Protein AF-A0A2A5VNU1-F1 (afdb_monomer)

Solvent-accessible surface area (backbone atoms only — not comparable to full-atom values): 39483 Å² total; per-residue (Å²): 99,74,55,106,79,48,66,32,49,59,59,79,80,67,36,81,83,72,37,90,60,93,59,91,74,67,83,80,64,84,80,43,60,88,53,20,52,57,60,66,63,43,42,36,95,78,44,40,56,36,53,51,57,42,79,43,46,55,92,64,20,86,48,75,53,92,88,54,87,71,85,64,59,66,45,83,85,59,12,63,58,73,49,52,37,43,28,101,81,68,38,58,37,39,21,60,37,76,50,35,64,86,66,28,82,48,52,70,63,79,51,83,62,58,71,40,82,84,46,12,55,69,63,44,58,37,36,52,88,72,75,28,57,35,37,36,63,42,78,52,40,34,50,44,102,84,71,46,76,43,20,83,36,48,73,58,82,69,99,62,58,76,41,83,87,53,13,60,58,68,38,54,34,36,52,90,79,72,37,56,36,43,29,42,30,90,43,39,51,96,64,24,80,38,63,67,54,69,96,84,64,86,55,66,60,62,71,41,82,87,47,13,60,56,71,40,55,34,34,57,87,82,69,44,63,40,44,21,58,39,81,50,41,47,92,68,26,80,34,55,74,62,79,54,82,61,56,70,41,85,86,49,12,64,54,71,40,51,37,33,52,91,79,72,38,60,33,43,21,55,44,82,46,36,58,88,75,30,79,36,56,79,59,81,50,96,57,63,72,39,83,88,56,14,69,68,71,38,60,38,34,56,88,79,73,43,65,39,51,24,75,80,80,45,37,50,97,73,35,78,34,78,74,38,68,75,89,56,64,56,66,99,42,38,30,20,52,86,83,60,35,48,90,49,66,78,85,44,44,60,74,64,31,78,38,96,64,39,72,37,69,76,56,27,62,77,42,27,96,81,43,46,64,68,62,50,101,40,32,44,41,63,32,64,43,48,80,62,63,57,81,42,34,46,76,59,25,82,32,66,69,43,55,84,91,43,41,85,64,42,52,94,44,36,37,34,66,61,60,48,53,87,40,65,65,84,42,36,2,43,82,38,60,89,74,33,63,9,71,42,81,65,43,68,43,65,66,54,45,59,76,52,47,87,50,56,64,59,56,92,32,27,46,34,66,34,65,42,54,88,56,72,75,82,46,35,50,73,65,35,74,46,87,66,48,63,89,90,61,62,56,54,99,82,44,95,90,43,34,46,31,24,44,79,76,38,49,91,42,55,60,84,40,35,57,68,62,42,70,34,91,75,36,66,53,79,60,77,52,34,88,68,67,104,48,10,32,24,29,64,64,52,31,39,75,78,58,38,67,64,35,45,48,64,76,40,45,67,56,53,56,53,48,56,58,50,50,59,56,48,61,69,58,66,75,77,68,87,77,89,81,86,80,91,82,86,90,85,85,85,86,88,80,91,87,89,86,89,84,92,87,79,89,86,82,87,85,84,83,88,78,86,59,64,46,75,42,72,92,76,55,65,79,88,44,50,79,46,73,46,102,85,71,45,50,29,40,42,25,78,87,78,51,35,29,38,57,43,99,80,58,24,33,37,60,50,133

Structure (mmCIF, N/CA/C/O backbone):
data_AF-A0A2A5VNU1-F1
#
_entry.id   AF-A0A2A5VNU1-F1
#
loop_
_atom_site.group_PDB
_atom_site.id
_atom_site.type_symbol
_atom_site.label_atom_id
_atom_site.label_alt_id
_atom_site.label_comp_id
_atom_site.label_asym_id
_atom_site.label_entity_id
_atom_site.label_seq_id
_atom_site.pdbx_PDB_ins_code
_atom_site.Cartn_x
_atom_site.Cartn_y
_atom_site.Cartn_z
_atom_site.occupancy
_atom_site.B_iso_or_equiv
_atom_site.auth_seq_id
_atom_site.auth_comp_id
_atom_site.auth_asym_id
_atom_site.auth_atom_id
_atom_site.pdbx_PDB_model_num
ATOM 1 N N . ILE A 1 1 ? -66.906 -21.115 109.075 1.00 48.62 1 ILE A N 1
ATOM 2 C CA . ILE A 1 1 ? -66.121 -22.165 109.794 1.00 48.62 1 ILE A CA 1
ATOM 3 C C . ILE A 1 1 ? -66.583 -23.602 109.448 1.00 48.62 1 ILE A C 1
ATOM 5 O O . ILE A 1 1 ? -66.934 -24.388 110.339 1.00 48.62 1 ILE A O 1
ATOM 9 N N . GLY A 1 2 ? -66.482 -23.998 108.174 1.00 54.84 2 GLY A N 1
ATOM 10 C CA . GLY A 1 2 ? -66.401 -25.415 107.782 1.00 54.84 2 GLY A CA 1
ATOM 11 C C . GLY A 1 2 ? -67.698 -26.233 107.622 1.00 54.84 2 GLY A C 1
ATOM 12 O O . GLY A 1 2 ? -67.714 -27.408 107.999 1.00 54.84 2 GLY A O 1
ATOM 13 N N . ASP A 1 3 ? -68.762 -25.676 107.038 1.00 51.88 3 ASP A N 1
ATOM 14 C CA . ASP A 1 3 ? -69.800 -26.454 106.325 1.00 51.88 3 ASP A CA 1
ATOM 15 C C . ASP A 1 3 ? -70.212 -25.701 105.042 1.00 51.88 3 ASP A C 1
ATOM 17 O O . ASP A 1 3 ? -70.005 -24.495 104.942 1.00 51.88 3 ASP A O 1
ATOM 21 N N . VAL A 1 4 ? -70.822 -26.387 104.068 1.00 55.78 4 VAL A N 1
ATOM 22 C CA . VAL A 1 4 ? -71.101 -25.902 102.690 1.00 55.78 4 VAL A CA 1
ATOM 23 C C . VAL A 1 4 ? -72.282 -24.905 102.628 1.00 55.78 4 VAL A C 1
ATOM 25 O O . VAL A 1 4 ? -73.127 -24.948 101.732 1.00 55.78 4 VAL A O 1
ATOM 28 N N . CYS A 1 5 ? -72.414 -24.083 103.669 1.00 63.12 5 CYS A N 1
ATOM 29 C CA . CYS A 1 5 ? -73.437 -23.066 103.920 1.00 63.12 5 CYS A CA 1
ATOM 30 C C . CYS A 1 5 ? -72.907 -21.911 104.806 1.00 63.12 5 CYS A C 1
ATOM 32 O O . CYS A 1 5 ? -73.720 -21.120 105.287 1.00 63.12 5 CYS A O 1
ATOM 34 N N . ASP A 1 6 ? -71.600 -21.839 105.083 1.00 66.38 6 ASP A N 1
ATOM 35 C CA . ASP A 1 6 ? -70.970 -20.557 105.408 1.00 66.38 6 ASP A CA 1
ATOM 36 C C . ASP A 1 6 ? -70.788 -19.756 104.104 1.00 66.38 6 ASP A C 1
ATOM 38 O O . ASP A 1 6 ? -70.525 -20.341 103.053 1.00 66.38 6 ASP A O 1
ATOM 42 N N . ASP A 1 7 ? -70.930 -18.432 104.186 1.00 69.88 7 ASP A N 1
ATOM 43 C CA . ASP A 1 7 ? -70.643 -17.507 103.076 1.00 69.88 7 ASP A CA 1
ATOM 44 C C . ASP A 1 7 ? -69.133 -17.138 103.011 1.00 69.88 7 ASP A C 1
ATOM 46 O O . ASP A 1 7 ? -68.731 -16.423 102.103 1.00 69.88 7 ASP A O 1
ATOM 50 N N . ASP A 1 8 ? -68.348 -17.624 103.986 1.00 69.12 8 ASP A N 1
ATOM 51 C CA . ASP A 1 8 ? -66.927 -17.372 104.321 1.00 69.12 8 ASP A CA 1
ATOM 52 C C . ASP A 1 8 ? -66.385 -18.710 104.903 1.00 69.12 8 ASP A C 1
ATOM 54 O O . ASP A 1 8 ? -66.810 -19.152 105.988 1.00 69.12 8 ASP A O 1
ATOM 58 N N . MET A 1 9 ? -65.642 -19.491 104.101 1.00 66.50 9 MET A N 1
ATOM 59 C CA . MET A 1 9 ? -65.494 -20.942 104.334 1.00 66.50 9 MET A CA 1
ATOM 60 C C . MET A 1 9 ? -64.373 -21.303 105.320 1.00 66.50 9 MET A C 1
ATOM 62 O O . MET A 1 9 ? -64.623 -22.045 106.290 1.00 66.50 9 MET A O 1
ATOM 66 N N . ASP A 1 10 ? -63.183 -20.767 105.069 1.00 63.09 10 ASP A N 1
ATOM 67 C CA . ASP A 1 10 ? -61.939 -20.824 105.853 1.00 63.09 10 ASP A CA 1
ATOM 68 C C . ASP A 1 10 ? -62.023 -19.979 107.143 1.00 63.09 10 ASP A C 1
ATOM 70 O O . ASP A 1 10 ? -61.763 -20.499 108.242 1.00 63.09 10 ASP A O 1
ATOM 74 N N . GLY A 1 11 ? -62.492 -18.733 107.058 1.00 67.50 11 GLY A N 1
ATOM 75 C CA . GLY A 1 11 ? -62.576 -17.782 108.167 1.00 67.50 11 GLY A CA 1
ATOM 76 C C . GLY A 1 11 ? -61.673 -16.553 108.037 1.00 67.50 11 GLY A C 1
ATOM 77 O O . GLY A 1 11 ? -61.316 -16.003 109.087 1.00 67.50 11 GLY A O 1
ATOM 78 N N . ASP A 1 12 ? -61.255 -16.170 106.828 1.00 63.88 12 ASP A N 1
ATOM 79 C CA . ASP A 1 12 ? -60.337 -15.053 106.556 1.00 63.88 12 ASP A CA 1
ATOM 80 C C . ASP A 1 12 ? -60.965 -13.663 106.859 1.00 63.88 12 ASP A C 1
ATOM 82 O O . ASP A 1 12 ? -60.337 -12.805 107.489 1.00 63.88 12 ASP A O 1
ATOM 86 N N . GLY A 1 13 ? -62.241 -13.468 106.493 1.00 70.31 13 GLY A N 1
ATOM 87 C CA . GLY A 1 13 ? -62.968 -12.196 106.565 1.00 70.31 13 GLY A CA 1
ATOM 88 C C . GLY A 1 13 ? -63.545 -11.657 105.243 1.00 70.31 13 GLY A C 1
ATOM 89 O O . GLY A 1 13 ? -64.247 -10.634 105.295 1.00 70.31 13 GLY A O 1
ATOM 90 N N . LYS A 1 14 ? -63.293 -12.307 104.103 1.00 70.00 14 LYS A N 1
ATOM 91 C CA . LYS A 1 14 ? -63.885 -12.039 102.784 1.00 70.00 14 LYS A CA 1
ATOM 92 C C . LYS A 1 14 ? -65.169 -12.877 102.617 1.00 70.00 14 LYS A C 1
ATOM 94 O O . LYS A 1 14 ? -65.959 -12.963 103.562 1.00 70.00 14 LYS A O 1
ATOM 99 N N . PHE A 1 15 ? -65.493 -13.344 101.413 1.00 67.69 15 PHE A N 1
ATOM 100 C CA . PHE A 1 15 ? -66.705 -14.113 101.107 1.00 67.69 15 PHE A CA 1
ATOM 101 C C . PHE A 1 15 ? -66.502 -14.873 99.792 1.00 67.69 15 PHE A C 1
ATOM 103 O O . PHE A 1 15 ? -66.255 -14.183 98.803 1.00 67.69 15 PHE A O 1
ATOM 110 N N . ASN A 1 16 ? -66.839 -16.178 99.762 1.00 65.38 16 ASN A N 1
ATOM 111 C CA . ASN A 1 16 ? -66.698 -17.214 98.698 1.00 65.38 16 ASN A CA 1
ATOM 112 C C . ASN A 1 16 ? -67.245 -16.891 97.268 1.00 65.38 16 ASN A C 1
ATOM 114 O O . ASN A 1 16 ? -67.664 -17.777 96.512 1.00 65.38 16 ASN A O 1
ATOM 118 N N . ASN A 1 17 ? -67.430 -15.619 96.935 1.00 63.69 17 ASN A N 1
ATOM 119 C CA . ASN A 1 17 ? -67.850 -15.048 95.662 1.00 63.69 17 ASN A CA 1
ATOM 120 C C . ASN A 1 17 ? -67.098 -13.730 95.344 1.00 63.69 17 ASN A C 1
ATOM 122 O O . ASN A 1 17 ? -67.596 -12.944 94.526 1.00 63.69 17 ASN A O 1
ATOM 126 N N . ILE A 1 18 ? -66.020 -13.423 96.071 1.00 61.28 18 ILE A N 1
ATOM 127 C CA . ILE A 1 18 ? -65.232 -12.182 96.009 1.00 61.28 18 ILE A CA 1
ATOM 128 C C . ILE A 1 18 ? -63.753 -12.552 95.910 1.00 61.28 18 ILE A C 1
ATOM 130 O O . ILE A 1 18 ? -63.123 -12.110 94.961 1.00 61.28 18 ILE A O 1
ATOM 134 N N . ASP A 1 19 ? -63.290 -13.386 96.840 1.00 59.25 19 ASP A N 1
ATOM 135 C CA . ASP A 1 19 ? -62.090 -14.226 96.736 1.00 59.25 19 ASP A CA 1
ATOM 136 C C . ASP A 1 19 ? -62.247 -15.327 95.661 1.00 59.25 19 ASP A C 1
ATOM 138 O O . ASP A 1 19 ? -63.367 -15.647 95.225 1.00 59.25 19 ASP A O 1
ATOM 142 N N . ASN A 1 20 ? -61.116 -15.894 95.220 1.00 60.31 20 ASN A N 1
ATOM 143 C CA . ASN A 1 20 ? -61.052 -16.900 94.147 1.00 60.31 20 ASN A CA 1
ATOM 144 C C . ASN A 1 20 ? -60.432 -18.260 94.568 1.00 60.31 20 ASN A C 1
ATOM 146 O O . ASN A 1 20 ? -60.506 -19.226 93.799 1.00 60.31 20 ASN A O 1
ATOM 150 N N . CYS A 1 21 ? -59.877 -18.387 95.782 1.00 67.56 21 CYS A N 1
ATOM 151 C CA . CYS A 1 21 ? -59.300 -19.631 96.316 1.00 67.56 21 CYS A CA 1
ATOM 152 C C . CYS A 1 21 ? -60.262 -20.426 97.237 1.00 67.56 21 CYS A C 1
ATOM 154 O O . CYS A 1 21 ? -60.951 -19.881 98.089 1.00 67.56 21 CYS A O 1
ATOM 156 N N . ASP A 1 22 ? -60.276 -21.762 97.106 1.00 61.97 22 ASP A N 1
ATOM 157 C CA . ASP A 1 22 ? -60.985 -22.716 97.996 1.00 61.97 22 ASP A CA 1
ATOM 158 C C . ASP A 1 22 ? -59.940 -23.398 98.935 1.00 61.97 22 ASP A C 1
ATOM 160 O O . ASP A 1 22 ? -59.652 -24.600 98.831 1.00 61.97 22 ASP A O 1
ATOM 164 N N . GLY A 1 23 ? -59.286 -22.603 99.793 1.00 59.22 23 GLY A N 1
ATOM 165 C CA . GLY A 1 23 ? -58.056 -22.954 100.532 1.00 59.22 23 GLY A CA 1
ATOM 166 C C . GLY A 1 23 ? -58.206 -23.786 101.834 1.00 59.22 23 GLY A C 1
ATOM 167 O O . GLY A 1 23 ? -59.290 -23.862 102.425 1.00 59.22 23 GLY A O 1
ATOM 168 N N . PRO A 1 24 ? -57.150 -24.501 102.298 1.00 57.75 24 PRO A N 1
ATOM 169 C CA . PRO A 1 24 ? -57.129 -25.193 103.597 1.00 57.75 24 PRO A CA 1
ATOM 170 C C . PRO A 1 24 ? -56.545 -24.421 104.806 1.00 57.75 24 PRO A C 1
ATOM 172 O O . PRO A 1 24 ? -56.708 -24.917 105.932 1.00 57.75 24 PRO A O 1
ATOM 175 N N . GLU A 1 25 ? -55.816 -23.318 104.626 1.00 67.62 25 GLU A N 1
ATOM 176 C CA . GLU A 1 25 ? -55.121 -22.585 105.695 1.00 67.62 25 GLU A CA 1
ATOM 177 C C . GLU A 1 25 ? -56.011 -21.511 106.338 1.00 67.62 25 GLU A C 1
ATOM 179 O O . GLU A 1 25 ? -56.912 -20.940 105.738 1.00 67.62 25 GLU A O 1
ATOM 184 N N . VAL A 1 26 ? -55.839 -21.304 107.649 1.00 68.44 26 VAL A N 1
ATOM 185 C CA . VAL A 1 26 ? -56.827 -20.577 108.466 1.00 68.44 26 VAL A CA 1
ATOM 186 C C . VAL A 1 26 ? -56.194 -19.871 109.666 1.00 68.44 26 VAL A C 1
ATOM 188 O O . VAL A 1 26 ? -55.378 -20.455 110.384 1.00 68.44 26 VAL A O 1
ATOM 191 N N . ASN A 1 27 ? -56.719 -18.695 110.033 1.00 70.62 27 ASN A N 1
ATOM 192 C CA . ASN A 1 27 ? -56.263 -17.837 111.151 1.00 70.62 27 ASN A CA 1
ATOM 193 C C . ASN A 1 27 ? -54.921 -17.106 110.902 1.00 70.62 27 ASN A C 1
ATOM 195 O O . ASN A 1 27 ? -54.092 -17.020 111.818 1.00 70.62 27 ASN A O 1
ATOM 199 N N . TRP A 1 28 ? -54.720 -16.576 109.697 1.00 76.56 28 TRP A N 1
ATOM 200 C CA . TRP A 1 28 ? -53.669 -15.604 109.372 1.00 76.56 28 TRP A CA 1
ATOM 201 C C . TRP A 1 28 ? -54.246 -14.157 109.371 1.00 76.56 28 TRP A C 1
ATOM 203 O O . TRP A 1 28 ? -55.255 -13.938 110.047 1.00 76.56 28 TRP A O 1
ATOM 213 N N . ASP A 1 29 ? -53.579 -13.151 108.786 1.00 78.69 29 ASP A N 1
ATOM 214 C CA . ASP A 1 29 ? -53.979 -11.722 108.857 1.00 78.69 29 ASP A CA 1
ATOM 215 C C . ASP A 1 29 ? -54.101 -11.082 107.456 1.00 78.69 29 ASP A C 1
ATOM 217 O O . ASP A 1 29 ? -53.112 -10.588 106.921 1.00 78.69 29 ASP A O 1
ATOM 221 N N . THR A 1 30 ? -55.327 -11.053 106.912 1.00 74.56 30 THR A N 1
ATOM 222 C CA . THR A 1 30 ? -55.754 -10.462 105.616 1.00 74.56 30 THR A CA 1
ATOM 223 C C . THR A 1 30 ? -55.685 -8.924 105.559 1.00 74.56 30 THR A C 1
ATOM 225 O O . THR A 1 30 ? -56.570 -8.228 105.049 1.00 74.56 30 THR A O 1
ATOM 228 N N . THR A 1 31 ? -54.684 -8.357 106.234 1.00 79.56 31 THR A N 1
ATOM 229 C CA . THR A 1 31 ? -54.330 -6.931 106.204 1.00 79.56 31 THR A CA 1
ATOM 230 C C . THR A 1 31 ? -52.815 -6.683 106.274 1.00 79.56 31 THR A C 1
ATOM 232 O O . THR A 1 31 ? -52.389 -5.524 106.345 1.00 79.56 31 THR A O 1
ATOM 235 N N . ASP A 1 32 ? -51.994 -7.740 106.281 1.00 81.94 32 ASP A N 1
ATOM 236 C CA . ASP A 1 32 ? -50.532 -7.665 106.233 1.00 81.94 32 ASP A CA 1
ATOM 237 C C . ASP A 1 32 ? -50.067 -7.971 104.803 1.00 81.94 32 ASP A C 1
ATOM 239 O O . ASP A 1 32 ? -49.910 -9.130 104.437 1.00 81.94 32 ASP A O 1
ATOM 243 N N . VAL A 1 33 ? -49.827 -6.908 104.023 1.00 80.06 33 VAL A N 1
ATOM 244 C CA . VAL A 1 33 ? -49.412 -6.897 102.597 1.00 80.06 33 VAL A CA 1
ATOM 245 C C . VAL A 1 33 ? -48.007 -7.472 102.328 1.00 80.06 33 VAL A C 1
ATOM 247 O O . VAL A 1 33 ? -47.243 -6.976 101.503 1.00 80.06 33 VAL A O 1
ATOM 250 N N . SER A 1 34 ? -47.620 -8.468 103.117 1.00 79.94 34 SER A N 1
ATOM 251 C CA . SER A 1 34 ? -46.442 -9.315 102.952 1.00 79.94 34 SER A CA 1
ATOM 252 C C . SER A 1 34 ? -46.768 -10.815 103.084 1.00 79.94 34 SER A C 1
ATOM 254 O O . SER A 1 34 ? -45.835 -11.612 103.231 1.00 79.94 34 SER A O 1
ATOM 256 N N . ILE A 1 35 ? -48.070 -11.153 103.108 1.00 83.88 35 ILE A N 1
ATOM 257 C CA . ILE A 1 35 ? -48.688 -12.496 103.083 1.00 83.88 35 ILE A CA 1
ATOM 258 C C . ILE A 1 35 ? -50.111 -12.494 102.438 1.00 83.88 35 ILE A C 1
ATOM 260 O O . ILE A 1 35 ? -50.868 -13.427 102.691 1.00 83.88 35 ILE A O 1
ATOM 264 N N . ASP A 1 36 ? -50.500 -11.404 101.768 1.00 83.19 36 ASP A N 1
ATOM 265 C CA . ASP A 1 36 ? -51.813 -11.118 101.126 1.00 83.19 36 ASP A CA 1
ATOM 266 C C . ASP A 1 36 ? -51.641 -9.771 100.420 1.00 83.19 36 ASP A C 1
ATOM 268 O O . ASP A 1 36 ? -51.931 -8.701 100.974 1.00 83.19 36 ASP A O 1
ATOM 272 N N . MET A 1 37 ? -50.932 -9.805 99.291 1.00 85.00 37 MET A N 1
ATOM 273 C CA . MET A 1 37 ? -50.274 -8.623 98.735 1.00 85.00 37 MET A CA 1
ATOM 274 C C . MET A 1 37 ? -51.218 -7.724 97.913 1.00 85.00 37 MET A C 1
ATOM 276 O O . MET A 1 37 ? -51.267 -6.513 98.188 1.00 85.00 37 MET A O 1
ATOM 280 N N . ASP A 1 38 ? -52.031 -8.268 97.005 1.00 83.38 38 ASP A N 1
ATOM 281 C CA . ASP A 1 38 ? -53.085 -7.504 96.308 1.00 83.38 38 ASP A CA 1
ATOM 282 C C . ASP A 1 38 ? -54.266 -7.120 97.246 1.00 83.38 38 ASP A C 1
ATOM 284 O O . ASP A 1 38 ? -54.853 -6.035 97.121 1.00 83.38 38 ASP A O 1
ATOM 288 N N . GLN A 1 39 ? -54.509 -7.947 98.274 1.00 84.25 39 GLN A N 1
ATOM 289 C CA . GLN A 1 39 ? -55.633 -7.954 99.226 1.00 84.25 39 GLN A CA 1
ATOM 290 C C . GLN A 1 39 ? -56.970 -8.556 98.717 1.00 84.25 39 GLN A C 1
ATOM 292 O O . GLN A 1 39 ? -58.040 -8.160 99.216 1.00 84.25 39 GLN A O 1
ATOM 297 N N . ASP A 1 40 ? -56.949 -9.542 97.815 1.00 81.25 40 ASP A N 1
ATOM 298 C CA . ASP A 1 40 ? -58.062 -10.413 97.386 1.00 81.25 40 ASP A CA 1
ATOM 299 C C . ASP A 1 40 ? -58.621 -11.219 98.567 1.00 81.25 40 ASP A C 1
ATOM 301 O O . ASP A 1 40 ? -59.832 -11.160 98.827 1.00 81.25 40 ASP A O 1
ATOM 305 N N . GLY A 1 41 ? -57.757 -11.801 99.413 1.00 79.38 41 GLY A N 1
ATOM 306 C CA . GLY A 1 41 ? -58.137 -12.718 100.498 1.00 79.38 41 GLY A CA 1
ATOM 307 C C . GLY A 1 41 ? -57.370 -14.038 100.552 1.00 79.38 41 GLY A C 1
ATOM 308 O O . GLY A 1 41 ? -57.460 -14.725 101.571 1.00 79.38 41 GLY A O 1
ATOM 309 N N . CYS A 1 42 ? -56.633 -14.388 99.504 1.00 82.38 42 CYS A N 1
ATOM 310 C CA . CYS A 1 42 ? -55.807 -15.584 99.431 1.00 82.38 42 CYS A CA 1
ATOM 311 C C . CYS A 1 42 ? -54.425 -15.393 100.093 1.00 82.38 42 CYS A C 1
ATOM 313 O O . CYS A 1 42 ? -53.937 -14.285 100.293 1.00 82.38 42 CYS A O 1
ATOM 315 N N . LEU A 1 43 ? -53.820 -16.500 100.541 1.00 84.56 43 LEU A N 1
ATOM 316 C CA . LEU A 1 43 ? -52.530 -16.500 101.240 1.00 84.56 43 LEU A CA 1
ATOM 317 C C . LEU A 1 43 ? -51.397 -16.751 100.243 1.00 84.56 43 LEU A C 1
ATOM 319 O O . LEU A 1 43 ? -51.162 -17.929 99.936 1.00 84.56 43 LEU A O 1
ATOM 323 N N . ASP A 1 44 ? -50.690 -15.681 99.846 1.00 85.81 44 ASP A N 1
ATOM 324 C CA . ASP A 1 44 ? -49.584 -15.637 98.866 1.00 85.81 44 ASP A CA 1
ATOM 325 C C . ASP A 1 44 ? -48.905 -17.021 98.687 1.00 85.81 44 ASP A C 1
ATOM 327 O O . ASP A 1 44 ? -49.162 -17.829 97.797 1.00 85.81 44 ASP A O 1
ATOM 331 N N . ALA A 1 45 ? -48.137 -17.414 99.709 1.00 82.25 45 ALA A N 1
ATOM 332 C CA . ALA A 1 45 ? -47.218 -18.548 99.689 1.00 82.25 45 ALA A CA 1
ATOM 333 C C . ALA A 1 45 ? -47.840 -19.964 99.586 1.00 82.25 45 ALA A C 1
ATOM 335 O O . ALA A 1 45 ? -47.090 -20.947 99.696 1.00 82.25 45 ALA A O 1
ATOM 336 N N . THR A 1 46 ? -49.167 -20.116 99.474 1.00 80.50 46 THR A N 1
ATOM 337 C CA . THR A 1 46 ? -49.841 -21.434 99.471 1.00 80.50 46 THR A CA 1
ATOM 338 C C . THR A 1 46 ? -51.206 -21.531 98.786 1.00 80.50 46 THR A C 1
ATOM 340 O O . THR A 1 46 ? -51.608 -22.662 98.485 1.00 80.50 46 THR A O 1
ATOM 343 N N . GLU A 1 47 ? -51.952 -20.436 98.652 1.00 80.25 47 GLU A N 1
ATOM 344 C CA . GLU A 1 47 ? -53.380 -20.465 98.286 1.00 80.25 47 GLU A CA 1
ATOM 345 C C . GLU A 1 47 ? -53.741 -19.503 97.160 1.00 80.25 47 GLU A C 1
ATOM 347 O O . GLU A 1 47 ? -54.693 -19.795 96.431 1.00 80.25 47 GLU A O 1
ATOM 352 N N . ASP A 1 48 ? -52.973 -18.424 97.015 1.00 83.69 48 ASP A N 1
ATOM 353 C CA . ASP A 1 48 ? -52.959 -17.623 95.800 1.00 83.69 48 ASP A CA 1
ATOM 354 C C . ASP A 1 48 ? -52.192 -18.334 94.667 1.00 83.69 48 ASP A C 1
ATOM 356 O O . ASP A 1 48 ? -51.599 -19.407 94.863 1.00 83.69 48 ASP A O 1
ATOM 360 N N . LEU A 1 49 ? -52.295 -17.759 93.472 1.00 86.44 49 LEU A N 1
ATOM 361 C CA . LEU A 1 49 ? -51.528 -18.072 92.269 1.00 86.44 49 LEU A CA 1
ATOM 362 C C . LEU A 1 49 ? -51.167 -16.804 91.460 1.00 86.44 49 LEU A C 1
ATOM 364 O O . LEU A 1 49 ? -50.617 -16.972 90.377 1.00 86.44 49 LEU A O 1
ATOM 368 N N . ASP A 1 50 ? -51.556 -15.605 91.912 1.00 87.12 50 ASP A N 1
ATOM 369 C CA . ASP A 1 50 ? -51.454 -14.286 91.253 1.00 87.12 50 ASP A CA 1
ATOM 370 C C . ASP A 1 50 ? -51.193 -13.245 92.371 1.00 87.12 50 ASP A C 1
ATOM 372 O O . ASP A 1 50 ? -52.031 -12.395 92.670 1.00 87.12 50 ASP A O 1
ATOM 376 N N . ASP A 1 51 ? -50.058 -13.404 93.075 1.00 87.38 51 ASP A N 1
ATOM 377 C CA . ASP A 1 51 ? -49.708 -12.798 94.382 1.00 87.38 51 ASP A CA 1
ATOM 378 C C . ASP A 1 51 ? -49.980 -11.270 94.480 1.00 87.38 51 ASP A C 1
ATOM 380 O O . ASP A 1 51 ? -50.190 -10.737 95.575 1.00 87.38 51 ASP A O 1
ATOM 384 N N . ASP A 1 52 ? -49.920 -10.524 93.368 1.00 86.38 52 ASP A N 1
ATOM 385 C CA . ASP A 1 52 ? -50.083 -9.060 93.332 1.00 86.38 52 ASP A CA 1
ATOM 386 C C . ASP A 1 52 ? -51.314 -8.540 92.545 1.00 86.38 52 ASP A C 1
ATOM 388 O O . ASP A 1 52 ? -51.615 -7.334 92.588 1.00 86.38 52 ASP A O 1
ATOM 392 N N . GLY A 1 53 ? -52.127 -9.464 92.010 1.00 87.00 53 GLY A N 1
ATOM 393 C CA . GLY A 1 53 ? -53.471 -9.224 91.468 1.00 87.00 53 GLY A CA 1
ATOM 394 C C . GLY A 1 53 ? -53.493 -8.577 90.082 1.00 87.00 53 GLY A C 1
ATOM 395 O O . GLY A 1 53 ? -54.472 -7.912 89.714 1.00 87.00 53 GLY A O 1
ATOM 396 N N . ASP A 1 54 ? -52.399 -8.732 89.348 1.00 87.19 54 ASP A N 1
ATOM 397 C CA . ASP A 1 54 ? -52.158 -8.235 88.002 1.00 87.19 54 ASP A CA 1
ATOM 398 C C . ASP A 1 54 ? -53.004 -8.982 86.944 1.00 87.19 54 ASP A C 1
ATOM 400 O O . ASP A 1 54 ? -53.621 -8.349 86.070 1.00 87.19 54 ASP A O 1
ATOM 404 N N . GLY A 1 55 ? -53.098 -10.312 87.063 1.00 87.75 55 GLY A N 1
ATOM 405 C CA . GLY A 1 55 ? -53.766 -11.195 86.106 1.00 87.75 55 GLY A CA 1
ATOM 406 C C . GLY A 1 55 ? -52.892 -12.288 85.472 1.00 87.75 55 GLY A C 1
ATOM 407 O O . GLY A 1 55 ? -53.439 -13.099 84.706 1.00 87.75 55 GLY A O 1
ATOM 408 N N . VAL A 1 56 ? -51.586 -12.336 85.753 1.00 89.25 56 VAL A N 1
ATOM 409 C CA . VAL A 1 56 ? -50.665 -13.417 85.354 1.00 89.25 56 VAL A CA 1
ATOM 410 C C . VAL A 1 56 ? -50.329 -14.329 86.547 1.00 89.25 56 VAL A C 1
ATOM 412 O O . VAL A 1 56 ? -50.157 -13.876 87.668 1.00 89.25 56 VAL A O 1
ATOM 415 N N . GLU A 1 57 ? -50.249 -15.652 86.326 1.00 90.69 57 GLU A N 1
ATOM 416 C CA . GLU A 1 57 ? -49.938 -16.592 87.421 1.00 90.69 57 GLU A CA 1
ATOM 417 C C . GLU A 1 57 ? -48.439 -16.544 87.820 1.00 90.69 57 GLU A C 1
ATOM 419 O O . GLU A 1 57 ? -47.597 -16.636 86.921 1.00 90.69 57 GLU A O 1
ATOM 424 N N . ASP A 1 58 ? -48.094 -16.578 89.125 1.00 86.69 58 ASP A N 1
ATOM 425 C CA . ASP A 1 58 ? -46.721 -16.467 89.711 1.00 86.69 58 ASP A CA 1
ATOM 426 C C . ASP A 1 58 ? -45.662 -17.396 89.088 1.00 86.69 58 ASP A C 1
ATOM 428 O O . ASP A 1 58 ? -44.450 -17.266 89.274 1.00 86.69 58 ASP A O 1
ATOM 432 N N . VAL A 1 59 ? -46.129 -18.473 88.459 1.00 86.19 59 VAL A N 1
ATOM 433 C CA . VAL A 1 59 ? -45.287 -19.486 87.815 1.00 86.19 59 VAL A CA 1
ATOM 434 C C . VAL A 1 59 ? -44.779 -19.046 86.441 1.00 86.19 59 VAL A C 1
ATOM 436 O O . VAL A 1 59 ? -43.943 -19.752 85.868 1.00 86.19 59 VAL A O 1
ATOM 439 N N . ASN A 1 60 ? -45.289 -17.920 85.937 1.00 87.88 60 ASN A N 1
ATOM 440 C CA . ASN A 1 60 ? -44.875 -17.241 84.716 1.00 87.88 60 ASN A CA 1
ATOM 441 C C . ASN A 1 60 ? -44.382 -15.808 85.011 1.00 87.88 60 ASN A C 1
ATOM 443 O O . ASN A 1 60 ? -43.434 -15.411 84.350 1.00 87.88 60 ASN A O 1
ATOM 447 N N . ASP A 1 61 ? -44.929 -15.116 86.025 1.00 88.81 61 ASP A N 1
ATOM 448 C CA . ASP A 1 61 ? -44.547 -13.739 86.404 1.00 88.81 61 ASP A CA 1
ATOM 449 C C . ASP A 1 61 ? -43.181 -13.630 87.140 1.00 88.81 61 ASP A C 1
ATOM 451 O O . ASP A 1 61 ? -43.029 -14.137 88.265 1.00 88.81 61 ASP A O 1
ATOM 455 N N . PRO A 1 62 ? -42.170 -12.946 86.558 1.00 88.12 62 PRO A N 1
ATOM 456 C CA . PRO A 1 62 ? -40.882 -12.683 87.198 1.00 88.12 62 PRO A CA 1
ATOM 457 C C . PRO A 1 62 ? -40.841 -11.392 88.043 1.00 88.12 62 PRO A C 1
ATOM 459 O O . PRO A 1 62 ? -39.865 -11.191 88.782 1.00 88.12 62 PRO A O 1
ATOM 462 N N . CYS A 1 63 ? -41.874 -10.550 87.971 1.00 88.31 63 CYS A N 1
ATOM 463 C CA . CYS A 1 63 ? -42.103 -9.345 88.768 1.00 88.31 63 CYS A CA 1
ATOM 464 C C . CYS A 1 63 ? -42.930 -9.590 90.053 1.00 88.31 63 CYS A C 1
ATOM 466 O O . CYS A 1 63 ? -43.191 -8.650 90.807 1.00 88.31 63 CYS A O 1
ATOM 468 N N . THR A 1 64 ? -43.229 -10.842 90.414 1.00 84.00 64 THR A N 1
ATOM 469 C CA . THR A 1 64 ? -43.859 -11.178 91.706 1.00 84.00 64 THR A CA 1
ATOM 470 C C . THR A 1 64 ? -43.089 -10.616 92.922 1.00 84.00 64 THR A C 1
ATOM 472 O O . THR A 1 64 ? -41.975 -11.041 93.265 1.00 84.00 64 THR A O 1
ATOM 475 N N . GLY A 1 65 ? -43.712 -9.703 93.685 1.00 80.38 65 GLY A N 1
ATOM 476 C CA . GLY A 1 65 ? -43.317 -9.425 95.075 1.00 80.38 65 GLY A CA 1
ATOM 477 C C . GLY A 1 65 ? -43.357 -7.970 95.557 1.00 80.38 65 GLY A C 1
ATOM 478 O O . GLY A 1 65 ? -43.266 -7.011 94.807 1.00 80.38 65 GLY A O 1
ATOM 479 N N . THR A 1 66 ? -43.335 -7.794 96.885 1.00 77.81 66 THR A N 1
ATOM 480 C CA . THR A 1 66 ? -43.412 -6.497 97.617 1.00 77.81 66 THR A CA 1
ATOM 481 C C . THR A 1 66 ? -42.333 -5.426 97.324 1.00 77.81 66 THR A C 1
ATOM 483 O O . THR A 1 66 ? -42.250 -4.421 98.041 1.00 77.81 66 THR A O 1
ATOM 486 N N . MET A 1 67 ? -41.461 -5.634 96.334 1.00 81.06 67 MET A N 1
ATOM 487 C CA . MET A 1 67 ? -40.532 -4.619 95.815 1.00 81.06 67 MET A CA 1
ATOM 488 C C . MET A 1 67 ? -40.931 -4.050 94.447 1.00 81.06 67 MET A C 1
ATOM 490 O O . MET A 1 67 ? -40.355 -3.029 94.070 1.00 81.06 67 MET A O 1
ATOM 494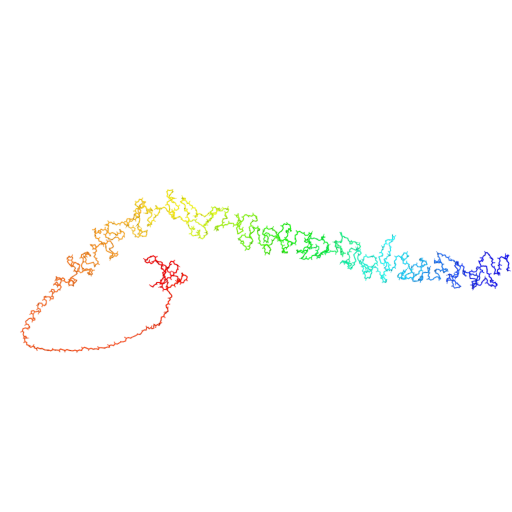 N N . TYR A 1 68 ? -41.891 -4.693 93.786 1.00 85.12 68 TYR A N 1
ATOM 495 C CA . TYR A 1 68 ? -42.457 -4.358 92.488 1.00 85.12 68 TYR A CA 1
ATOM 496 C C . TYR A 1 68 ? -43.769 -3.549 92.651 1.00 85.12 68 TYR A C 1
ATOM 498 O O . TYR A 1 68 ? -44.126 -3.116 93.762 1.00 85.12 68 TYR A O 1
ATOM 506 N N . LYS A 1 69 ? -44.458 -3.263 91.550 1.00 83.06 69 LYS A N 1
ATOM 507 C CA . LYS A 1 69 ? -45.511 -2.256 91.422 1.00 83.06 69 LYS A CA 1
ATOM 508 C C . LYS A 1 69 ? -46.884 -2.894 91.493 1.00 83.06 69 LYS A C 1
ATOM 510 O O . LYS A 1 69 ? -47.353 -3.503 90.557 1.00 83.06 69 LYS A O 1
ATOM 515 N N . GLN A 1 70 ? -47.598 -2.593 92.564 1.00 81.19 70 GLN A N 1
ATOM 516 C CA . GLN A 1 70 ? -48.942 -3.119 92.796 1.00 81.19 70 GLN A CA 1
ATOM 517 C C . GLN A 1 70 ? -50.035 -2.221 92.185 1.00 81.19 70 GLN A C 1
ATOM 519 O O . GLN A 1 70 ? -49.840 -1.019 91.964 1.00 81.19 70 GLN A O 1
ATOM 524 N N . GLN A 1 71 ? -51.254 -2.761 92.079 1.00 82.75 71 GLN A N 1
ATOM 525 C CA . GLN A 1 71 ? -52.499 -2.037 91.748 1.00 82.75 71 GLN A CA 1
ATOM 526 C C . GLN A 1 71 ? -52.657 -1.590 90.279 1.00 82.75 71 GLN A C 1
ATOM 528 O O . GLN A 1 71 ? -53.278 -0.550 90.008 1.00 82.75 71 GLN A O 1
ATOM 533 N N . TRP A 1 72 ? -52.124 -2.367 89.338 1.00 88.62 72 TRP A N 1
ATOM 534 C CA . TRP A 1 72 ? -52.367 -2.235 87.898 1.00 88.62 72 TRP A CA 1
ATOM 535 C C . TRP A 1 72 ? -53.020 -3.526 87.360 1.00 88.62 72 TRP A C 1
ATOM 537 O O . TRP A 1 72 ? -53.885 -4.053 88.056 1.00 88.62 72 TRP A O 1
ATOM 547 N N . SER A 1 73 ? -52.741 -3.924 86.115 1.00 88.25 73 SER A N 1
ATOM 548 C CA . SER A 1 73 ? -53.163 -5.203 85.519 1.00 88.25 73 SER A CA 1
ATOM 549 C C . SER A 1 73 ? -52.563 -5.388 84.120 1.00 88.25 73 SER A C 1
ATOM 551 O O . SER A 1 73 ? -52.659 -4.459 83.297 1.00 88.25 73 SER A O 1
ATOM 553 N N . SER A 1 74 ? -52.082 -6.588 83.828 1.00 90.69 74 SER A N 1
ATOM 554 C CA . SER A 1 74 ? -51.531 -7.050 82.557 1.00 90.69 74 SER A CA 1
ATOM 555 C C . SER A 1 74 ? -52.473 -6.736 81.393 1.00 90.69 74 SER A C 1
ATOM 557 O O . SER A 1 74 ? -53.695 -6.941 81.457 1.00 90.69 74 SER A O 1
ATOM 559 N N . ASN A 1 75 ? -51.928 -6.084 80.362 1.00 88.31 75 ASN A N 1
ATOM 560 C CA . ASN A 1 75 ? -52.555 -5.847 79.057 1.00 88.31 75 ASN A CA 1
ATOM 561 C C . ASN A 1 75 ? -51.607 -5.076 78.126 1.00 88.31 75 ASN A C 1
ATOM 563 O O . ASN A 1 75 ? -50.966 -4.124 78.572 1.00 88.31 75 ASN A O 1
ATOM 567 N N . SER A 1 76 ? -51.716 -5.379 76.821 1.00 87.69 76 SER A N 1
ATOM 568 C CA . SER A 1 76 ? -50.964 -4.875 75.644 1.00 87.69 76 SER A CA 1
ATOM 569 C C . SER A 1 76 ? -50.953 -3.342 75.412 1.00 87.69 76 SER A C 1
ATOM 571 O O . SER A 1 76 ? -51.314 -2.839 74.338 1.00 87.69 76 SER A O 1
ATOM 573 N N . ALA A 1 77 ? -50.644 -2.580 76.450 1.00 88.06 77 ALA A N 1
ATOM 574 C CA . ALA A 1 77 ? -50.553 -1.124 76.521 1.00 88.06 77 ALA A CA 1
ATOM 575 C C . ALA A 1 77 ? -49.688 -0.645 77.709 1.00 88.06 77 ALA A C 1
ATOM 577 O O . ALA A 1 77 ? -49.389 0.551 77.773 1.00 88.06 77 ALA A O 1
ATOM 578 N N . ASN A 1 78 ? -49.372 -1.536 78.657 1.00 90.25 78 ASN A N 1
ATOM 579 C CA . ASN A 1 78 ? -48.527 -1.303 79.835 1.00 90.25 78 ASN A CA 1
ATOM 580 C C . ASN A 1 78 ? -47.862 -2.607 80.363 1.00 90.25 78 ASN A C 1
ATOM 582 O O . ASN A 1 78 ? -47.503 -2.666 81.537 1.00 90.25 78 ASN A O 1
ATOM 586 N N . ASP A 1 79 ? -47.884 -3.635 79.523 1.00 91.38 79 ASP A N 1
ATOM 587 C CA . ASP A 1 79 ? -47.323 -4.988 79.613 1.00 91.38 79 ASP A CA 1
ATOM 588 C C . ASP A 1 79 ? -47.487 -5.513 78.171 1.00 91.38 79 ASP A C 1
ATOM 590 O O . ASP A 1 79 ? -48.621 -5.667 77.690 1.00 91.38 79 ASP A O 1
ATOM 594 N N . HIS A 1 80 ? -46.401 -5.567 77.401 1.00 90.81 80 HIS A N 1
ATOM 595 C CA . HIS A 1 80 ? -46.450 -5.820 75.955 1.00 90.81 80 HIS A CA 1
ATOM 596 C C . HIS A 1 80 ? -46.279 -7.302 75.609 1.00 90.81 80 HIS A C 1
ATOM 598 O O . HIS A 1 80 ? -47.089 -7.823 74.832 1.00 90.81 80 HIS A O 1
ATOM 604 N N . ASP A 1 81 ? -45.321 -7.997 76.224 1.00 88.94 81 ASP A N 1
ATOM 605 C CA . ASP A 1 81 ? -45.081 -9.422 75.982 1.00 88.94 81 ASP A CA 1
ATOM 606 C C . ASP A 1 81 ? -46.144 -10.351 76.626 1.00 88.94 81 ASP A C 1
ATOM 608 O O . ASP A 1 81 ? -46.481 -11.389 76.034 1.00 88.94 81 ASP A O 1
ATOM 612 N N . SER A 1 82 ? -46.762 -9.909 77.737 1.00 91.69 82 SER A N 1
ATOM 613 C CA . SER A 1 82 ? -47.700 -10.632 78.619 1.00 91.69 82 SER A CA 1
ATOM 614 C C . SER A 1 82 ? -47.092 -11.594 79.661 1.00 91.69 82 SER A C 1
ATOM 616 O O . SER A 1 82 ? -47.730 -12.613 79.963 1.00 91.69 82 SER A O 1
ATOM 618 N N . ASP A 1 83 ? -45.916 -11.296 80.232 1.00 89.88 83 ASP A N 1
ATOM 619 C CA . ASP A 1 83 ? -45.301 -12.057 81.337 1.00 89.88 83 ASP A CA 1
ATOM 620 C C . ASP A 1 83 ? -45.718 -11.622 82.753 1.00 89.88 83 ASP A C 1
ATOM 622 O O . ASP A 1 83 ? -45.667 -12.458 83.654 1.00 89.88 83 ASP A O 1
ATOM 626 N N . GLY A 1 84 ? -46.215 -10.393 82.942 1.00 89.62 84 GLY A N 1
ATOM 627 C CA . GLY A 1 84 ? -46.612 -9.851 84.253 1.00 89.62 84 GLY A CA 1
ATOM 628 C C . GLY A 1 84 ? -45.732 -8.710 84.780 1.00 89.62 84 GLY A C 1
ATOM 629 O O . GLY A 1 84 ? -46.094 -8.069 85.765 1.00 89.62 84 GLY A O 1
ATOM 630 N N . CYS A 1 85 ? -44.622 -8.372 84.124 1.00 91.00 85 CYS A N 1
ATOM 631 C CA . CYS A 1 85 ? -43.874 -7.153 84.414 1.00 91.00 85 CYS A CA 1
ATOM 632 C C . CYS A 1 85 ? -44.548 -5.895 83.826 1.00 91.00 85 CYS A C 1
ATOM 634 O O . CYS A 1 85 ? -45.126 -5.896 82.741 1.00 91.00 85 CYS A O 1
ATOM 636 N N . HIS A 1 86 ? -44.489 -4.766 84.551 1.00 90.25 86 HIS A N 1
ATOM 637 C CA . HIS A 1 86 ? -44.965 -3.485 84.013 1.00 90.25 86 HIS A CA 1
ATOM 638 C C . HIS A 1 86 ? -43.834 -2.751 83.298 1.00 90.25 86 HIS A C 1
ATOM 640 O O . HIS A 1 86 ? -43.183 -1.897 83.923 1.00 90.25 86 HIS A O 1
ATOM 646 N N . ASP A 1 87 ? -43.741 -2.966 81.987 1.00 90.62 87 ASP A N 1
ATOM 647 C CA . ASP A 1 87 ? -43.041 -2.162 80.978 1.00 90.62 87 ASP A CA 1
ATOM 648 C C . ASP A 1 87 ? -42.069 -1.078 81.566 1.00 90.62 87 ASP A C 1
ATOM 650 O O . ASP A 1 87 ? -41.082 -1.323 82.256 1.00 90.62 87 ASP A O 1
ATOM 654 N N . SER A 1 88 ? -42.478 0.199 81.463 1.00 88.19 88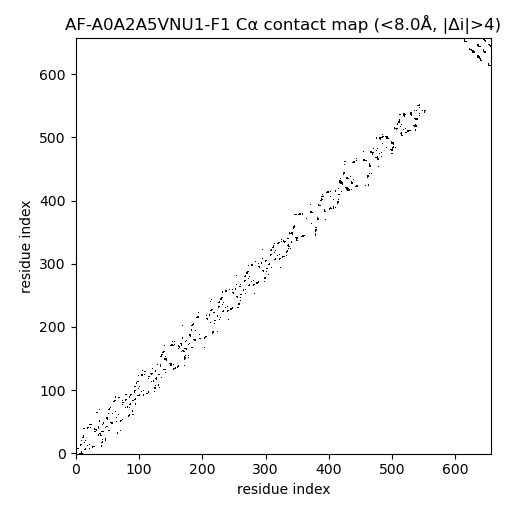 SER A N 1
ATOM 655 C CA . SER A 1 88 ? -41.697 1.420 81.672 1.00 88.19 88 SER A CA 1
ATOM 656 C C . SER A 1 88 ? -41.279 1.741 83.115 1.00 88.19 88 SER A C 1
ATOM 658 O O . SER A 1 88 ? -40.924 2.891 83.405 1.00 88.19 88 SER A O 1
ATOM 660 N N . GLU A 1 89 ? -41.467 0.828 84.062 1.00 87.25 89 GLU A N 1
ATOM 661 C CA . GLU A 1 89 ? -41.084 1.029 85.465 1.00 87.25 89 GLU A CA 1
ATOM 662 C C . GLU A 1 89 ? -40.286 -0.140 86.051 1.00 87.25 89 GLU A C 1
ATOM 664 O O . GLU A 1 89 ? -39.503 0.110 86.975 1.00 87.25 89 GLU A O 1
ATOM 669 N N . GLU A 1 90 ? -40.479 -1.367 85.556 1.00 89.25 90 GLU A N 1
ATOM 670 C CA . GLU A 1 90 ? -40.050 -2.592 86.249 1.00 89.25 90 GLU A CA 1
ATOM 671 C C . GLU A 1 90 ? -39.488 -3.669 85.330 1.00 89.25 90 GLU A C 1
ATOM 673 O O . GLU A 1 90 ? -38.541 -4.354 85.731 1.00 89.25 90 GLU A O 1
ATOM 678 N N . ASP A 1 91 ? -40.035 -3.761 84.122 1.00 90.38 91 ASP A N 1
ATOM 679 C CA . ASP A 1 91 ? -39.479 -4.561 83.045 1.00 90.38 91 ASP A CA 1
ATOM 680 C C . ASP A 1 91 ? -38.138 -3.961 82.575 1.00 90.38 91 ASP A C 1
ATOM 682 O O . ASP A 1 91 ? -37.968 -2.731 82.586 1.00 90.38 91 ASP A O 1
ATOM 686 N N . PRO A 1 92 ? -37.129 -4.786 82.256 1.00 90.44 92 PRO A N 1
ATOM 687 C CA . PRO A 1 92 ? -35.949 -4.351 81.525 1.00 90.44 92 PRO A CA 1
ATOM 688 C C . PRO A 1 92 ? -35.941 -4.777 80.042 1.00 90.44 92 PRO A C 1
ATOM 690 O O . PRO A 1 92 ? -34.934 -4.491 79.397 1.00 90.44 92 PRO A O 1
ATOM 693 N N . ASP A 1 93 ? -36.950 -5.506 79.562 1.00 91.75 93 ASP A N 1
ATOM 694 C CA . ASP A 1 93 ? -36.994 -6.261 78.297 1.00 91.75 93 ASP A CA 1
ATOM 695 C C . ASP A 1 93 ? -38.470 -6.304 77.812 1.00 91.75 93 ASP A C 1
ATOM 697 O O . ASP A 1 93 ? -39.098 -7.360 77.845 1.00 91.75 93 ASP A O 1
ATOM 701 N N . ASP A 1 94 ? -39.040 -5.138 77.430 1.00 91.81 94 ASP A N 1
ATOM 702 C CA . ASP A 1 94 ? -40.483 -4.895 77.135 1.00 91.81 94 ASP A CA 1
ATOM 703 C C . ASP A 1 94 ? -41.143 -5.958 76.189 1.00 91.81 94 ASP A C 1
ATOM 705 O O . ASP A 1 94 ? -42.378 -6.019 76.130 1.00 91.81 94 ASP A O 1
ATOM 709 N N . ASP A 1 95 ? -40.386 -6.773 75.424 1.00 91.12 95 ASP A N 1
ATOM 710 C CA . ASP A 1 95 ? -40.909 -7.864 74.567 1.00 91.12 95 ASP A CA 1
ATOM 711 C C . ASP A 1 95 ? -40.333 -9.295 74.769 1.00 91.12 95 ASP A C 1
ATOM 713 O O . ASP A 1 95 ? -40.849 -10.261 74.181 1.00 91.12 95 ASP A O 1
ATOM 717 N N . ASN A 1 96 ? -39.408 -9.470 75.724 1.00 91.31 96 ASN A N 1
ATOM 718 C CA . ASN A 1 96 ? -38.854 -10.754 76.192 1.00 91.31 96 ASN A CA 1
ATOM 719 C C . ASN A 1 96 ? -38.076 -11.551 75.116 1.00 91.31 96 ASN A C 1
ATOM 721 O O . ASN A 1 96 ? -38.104 -12.793 75.075 1.00 91.31 96 ASN A O 1
ATOM 725 N N . ASP A 1 97 ? -37.361 -10.851 74.235 1.00 91.31 97 ASP A N 1
ATOM 726 C CA . ASP A 1 97 ? -36.432 -11.447 73.269 1.00 91.31 97 ASP A CA 1
ATOM 727 C C . ASP A 1 97 ? -35.034 -11.717 73.882 1.00 91.31 97 ASP A C 1
ATOM 729 O O . ASP A 1 97 ? -34.328 -12.646 73.465 1.00 91.31 97 ASP A O 1
ATOM 733 N N . GLY A 1 98 ? -34.657 -10.990 74.938 1.00 90.19 98 GLY A N 1
ATOM 734 C CA . GLY A 1 98 ? -33.388 -11.142 75.648 1.00 90.19 98 GLY A CA 1
ATOM 735 C C . GLY A 1 98 ? -32.312 -10.090 75.349 1.00 90.19 98 GLY A C 1
ATOM 736 O O . GLY A 1 98 ? -31.204 -10.219 75.901 1.00 90.19 98 GLY A O 1
ATOM 737 N N . VAL A 1 99 ? -32.597 -9.071 74.532 1.00 92.94 99 VAL A N 1
ATOM 738 C CA . VAL A 1 99 ? -31.952 -7.747 74.615 1.00 92.94 99 VAL A CA 1
ATOM 739 C C . VAL A 1 99 ? -32.593 -6.970 75.787 1.00 92.94 99 VAL A C 1
ATOM 741 O O . VAL A 1 99 ? -33.461 -7.477 76.486 1.00 92.94 99 VAL A O 1
ATOM 744 N N . TYR A 1 100 ? -32.088 -5.788 76.138 1.00 92.31 100 TYR A N 1
ATOM 745 C CA . TYR A 1 100 ? -32.698 -4.946 77.174 1.00 92.31 100 TYR A CA 1
ATOM 746 C C . TYR A 1 100 ? -33.037 -3.572 76.597 1.00 92.31 100 TYR A C 1
ATOM 748 O O . TYR A 1 100 ? -32.195 -3.020 75.893 1.00 92.31 100 TYR A O 1
ATOM 756 N N . ASP A 1 101 ? -34.123 -2.957 77.084 1.00 91.19 101 ASP A N 1
ATOM 757 C CA . ASP A 1 101 ? -34.677 -1.592 76.879 1.00 91.19 101 ASP A CA 1
ATOM 758 C C . ASP A 1 101 ? -33.695 -0.398 76.723 1.00 91.19 101 ASP A C 1
ATOM 760 O O . ASP A 1 101 ? -34.081 0.755 76.504 1.00 91.19 101 ASP A O 1
ATOM 764 N N . VAL A 1 102 ? -32.413 -0.615 77.005 1.00 91.06 102 VAL A N 1
ATOM 765 C CA . VAL A 1 102 ? -31.337 0.384 77.039 1.00 91.06 102 VAL A CA 1
ATOM 766 C C . VAL A 1 102 ? -30.290 0.202 75.942 1.00 91.06 102 VAL A C 1
ATOM 768 O O . VAL A 1 102 ? -29.505 1.128 75.725 1.00 91.06 102 VAL A O 1
ATOM 771 N N . ASP A 1 103 ? -30.274 -0.977 75.325 1.00 92.12 103 ASP A N 1
ATOM 772 C CA . ASP A 1 103 ? -29.402 -1.421 74.239 1.00 92.12 103 ASP A CA 1
ATOM 773 C C . ASP A 1 103 ? -30.257 -2.037 73.087 1.00 92.12 103 ASP A C 1
ATOM 775 O O . ASP A 1 103 ? -29.696 -2.714 72.237 1.00 92.12 103 ASP A O 1
ATOM 779 N N . ASP A 1 104 ? -31.583 -1.802 73.092 1.00 91.94 104 ASP A N 1
ATOM 780 C CA . ASP A 1 104 ? -32.609 -2.232 72.119 1.00 91.94 104 ASP A CA 1
ATOM 781 C C . ASP A 1 104 ? -33.274 -0.990 71.479 1.00 91.94 104 ASP A C 1
ATOM 783 O O . ASP A 1 104 ? -33.705 -0.086 72.210 1.00 91.94 104 ASP A O 1
ATOM 787 N N . ASP A 1 105 ? -33.341 -0.917 70.143 1.00 92.75 105 ASP A N 1
ATOM 788 C CA . ASP A 1 105 ? -33.959 0.199 69.397 1.00 92.75 105 ASP A CA 1
ATOM 789 C C . ASP A 1 105 ? -35.412 -0.102 68.929 1.00 92.75 105 ASP A C 1
ATOM 791 O O . ASP A 1 105 ? -36.163 0.836 68.613 1.00 92.75 105 ASP A O 1
ATOM 795 N N . CYS A 1 106 ? -35.866 -1.363 68.986 1.00 91.69 106 CYS A N 1
ATOM 796 C CA . CYS A 1 106 ? -37.233 -1.796 68.667 1.00 91.69 106 CYS A CA 1
ATOM 797 C C . CYS A 1 106 ? -38.205 -1.707 69.862 1.00 91.69 106 CYS A C 1
ATOM 799 O O . CYS A 1 106 ? -39.333 -1.220 69.684 1.00 91.69 106 CYS A O 1
ATOM 801 N N . LEU A 1 107 ? -37.781 -2.096 71.073 1.00 91.00 107 LEU A N 1
ATOM 802 C CA . LEU A 1 107 ? -38.469 -2.020 72.383 1.00 91.00 107 LEU A CA 1
ATOM 803 C C . LEU A 1 107 ? -39.789 -2.788 72.529 1.00 91.00 107 LEU A C 1
ATOM 805 O O . LEU A 1 107 ? -40.066 -3.378 73.560 1.00 91.00 107 LEU A O 1
ATOM 809 N N . ARG A 1 108 ? -40.692 -2.697 71.554 1.00 88.81 108 ARG A N 1
ATOM 810 C CA . ARG A 1 108 ? -42.050 -3.266 71.590 1.00 88.81 108 ARG A CA 1
ATOM 811 C C . ARG A 1 108 ? -42.356 -3.933 70.264 1.00 88.81 108 ARG A C 1
ATOM 813 O O . ARG A 1 108 ? -43.367 -3.623 69.616 1.00 88.81 108 ARG A O 1
ATOM 820 N N . GLY A 1 109 ? -41.440 -4.795 69.859 1.00 88.62 109 GLY A N 1
ATOM 821 C CA . GLY A 1 109 ? -41.488 -5.546 68.626 1.00 88.62 109 GLY A CA 1
ATOM 822 C C . GLY A 1 109 ? -42.347 -6.806 68.736 1.00 88.62 109 GLY A C 1
ATOM 823 O O . GLY A 1 109 ? -43.429 -6.828 69.345 1.00 88.62 109 GLY A O 1
ATOM 824 N N . TRP A 1 110 ? -41.908 -7.869 68.074 1.00 91.62 110 TRP A N 1
ATOM 825 C CA . TRP A 1 110 ? -42.591 -9.146 67.941 1.00 91.62 110 TRP A CA 1
ATOM 826 C C . TRP A 1 110 ? -42.183 -10.113 69.053 1.00 91.62 110 TRP A C 1
ATOM 828 O O . TRP A 1 110 ? -41.526 -11.106 68.766 1.00 91.62 110 TRP A O 1
ATOM 838 N N . HIS A 1 111 ? -42.681 -9.937 70.275 1.00 87.06 111 HIS A N 1
ATOM 839 C CA . HIS A 1 111 ? -42.494 -10.904 71.371 1.00 87.06 111 HIS A CA 1
ATOM 840 C C . HIS A 1 111 ? -42.604 -12.404 70.971 1.00 87.06 111 HIS A C 1
ATOM 842 O O . HIS A 1 111 ? -43.394 -12.785 70.097 1.00 87.06 111 HIS A O 1
ATOM 848 N N . ASN A 1 112 ? -41.912 -13.290 71.710 1.00 83.19 112 ASN A N 1
ATOM 849 C CA . ASN A 1 112 ? -41.774 -14.758 71.501 1.00 83.19 112 ASN A CA 1
ATOM 850 C C . ASN A 1 112 ? -40.720 -15.232 70.459 1.00 83.19 112 ASN A C 1
ATOM 852 O O . ASN A 1 112 ? -40.931 -16.240 69.765 1.00 83.19 112 ASN A O 1
ATOM 856 N N . TRP A 1 113 ? -39.550 -14.596 70.402 1.00 91.44 113 TRP A N 1
ATOM 857 C CA . TRP A 1 113 ? -38.350 -15.116 69.720 1.00 91.44 113 TRP A CA 1
ATOM 858 C C . TRP A 1 113 ? -37.140 -15.099 70.672 1.00 91.44 113 TRP A C 1
ATOM 860 O O . TRP A 1 113 ? -37.320 -15.425 71.845 1.00 91.44 113 TRP A O 1
ATOM 870 N N . THR A 1 114 ? -35.911 -14.899 70.179 1.00 91.62 114 THR A N 1
ATOM 871 C CA . THR A 1 114 ? -34.712 -14.694 71.015 1.00 91.62 114 THR A CA 1
ATOM 872 C C . THR A 1 114 ? -33.568 -14.083 70.196 1.00 91.62 114 THR A C 1
ATOM 874 O O . THR A 1 114 ? -33.168 -14.725 69.217 1.00 91.62 114 THR A O 1
ATOM 877 N N . ALA A 1 115 ? -32.988 -12.967 70.647 1.00 93.06 115 ALA A N 1
ATOM 878 C CA . ALA A 1 115 ? -31.779 -12.337 70.103 1.00 93.06 115 ALA A CA 1
ATOM 879 C C . ALA A 1 115 ? -30.659 -13.338 69.766 1.00 93.06 115 ALA A C 1
ATOM 881 O O . ALA A 1 115 ? -30.265 -14.184 70.589 1.00 93.06 115 ALA A O 1
ATOM 882 N N . SER A 1 116 ? -30.125 -13.257 68.546 1.00 91.69 116 SER A N 1
ATOM 883 C CA . SER A 1 116 ? -28.966 -14.020 68.080 1.00 91.69 116 SER A CA 1
ATOM 884 C C . SER A 1 116 ? -28.546 -13.584 66.678 1.00 91.69 116 SER A C 1
ATOM 886 O O . SER A 1 116 ? -29.418 -13.400 65.841 1.00 91.69 116 SER A O 1
ATOM 888 N N . SER A 1 117 ? -27.237 -13.641 66.381 1.00 90.62 117 SER A N 1
ATOM 889 C CA . SER A 1 117 ? -26.604 -13.379 65.066 1.00 90.62 117 SER A CA 1
ATOM 890 C C . SER A 1 117 ? -27.006 -14.370 63.942 1.00 90.62 117 SER A C 1
ATOM 892 O O . SER A 1 117 ? -26.178 -15.138 63.430 1.00 90.62 117 SER A O 1
ATOM 894 N N . SER A 1 118 ? -28.309 -14.466 63.692 1.00 90.69 118 SER A N 1
ATOM 895 C CA . SER A 1 118 ? -29.048 -15.285 62.714 1.00 90.69 118 SER A CA 1
ATOM 896 C C . SER A 1 118 ? -30.582 -15.078 62.781 1.00 90.69 118 SER A C 1
ATOM 898 O O . SER A 1 118 ? -31.323 -15.864 62.176 1.00 90.69 118 SER A O 1
ATOM 900 N N . THR A 1 119 ? -31.038 -14.141 63.619 1.00 92.38 119 THR A N 1
ATOM 901 C CA . THR A 1 119 ? -32.424 -13.686 63.841 1.00 92.38 119 THR A CA 1
ATOM 902 C C . THR A 1 119 ? -32.486 -12.202 64.258 1.00 92.38 119 THR A C 1
ATOM 904 O O . THR A 1 119 ? -33.558 -11.744 64.635 1.00 92.38 119 THR A O 1
ATOM 907 N N . ASP A 1 120 ? -31.322 -11.559 64.300 1.00 93.88 120 ASP A N 1
ATOM 908 C CA . ASP A 1 120 ? -30.913 -10.309 64.958 1.00 93.88 120 ASP A CA 1
ATOM 909 C C . ASP A 1 120 ? -29.409 -10.182 64.628 1.00 93.88 120 ASP A C 1
ATOM 911 O O . ASP A 1 120 ? -28.533 -10.702 65.332 1.00 93.88 120 ASP A O 1
ATOM 915 N N . HIS A 1 121 ? -29.105 -9.737 63.407 1.00 93.38 121 HIS A N 1
ATOM 916 C CA . HIS A 1 121 ? -27.763 -9.866 62.825 1.00 93.38 121 HIS A CA 1
ATOM 917 C C . HIS A 1 121 ? -26.774 -8.815 63.351 1.00 93.38 121 HIS A C 1
ATOM 919 O O . HIS A 1 121 ? -25.660 -9.197 63.737 1.00 93.38 121 HIS A O 1
ATOM 925 N N . ASP A 1 122 ? -27.179 -7.548 63.454 1.00 92.25 122 ASP A N 1
ATOM 926 C CA . ASP A 1 122 ? -26.343 -6.446 63.959 1.00 92.25 122 ASP A CA 1
ATOM 927 C C . ASP A 1 122 ? -26.245 -6.384 65.504 1.00 92.25 122 ASP A C 1
ATOM 929 O O . ASP A 1 122 ? -25.218 -5.952 66.045 1.00 92.25 122 ASP A O 1
ATOM 933 N N . SER A 1 123 ? -27.241 -6.952 66.201 1.00 93.31 123 SER A N 1
ATOM 934 C CA . SER A 1 123 ? -27.460 -6.920 67.657 1.00 93.31 123 SER A CA 1
ATOM 935 C C . SER A 1 123 ? -28.121 -5.649 68.238 1.00 93.31 123 SER A C 1
ATOM 937 O O . SER A 1 123 ? -27.745 -5.263 69.353 1.00 93.31 123 SER A O 1
ATOM 939 N N . ASP A 1 124 ? -29.078 -5.018 67.540 1.00 91.75 124 ASP A N 1
ATOM 940 C CA . ASP A 1 124 ? -29.891 -3.887 68.043 1.00 91.75 124 ASP A CA 1
ATOM 941 C C . ASP A 1 124 ? -31.261 -4.246 68.663 1.00 91.75 124 ASP A C 1
ATOM 943 O O . ASP A 1 124 ? -31.938 -3.352 69.171 1.00 91.75 124 ASP A O 1
ATOM 947 N N . GLY A 1 125 ? -31.663 -5.524 68.672 1.00 91.88 125 GLY A N 1
ATOM 948 C CA . GLY A 1 125 ? -32.942 -5.977 69.246 1.00 91.88 125 GLY A CA 1
ATOM 949 C C . GLY A 1 125 ? -34.146 -5.921 68.299 1.00 91.88 125 GLY A C 1
ATOM 950 O O . GLY A 1 125 ? -35.198 -6.484 68.613 1.00 91.88 125 GLY A O 1
ATOM 951 N N . CYS A 1 126 ? -34.016 -5.337 67.108 1.00 93.44 126 CYS A N 1
ATOM 952 C CA . CYS A 1 126 ? -34.950 -5.586 66.022 1.00 93.44 126 CYS A CA 1
ATOM 953 C C . CYS A 1 126 ? -34.712 -6.979 65.405 1.00 93.44 126 CYS A C 1
ATOM 955 O O . CYS A 1 126 ? -33.627 -7.557 65.440 1.00 93.44 126 CYS A O 1
ATOM 957 N N . LYS A 1 127 ? -35.778 -7.582 64.864 1.00 93.75 127 LYS A N 1
ATOM 958 C CA . LYS A 1 127 ? -35.733 -8.970 64.383 1.00 93.75 127 LYS A CA 1
ATOM 959 C C . LYS A 1 127 ? -35.594 -9.051 62.861 1.00 93.75 127 LYS A C 1
ATOM 961 O O . LYS A 1 127 ? -36.556 -8.684 62.175 1.00 93.75 127 LYS A O 1
ATOM 966 N N . ASP A 1 128 ? -34.561 -9.743 62.370 1.00 93.31 128 ASP A N 1
ATOM 967 C CA . ASP A 1 128 ? -34.277 -10.013 60.943 1.00 93.31 128 ASP A CA 1
ATOM 968 C C . ASP A 1 128 ? -35.535 -10.236 60.071 1.00 93.31 128 ASP A C 1
ATOM 970 O O . ASP A 1 128 ? -36.415 -11.069 60.376 1.00 93.31 128 ASP A O 1
ATOM 974 N N . GLY A 1 129 ? -35.599 -9.570 58.922 1.00 85.31 129 GLY A N 1
ATOM 975 C CA . GLY A 1 129 ? -36.549 -9.842 57.852 1.00 85.31 129 GLY A CA 1
ATOM 976 C C . GLY A 1 129 ? -37.969 -9.347 58.130 1.00 85.31 129 GLY A C 1
ATOM 977 O O . GLY A 1 129 ? -38.940 -10.105 57.955 1.00 85.31 129 GLY A O 1
ATOM 978 N N . GLY A 1 130 ? -38.104 -8.082 58.537 1.00 85.88 130 GLY A N 1
ATOM 979 C CA . GLY A 1 130 ? -39.361 -7.327 58.460 1.00 85.88 130 GLY A CA 1
ATOM 980 C C . GLY A 1 130 ? -40.040 -6.978 59.785 1.00 85.88 130 GLY A C 1
ATOM 981 O O . GLY A 1 130 ? -41.237 -6.671 59.774 1.00 85.88 130 GLY A O 1
ATOM 982 N N . GLU A 1 131 ? -39.326 -7.083 60.905 1.00 91.81 131 GLU A N 1
ATOM 983 C CA . GLU A 1 131 ? -39.554 -6.176 62.041 1.00 91.81 131 GLU A CA 1
ATOM 984 C C . GLU A 1 131 ? -38.585 -5.012 61.927 1.00 91.81 131 GLU A C 1
ATOM 986 O O . GLU A 1 131 ? -39.020 -3.865 61.839 1.00 91.81 131 GLU A O 1
ATOM 991 N N . ASP A 1 132 ? -37.305 -5.367 61.852 1.00 93.19 132 ASP A N 1
ATOM 992 C CA . ASP A 1 132 ? -36.296 -4.514 61.267 1.00 93.19 132 ASP A CA 1
ATOM 993 C C . ASP A 1 132 ? -36.641 -4.199 59.796 1.00 93.19 132 ASP A C 1
ATOM 995 O O . ASP A 1 132 ? -37.295 -4.996 59.104 1.00 93.19 132 ASP A O 1
ATOM 999 N N . ASP A 1 133 ? -36.224 -3.014 59.357 1.00 92.31 133 ASP A N 1
ATOM 1000 C CA . ASP A 1 133 ? -36.249 -2.531 57.976 1.00 92.31 133 ASP A CA 1
ATOM 1001 C C . ASP A 1 133 ? -34.798 -2.345 57.428 1.00 92.31 133 ASP A C 1
ATOM 1003 O O . ASP A 1 133 ? -34.675 -1.965 56.266 1.00 92.31 133 ASP A O 1
ATOM 1007 N N . ASP A 1 134 ? -33.730 -2.578 58.215 1.00 94.00 134 ASP A N 1
ATOM 1008 C CA . ASP A 1 134 ? -32.295 -2.272 57.964 1.00 94.00 134 ASP A CA 1
ATOM 1009 C C . ASP A 1 134 ? -31.391 -3.355 58.643 1.00 94.00 134 ASP A C 1
ATOM 1011 O O . ASP A 1 134 ? -30.536 -3.023 59.455 1.00 94.00 134 ASP A O 1
ATOM 1015 N N . ASP A 1 135 ? -31.623 -4.651 58.336 1.00 94.19 135 ASP A N 1
ATOM 1016 C CA . ASP A 1 135 ? -31.126 -5.880 59.030 1.00 94.19 135 ASP A CA 1
ATOM 1017 C C . ASP A 1 135 ? -29.595 -5.946 59.377 1.00 94.19 135 ASP A C 1
ATOM 1019 O O . ASP A 1 135 ? -29.180 -6.842 60.125 1.00 94.19 135 ASP A O 1
ATOM 1023 N N . ASP A 1 136 ? -28.727 -5.055 58.865 1.00 93.62 136 ASP A N 1
ATOM 1024 C CA . ASP A 1 136 ? -27.306 -4.935 59.266 1.00 93.62 136 ASP A CA 1
ATOM 1025 C C . ASP A 1 136 ? -26.818 -3.518 59.678 1.00 93.62 136 ASP A C 1
ATOM 1027 O O . ASP A 1 136 ? -25.666 -3.348 60.108 1.00 93.62 136 ASP A O 1
ATOM 1031 N N . ASN A 1 137 ? -27.725 -2.533 59.666 1.00 93.69 137 ASN A N 1
ATOM 1032 C CA . ASN A 1 137 ? -27.551 -1.142 60.101 1.00 93.69 137 ASN A CA 1
ATOM 1033 C C . ASN A 1 137 ? -26.492 -0.316 59.326 1.00 93.69 137 ASN A C 1
ATOM 1035 O O . ASN A 1 137 ? -25.965 0.682 59.846 1.00 93.69 137 ASN A O 1
ATOM 1039 N N . ASP A 1 138 ? -26.180 -0.678 58.076 1.00 94.38 138 ASP A N 1
ATOM 1040 C CA . ASP A 1 138 ? -25.389 0.166 57.167 1.00 94.38 138 ASP A CA 1
ATOM 1041 C C . ASP A 1 138 ? -26.133 1.465 56.756 1.00 94.38 138 ASP A C 1
ATOM 1043 O O . ASP A 1 138 ? -25.496 2.504 56.520 1.00 94.38 138 ASP A O 1
ATOM 1047 N N . GLY A 1 139 ? -27.473 1.459 56.754 1.00 93.38 139 GLY A N 1
ATOM 1048 C CA . GLY A 1 139 ? -28.323 2.596 56.392 1.00 93.38 139 GLY A CA 1
ATOM 1049 C C . GLY A 1 139 ? -29.004 2.514 55.017 1.00 93.38 139 GLY A C 1
ATOM 1050 O O . GLY A 1 139 ? -29.664 3.490 54.615 1.00 93.38 139 GLY A O 1
ATOM 1051 N N . VAL A 1 140 ? -28.859 1.400 54.295 1.00 94.94 140 VAL A N 1
ATOM 1052 C CA . VAL A 1 140 ? -29.678 0.991 53.150 1.00 94.94 140 VAL A CA 1
ATOM 1053 C C . VAL A 1 140 ? -30.760 0.031 53.647 1.00 94.94 140 VAL A C 1
ATOM 1055 O O . VAL A 1 140 ? -30.509 -1.112 53.995 1.00 94.94 140 VAL A O 1
ATOM 1058 N N . LEU A 1 141 ? -32.016 0.488 53.640 1.00 95.00 141 LEU A N 1
ATOM 1059 C CA . LEU A 1 141 ? -33.141 -0.349 54.075 1.00 95.00 141 LEU A CA 1
ATOM 1060 C C . LEU A 1 141 ? -33.255 -1.633 53.230 1.00 95.00 141 LEU A C 1
ATOM 1062 O O . LEU A 1 141 ? -33.270 -1.538 52.003 1.00 95.00 141 LEU A O 1
ATOM 1066 N N . ASP A 1 142 ? -33.526 -2.780 53.862 1.00 93.81 142 ASP A N 1
ATOM 1067 C CA . ASP A 1 142 ? -33.787 -4.098 53.248 1.00 93.81 142 ASP A CA 1
ATOM 1068 C C . ASP A 1 142 ? -34.754 -3.982 52.048 1.00 93.81 142 ASP A C 1
ATOM 1070 O O . ASP A 1 142 ? -34.581 -4.610 50.989 1.00 93.81 142 ASP A O 1
ATOM 1074 N N . ARG A 1 143 ? -35.826 -3.176 52.198 1.00 93.62 143 ARG A N 1
ATOM 1075 C CA . ARG A 1 143 ? -36.937 -3.095 51.227 1.00 93.62 143 ARG A CA 1
ATOM 1076 C C . ARG A 1 143 ? -37.563 -1.724 51.038 1.00 93.62 143 ARG A C 1
ATOM 1078 O O . ARG A 1 143 ? -37.757 -0.930 51.954 1.00 93.62 143 ARG A O 1
ATOM 1085 N N . ASP A 1 144 ? -38.054 -1.506 49.818 1.00 91.56 144 ASP A N 1
ATOM 1086 C CA . ASP A 1 144 ? -38.943 -0.386 49.516 1.00 91.56 144 ASP A CA 1
ATOM 1087 C C . ASP A 1 144 ? -40.367 -0.613 50.071 1.00 91.56 144 ASP A C 1
ATOM 1089 O O . ASP A 1 144 ? -40.823 -1.734 50.314 1.00 91.56 144 ASP A O 1
ATOM 1093 N N . ALA A 1 145 ? -41.148 0.466 50.189 1.00 90.19 145 ALA A N 1
ATOM 1094 C CA . ALA A 1 145 ? -42.531 0.427 50.685 1.00 90.19 145 ALA A CA 1
ATOM 1095 C C . ALA A 1 145 ? -43.538 -0.334 49.777 1.00 90.19 145 ALA A C 1
ATOM 1097 O O . ALA A 1 145 ? -44.753 -0.307 50.023 1.00 90.19 145 ALA A O 1
ATOM 1098 N N . MET A 1 146 ? -43.066 -0.982 48.709 1.00 90.88 146 MET A N 1
ATOM 1099 C CA . MET A 1 146 ? -43.805 -1.873 47.818 1.00 90.88 146 MET A CA 1
ATOM 1100 C C . MET A 1 146 ? -43.297 -3.330 47.890 1.00 90.88 146 MET A C 1
ATOM 1102 O O . MET A 1 146 ? -43.935 -4.204 47.291 1.00 90.88 146 MET A O 1
ATOM 1106 N N . GLY A 1 147 ? -42.231 -3.606 48.651 1.00 86.44 147 GLY A N 1
ATOM 1107 C CA . GLY A 1 147 ? -41.587 -4.912 48.801 1.00 86.44 147 GLY A CA 1
ATOM 1108 C C . GLY A 1 147 ? -40.562 -5.241 47.711 1.00 86.44 147 GLY A C 1
ATOM 1109 O O . GLY A 1 147 ? -40.251 -6.419 47.519 1.00 86.44 147 GLY A O 1
ATOM 1110 N N . GLY A 1 148 ? -40.089 -4.241 46.962 1.00 89.81 148 GLY A N 1
ATOM 1111 C CA . GLY A 1 148 ? -38.858 -4.354 46.181 1.00 89.81 148 GLY A CA 1
ATOM 1112 C C . GLY A 1 148 ? -37.654 -4.489 47.110 1.00 89.81 148 GLY A C 1
ATOM 1113 O O . GLY A 1 148 ? -37.699 -4.004 48.236 1.00 89.81 148 GLY A O 1
ATOM 1114 N N . ILE A 1 149 ? -36.618 -5.179 46.640 1.00 90.44 149 ILE A N 1
ATOM 1115 C CA . ILE A 1 149 ? -35.304 -5.202 47.290 1.00 90.44 149 ILE A CA 1
ATOM 1116 C C . ILE A 1 149 ? -34.688 -3.803 47.130 1.00 90.44 149 ILE A C 1
ATOM 1118 O O . ILE A 1 149 ? -34.913 -3.169 46.092 1.00 90.44 149 ILE A O 1
ATOM 1122 N N . LEU A 1 150 ? -34.009 -3.321 48.167 1.00 92.81 150 LEU A N 1
ATOM 1123 C CA . LEU A 1 150 ? -33.201 -2.101 48.134 1.00 92.81 150 LEU A CA 1
ATOM 1124 C C . LEU A 1 150 ? -31.769 -2.402 48.577 1.00 92.81 150 LEU A C 1
ATOM 1126 O O . LEU A 1 150 ? -30.868 -1.941 47.894 1.00 92.81 150 LEU A O 1
ATOM 1130 N N . ASP A 1 151 ? -31.606 -3.224 49.617 1.00 94.19 151 ASP A N 1
ATOM 1131 C CA . ASP A 1 151 ? -30.337 -3.873 49.948 1.00 94.19 151 ASP A CA 1
ATOM 1132 C C . ASP A 1 151 ? -30.248 -5.294 49.340 1.00 94.19 151 ASP A C 1
ATOM 1134 O O . ASP A 1 151 ? -31.145 -6.124 49.546 1.00 94.19 151 ASP A O 1
ATOM 1138 N N . SER A 1 152 ? -29.189 -5.591 48.583 1.00 93.56 152 SER A N 1
ATOM 1139 C CA . SER A 1 152 ? -28.862 -6.924 48.046 1.00 93.56 152 SER A CA 1
ATOM 1140 C C . SER A 1 152 ? -28.136 -7.833 49.046 1.00 93.56 152 SER A C 1
ATOM 1142 O O . SER A 1 152 ? -28.224 -9.066 48.927 1.00 93.56 152 SER A O 1
ATOM 1144 N N . CYS A 1 153 ? -27.486 -7.250 50.053 1.00 93.94 153 CYS A N 1
ATOM 1145 C CA . CYS A 1 153 ? -26.737 -7.897 51.119 1.00 93.94 153 CYS A CA 1
ATOM 1146 C C . CYS A 1 153 ? -27.342 -7.790 52.555 1.00 93.94 153 CYS A C 1
ATOM 1148 O O . CYS A 1 153 ? -26.531 -7.789 53.475 1.00 93.94 153 CYS A O 1
ATOM 1150 N N . PRO A 1 154 ? -28.678 -7.912 52.811 1.00 93.50 154 PRO A N 1
ATOM 1151 C CA . PRO A 1 154 ? -29.365 -7.673 54.109 1.00 93.50 154 PRO A CA 1
ATOM 1152 C C . PRO A 1 154 ? -28.741 -8.146 55.423 1.00 93.50 154 PRO A C 1
ATOM 1154 O O . PRO A 1 154 ? -29.164 -7.727 56.485 1.00 93.50 154 PRO A O 1
ATOM 1157 N N . THR A 1 155 ? -27.802 -9.084 55.400 1.00 93.31 155 THR A N 1
ATOM 1158 C CA . THR A 1 155 ? -27.075 -9.520 56.595 1.00 93.31 155 THR A CA 1
ATOM 1159 C C . THR A 1 155 ? -25.573 -9.545 56.278 1.00 93.31 155 THR A C 1
ATOM 1161 O O . THR A 1 155 ? -24.979 -10.633 56.204 1.00 93.31 155 THR A O 1
ATOM 1164 N N . GLY A 1 156 ? -24.987 -8.376 55.997 1.00 92.44 156 GLY A N 1
ATOM 1165 C CA . GLY A 1 156 ? -23.633 -8.186 55.463 1.00 92.44 156 GLY A CA 1
ATOM 1166 C C . GLY A 1 156 ? -22.525 -8.016 56.516 1.00 92.44 156 GLY A C 1
ATOM 1167 O O . GLY A 1 156 ? -22.633 -8.503 57.652 1.00 92.44 156 GLY A O 1
ATOM 1168 N N . ASP A 1 157 ? -21.405 -7.374 56.149 1.00 94.69 157 ASP A N 1
ATOM 1169 C CA . ASP A 1 157 ? -20.390 -6.893 57.097 1.00 94.69 157 ASP A CA 1
ATOM 1170 C C . ASP A 1 157 ? -20.997 -5.825 58.025 1.00 94.69 157 ASP A C 1
ATOM 1172 O O . ASP A 1 157 ? -21.620 -4.873 57.587 1.00 94.69 157 ASP A O 1
ATOM 1176 N N . LEU A 1 158 ? -20.691 -5.891 59.321 1.00 93.38 158 LEU A N 1
ATOM 1177 C CA . LEU A 1 158 ? -21.059 -4.849 60.292 1.00 93.38 158 LEU A CA 1
ATOM 1178 C C . LEU A 1 158 ? -19.955 -3.769 60.430 1.00 93.38 158 LEU A C 1
ATOM 1180 O O . LEU A 1 158 ? -18.847 -3.915 59.907 1.00 93.38 158 LEU A O 1
ATOM 1184 N N . ASP A 1 159 ? -20.208 -2.717 61.225 1.00 91.62 159 ASP A N 1
ATOM 1185 C CA . ASP A 1 159 ? -19.272 -1.605 61.536 1.00 91.62 159 ASP A CA 1
ATOM 1186 C C . ASP A 1 159 ? -18.961 -0.637 60.343 1.00 91.62 159 ASP A C 1
ATOM 1188 O O . ASP A 1 159 ? -17.938 0.068 60.364 1.00 91.62 159 ASP A O 1
ATOM 1192 N N . TRP A 1 160 ? -19.827 -0.533 59.320 1.00 94.94 160 TRP A N 1
ATOM 1193 C CA . TRP A 1 160 ? -19.705 0.428 58.196 1.00 94.94 160 TRP A CA 1
ATOM 1194 C C . TRP A 1 160 ? -21.003 1.232 57.935 1.00 94.94 160 TRP A C 1
ATOM 1196 O O . TRP A 1 160 ? -21.832 1.316 58.831 1.00 94.94 160 TRP A O 1
ATOM 1206 N N . ILE A 1 161 ? -21.064 1.961 56.808 1.00 94.75 161 ILE A N 1
ATOM 1207 C CA . ILE A 1 161 ? -22.194 2.771 56.293 1.00 94.75 161 ILE A CA 1
ATOM 1208 C C . ILE A 1 161 ? -21.973 2.948 54.780 1.00 94.75 161 ILE A C 1
ATOM 1210 O O . ILE A 1 161 ? -20.873 3.395 54.417 1.00 94.75 161 ILE A O 1
ATOM 1214 N N . SER A 1 162 ? -22.992 2.729 53.949 1.00 95.25 162 SER A N 1
ATOM 1215 C CA . SER A 1 162 ? -23.009 3.013 52.508 1.00 95.25 162 SER A CA 1
ATOM 1216 C C . SER A 1 162 ? -22.656 4.472 52.193 1.00 95.25 162 SER A C 1
ATOM 1218 O O . SER A 1 162 ? -23.292 5.447 52.625 1.00 95.25 162 SER A O 1
ATOM 1220 N N . ASP A 1 163 ? -21.600 4.645 51.400 1.00 92.62 163 ASP A N 1
ATOM 1221 C CA . ASP A 1 163 ? -21.384 5.816 50.565 1.00 92.62 163 ASP A CA 1
ATOM 1222 C C . ASP A 1 163 ? -20.679 5.427 49.260 1.00 92.62 163 ASP A C 1
ATOM 1224 O O . ASP A 1 163 ? -19.954 4.442 49.220 1.00 92.62 163 ASP A O 1
ATOM 1228 N N . ALA A 1 164 ? -20.820 6.265 48.222 1.00 89.31 164 ALA A N 1
ATOM 1229 C CA . ALA A 1 164 ? -20.250 6.098 46.871 1.00 89.31 164 ALA A CA 1
ATOM 1230 C C . ALA A 1 164 ? -18.695 6.111 46.782 1.00 89.31 164 ALA A C 1
ATOM 1232 O O . ALA A 1 164 ? -18.103 6.676 45.851 1.00 89.31 164 ALA A O 1
ATOM 1233 N N . SER A 1 165 ? -18.021 5.568 47.794 1.00 90.00 165 SER A N 1
ATOM 1234 C CA . SER A 1 165 ? -16.621 5.163 47.853 1.00 90.00 165 SER A CA 1
ATOM 1235 C C . SER A 1 165 ? -16.372 3.887 48.693 1.00 90.00 165 SER A C 1
ATOM 1237 O O . SER A 1 165 ? -15.208 3.633 49.036 1.00 90.00 165 SER A O 1
ATOM 1239 N N . ASN A 1 166 ? -17.425 3.137 49.056 1.00 92.94 166 ASN A N 1
ATOM 1240 C CA . ASN A 1 166 ? -17.374 1.833 49.741 1.00 92.94 166 ASN A CA 1
ATOM 1241 C C . ASN A 1 166 ? -18.560 0.874 49.446 1.00 92.94 166 ASN A C 1
ATOM 1243 O O . ASN A 1 166 ? -18.412 -0.314 49.744 1.00 92.94 166 ASN A O 1
ATOM 1247 N N . ASP A 1 167 ? -19.669 1.424 48.942 1.00 94.19 167 ASP A N 1
ATOM 1248 C CA . ASP A 1 167 ? -20.786 0.829 48.196 1.00 94.19 167 ASP A CA 1
ATOM 1249 C C . ASP A 1 167 ? -20.921 1.730 46.961 1.00 94.19 167 ASP A C 1
ATOM 1251 O O . ASP A 1 167 ? -21.166 2.943 47.077 1.00 94.19 167 ASP A O 1
ATOM 1255 N N . ARG A 1 168 ? -20.607 1.199 45.782 1.00 92.00 168 ARG A N 1
ATOM 1256 C CA . ARG A 1 168 ? -20.443 2.011 44.579 1.00 92.00 168 ARG A CA 1
ATOM 1257 C C . ARG A 1 168 ? -21.740 2.173 43.787 1.00 92.00 168 ARG A C 1
ATOM 1259 O O . ARG A 1 168 ? -22.003 3.305 43.351 1.00 92.00 168 ARG A O 1
ATOM 1266 N N . ASP A 1 169 ? -22.513 1.118 43.569 1.00 92.31 169 ASP A N 1
ATOM 1267 C CA . ASP A 1 169 ? -23.752 1.176 42.787 1.00 92.31 169 ASP A CA 1
ATOM 1268 C C . ASP A 1 169 ? -24.926 1.780 43.596 1.00 92.31 169 ASP A C 1
ATOM 1270 O O . ASP A 1 169 ? -25.720 2.562 43.046 1.00 92.31 169 ASP A O 1
ATOM 1274 N N . GLY A 1 170 ? -24.934 1.565 44.916 1.00 92.81 170 GLY A N 1
ATOM 1275 C CA . GLY A 1 170 ? -25.936 2.014 45.876 1.00 92.81 170 GLY A CA 1
ATOM 1276 C C . GLY A 1 170 ? -26.902 0.927 46.367 1.00 92.81 170 GLY A C 1
ATOM 1277 O O . GLY A 1 170 ? -28.001 1.307 46.794 1.00 92.81 170 GLY A O 1
ATOM 1278 N N . ASP A 1 171 ? -26.561 -0.362 46.254 1.00 93.31 171 ASP A N 1
ATOM 1279 C CA . ASP A 1 171 ? -27.412 -1.509 46.604 1.00 93.31 171 ASP A CA 1
ATOM 1280 C C . ASP A 1 171 ? -27.149 -2.151 47.976 1.00 93.31 171 ASP A C 1
ATOM 1282 O O . ASP A 1 171 ? -27.735 -3.190 48.263 1.00 93.31 171 ASP A O 1
ATOM 1286 N N . GLY A 1 172 ? -26.325 -1.544 48.836 1.00 94.00 172 GLY A N 1
ATOM 1287 C CA . GLY A 1 172 ? -26.062 -2.036 50.198 1.00 94.00 172 GLY A CA 1
ATOM 1288 C C . GLY A 1 172 ? -25.048 -3.184 50.284 1.00 94.00 172 GLY A C 1
ATOM 1289 O O . GLY A 1 172 ? -24.485 -3.425 51.353 1.00 94.00 172 GLY A O 1
ATOM 1290 N N . CYS A 1 173 ? -24.688 -3.837 49.174 1.00 94.88 173 CYS A N 1
ATOM 1291 C CA . CYS A 1 173 ? -23.492 -4.670 49.156 1.00 94.88 173 CYS A CA 1
ATOM 1292 C C . CYS A 1 173 ? -22.210 -3.819 49.239 1.00 94.88 173 CYS A C 1
ATOM 1294 O O . CYS A 1 173 ? -22.131 -2.662 48.831 1.00 94.88 173 CYS A O 1
ATOM 1296 N N . ARG A 1 174 ? -21.167 -4.407 49.831 1.00 95.31 174 ARG A N 1
ATOM 1297 C CA . ARG A 1 174 ? -19.931 -3.700 50.177 1.00 95.31 174 ARG A CA 1
ATOM 1298 C C . ARG A 1 174 ? -18.783 -4.078 49.237 1.00 95.31 174 ARG A C 1
ATOM 1300 O O . ARG A 1 174 ? -18.242 -5.185 49.398 1.00 95.31 174 ARG A O 1
ATOM 1307 N N . ASP A 1 175 ? -18.334 -3.135 48.386 1.00 94.06 175 ASP A N 1
ATOM 1308 C CA . ASP A 1 175 ? -17.328 -3.304 47.300 1.00 94.06 175 ASP A CA 1
ATOM 1309 C C . ASP A 1 175 ? -16.202 -4.298 47.681 1.00 94.06 175 ASP A C 1
ATOM 1311 O O . ASP A 1 175 ? -15.741 -5.186 46.969 1.00 94.06 175 ASP A O 1
ATOM 1315 N N . ALA A 1 176 ? -15.652 -4.092 48.881 1.00 92.69 176 ALA A N 1
ATOM 1316 C CA . ALA A 1 176 ? -14.362 -4.646 49.261 1.00 92.69 176 ALA A CA 1
ATOM 1317 C C . ALA A 1 176 ? -14.421 -6.060 49.870 1.00 92.69 176 ALA A C 1
ATOM 1319 O O . ALA A 1 176 ? -13.356 -6.578 50.248 1.00 92.69 176 ALA A O 1
ATOM 1320 N N . THR A 1 177 ? -15.609 -6.645 50.066 1.00 93.81 177 THR A N 1
ATOM 1321 C CA . THR A 1 177 ? -15.783 -7.849 50.908 1.00 93.81 177 THR A CA 1
ATOM 1322 C C . THR A 1 177 ? -16.884 -8.819 50.505 1.00 93.81 177 THR A C 1
ATOM 1324 O O . THR A 1 177 ? -16.653 -10.024 50.665 1.00 93.81 177 THR A O 1
ATOM 1327 N N . GLU A 1 178 ? -18.037 -8.343 50.042 1.00 93.81 178 GLU A N 1
ATOM 1328 C CA . GLU A 1 178 ? -19.211 -9.199 49.798 1.00 93.81 178 GLU A CA 1
ATOM 1329 C C . GLU A 1 178 ? -20.014 -8.866 48.550 1.00 93.81 178 GLU A C 1
ATOM 1331 O O . GLU A 1 178 ? -20.675 -9.771 48.034 1.00 93.81 178 GLU A O 1
ATOM 1336 N N . ASP A 1 179 ? -19.867 -7.648 48.028 1.00 94.00 179 ASP A N 1
ATOM 1337 C CA . ASP A 1 179 ? -20.195 -7.384 46.637 1.00 94.00 179 ASP A CA 1
ATOM 1338 C C . ASP A 1 179 ? -19.289 -8.204 45.690 1.00 94.00 179 ASP A C 1
ATOM 1340 O O . ASP A 1 179 ? -18.292 -8.834 46.081 1.00 94.00 179 ASP A O 1
ATOM 1344 N N . ASN A 1 180 ? -19.721 -8.266 44.439 1.00 93.69 180 ASN A N 1
ATOM 1345 C CA . ASN A 1 180 ? -19.094 -8.928 43.314 1.00 93.69 180 ASN A CA 1
ATOM 1346 C C . ASN A 1 180 ? -19.504 -8.311 41.957 1.00 93.69 180 ASN A C 1
ATOM 1348 O O . ASN A 1 180 ? -19.215 -8.953 40.951 1.00 93.69 180 ASN A O 1
ATOM 1352 N N . ASP A 1 181 ? -20.230 -7.185 41.934 1.00 94.06 181 ASP A N 1
ATOM 1353 C CA . ASP A 1 181 ? -20.804 -6.483 40.767 1.00 94.06 181 ASP A CA 1
ATOM 1354 C C . ASP A 1 181 ? -20.805 -4.961 41.091 1.00 94.06 181 ASP A C 1
ATOM 1356 O O . ASP A 1 181 ? -21.858 -4.331 41.118 1.00 94.06 181 ASP A O 1
ATOM 1360 N N . ASP A 1 182 ? -19.625 -4.387 41.407 1.00 93.56 182 ASP A N 1
ATOM 1361 C CA . ASP A 1 182 ? -19.442 -3.066 42.067 1.00 93.56 182 ASP A CA 1
ATOM 1362 C C . ASP A 1 182 ? -20.189 -1.880 41.381 1.00 93.56 182 ASP A C 1
ATOM 1364 O O . ASP A 1 182 ? -20.348 -0.818 41.988 1.00 93.56 182 ASP A O 1
ATOM 1368 N N . ASP A 1 183 ? -20.594 -1.956 40.103 1.00 92.25 183 ASP A N 1
ATOM 1369 C CA . ASP A 1 183 ? -21.465 -0.948 39.467 1.00 92.25 183 ASP A CA 1
ATOM 1370 C C . ASP A 1 183 ? -22.807 -1.444 38.878 1.00 92.25 183 ASP A C 1
ATOM 1372 O O . ASP A 1 183 ? -23.548 -0.662 38.253 1.00 92.25 183 ASP A O 1
ATOM 1376 N N . GLY A 1 184 ? -23.207 -2.668 39.225 1.00 92.31 184 GLY A N 1
ATOM 1377 C CA . GLY A 1 184 ? -24.580 -3.169 39.140 1.00 92.31 184 GLY A CA 1
ATOM 1378 C C . GLY A 1 184 ? -25.093 -3.341 37.712 1.00 92.31 184 GLY A C 1
ATOM 1379 O O . GLY A 1 184 ? -26.182 -2.855 37.382 1.00 92.31 184 GLY A O 1
ATOM 1380 N N . ASP A 1 185 ? -24.308 -3.966 36.835 1.00 92.44 185 ASP A N 1
ATOM 1381 C CA . ASP A 1 185 ? -24.627 -4.127 35.407 1.00 92.44 185 ASP A CA 1
ATOM 1382 C C . ASP A 1 185 ? -25.053 -5.561 35.003 1.00 92.44 185 ASP A C 1
ATOM 1384 O O . ASP A 1 185 ? -25.549 -5.764 33.890 1.00 92.44 185 ASP A O 1
ATOM 1388 N N . GLU A 1 186 ? -24.989 -6.517 35.939 1.00 91.50 186 GLU A N 1
ATOM 1389 C CA . GLU A 1 186 ? -25.141 -7.976 35.780 1.00 91.50 186 GLU A CA 1
ATOM 1390 C C . GLU A 1 186 ? -23.844 -8.748 35.390 1.00 91.50 186 GLU A C 1
ATOM 1392 O O . GLU A 1 186 ? -23.910 -9.978 35.218 1.00 91.50 186 GLU A O 1
ATOM 1397 N N . VAL A 1 187 ? -22.668 -8.099 35.307 1.00 94.56 187 VAL A N 1
ATOM 1398 C CA . VAL A 1 187 ? -21.337 -8.712 35.085 1.00 94.56 187 VAL A CA 1
ATOM 1399 C C . VAL A 1 187 ? -20.432 -8.568 36.315 1.00 94.56 187 VAL A C 1
ATOM 1401 O O . VAL A 1 187 ? -20.071 -7.488 36.753 1.00 94.56 187 VAL A O 1
ATOM 1404 N N . ALA A 1 188 ? -19.975 -9.700 36.856 1.00 94.81 188 ALA A N 1
ATOM 1405 C CA . ALA A 1 188 ? -19.181 -9.694 38.085 1.00 94.81 188 ALA A CA 1
ATOM 1406 C C . ALA A 1 188 ? -17.718 -9.218 37.899 1.00 94.81 188 ALA A C 1
ATOM 1408 O O . ALA A 1 188 ? -17.056 -9.681 36.967 1.00 94.81 188 ALA A O 1
ATOM 1409 N N . ASP A 1 189 ? -17.136 -8.461 38.846 1.00 93.00 189 ASP A N 1
ATOM 1410 C CA . ASP A 1 189 ? -15.811 -7.780 38.724 1.00 93.00 189 ASP A CA 1
ATOM 1411 C C . ASP A 1 189 ? -14.621 -8.696 38.398 1.00 93.00 189 ASP A C 1
ATOM 1413 O O . ASP A 1 189 ? -13.557 -8.261 37.956 1.00 93.00 189 ASP A O 1
ATOM 1417 N N . ASN A 1 190 ? -14.734 -10.002 38.664 1.00 94.00 190 ASN A N 1
ATOM 1418 C CA . ASN A 1 190 ? -13.687 -10.955 38.277 1.00 94.00 190 ASN A CA 1
ATOM 1419 C C . ASN A 1 190 ? -13.664 -11.248 36.764 1.00 94.00 190 ASN A C 1
ATOM 1421 O O . ASN A 1 190 ? -12.861 -12.076 36.312 1.00 94.00 190 ASN A O 1
ATOM 1425 N N . ASN A 1 191 ? -14.650 -10.722 36.053 1.00 94.25 191 ASN A N 1
ATOM 1426 C CA . ASN A 1 191 ? -15.095 -11.074 34.718 1.00 94.25 191 ASN A CA 1
ATOM 1427 C C . ASN A 1 191 ? -15.390 -9.822 33.879 1.00 94.25 191 ASN A C 1
ATOM 1429 O O . ASN A 1 191 ? -15.329 -9.942 32.660 1.00 94.25 191 ASN A O 1
ATOM 1433 N N . ASP A 1 192 ? -15.663 -8.699 34.545 1.00 94.12 192 ASP A N 1
ATOM 1434 C CA . ASP A 1 192 ? -15.755 -7.352 33.995 1.00 94.12 192 ASP A CA 1
ATOM 1435 C C . ASP A 1 192 ? -14.357 -6.708 33.793 1.00 94.12 192 ASP A C 1
ATOM 1437 O O . ASP A 1 192 ? -13.441 -6.906 34.605 1.00 94.12 192 ASP A O 1
ATOM 1441 N N . ASN A 1 193 ? -14.170 -5.956 32.705 1.00 92.69 193 ASN A N 1
ATOM 1442 C CA . ASN A 1 193 ? -12.971 -5.157 32.417 1.00 92.69 193 ASN A CA 1
ATOM 1443 C C . ASN A 1 193 ? -13.083 -3.676 32.855 1.00 92.69 193 ASN A C 1
ATOM 1445 O O . ASN A 1 193 ? -12.052 -2.996 32.980 1.00 92.69 193 ASN A O 1
ATOM 1449 N N . CYS A 1 194 ? -14.298 -3.188 33.108 1.00 91.50 194 CYS A N 1
ATOM 1450 C CA . CYS A 1 194 ? -14.662 -1.807 33.403 1.00 91.50 194 CYS A CA 1
ATOM 1451 C C . CYS A 1 194 ? -14.929 -1.512 34.896 1.00 91.50 194 CYS A C 1
ATOM 1453 O O . CYS A 1 194 ? -14.551 -0.419 35.350 1.00 91.50 194 CYS A O 1
ATOM 1455 N N . SER A 1 195 ? -15.485 -2.450 35.675 1.00 91.19 195 SER A N 1
ATOM 1456 C CA . SER A 1 195 ? -15.739 -2.301 37.122 1.00 91.19 195 SER A CA 1
ATOM 1457 C C . SER A 1 195 ? -14.495 -1.850 37.916 1.00 91.19 195 SER A C 1
ATOM 1459 O O . SER A 1 195 ? -13.349 -2.231 37.626 1.00 91.19 195 SER A O 1
ATOM 1461 N N . PRO A 1 196 ? -14.660 -0.991 38.941 1.00 86.12 196 PRO A N 1
ATOM 1462 C CA . PRO A 1 196 ? -15.886 -0.291 39.328 1.00 86.12 196 PRO A CA 1
ATOM 1463 C C . PRO A 1 196 ? -15.998 1.075 38.635 1.00 86.12 196 PRO A C 1
ATOM 1465 O O . PRO A 1 196 ? -16.533 2.015 39.209 1.00 86.12 196 PRO A O 1
ATOM 1468 N N . GLY A 1 197 ? -15.328 1.304 37.501 1.00 85.81 197 GLY A N 1
ATOM 1469 C CA . GLY A 1 197 ? -15.398 2.537 36.713 1.00 85.81 197 GLY A CA 1
ATOM 1470 C C . GLY A 1 197 ? -14.877 3.858 37.342 1.00 85.81 197 GLY A C 1
ATOM 1471 O O . GLY A 1 197 ? -14.963 4.124 38.548 1.00 85.81 197 GLY A O 1
ATOM 1472 N N . PRO A 1 198 ? -14.367 4.807 36.537 1.00 87.88 198 PRO A N 1
ATOM 1473 C CA . PRO A 1 198 ? -14.217 6.208 36.931 1.00 87.88 198 PRO A CA 1
ATOM 1474 C C . PRO A 1 198 ? -15.513 6.872 37.444 1.00 87.88 198 PRO A C 1
ATOM 1476 O O . PRO A 1 198 ? -16.547 6.868 36.783 1.00 87.88 198 PRO A O 1
ATOM 1479 N N . LEU A 1 199 ? -15.428 7.573 38.585 1.00 82.19 199 LEU A N 1
ATOM 1480 C CA . LEU A 1 199 ? -16.548 8.329 39.175 1.00 82.19 199 LEU A CA 1
ATOM 1481 C C . LEU A 1 199 ? -17.250 9.261 38.166 1.00 82.19 199 LEU A C 1
ATOM 1483 O O . LEU A 1 199 ? -16.715 10.316 37.801 1.00 82.19 199 LEU A O 1
ATOM 1487 N N . GLY A 1 200 ? -18.489 8.917 37.812 1.00 79.69 200 GLY A N 1
ATOM 1488 C CA . GLY A 1 200 ? -19.332 9.659 36.871 1.00 79.69 200 GLY A CA 1
ATOM 1489 C C . GLY A 1 200 ? -19.756 8.874 35.627 1.00 79.69 200 GLY A C 1
ATOM 1490 O O . GLY A 1 200 ? -20.511 9.433 34.832 1.00 79.69 200 GLY A O 1
ATOM 1491 N N . TRP A 1 201 ? -19.292 7.630 35.486 1.00 88.19 201 TRP A N 1
ATOM 1492 C CA . TRP A 1 201 ? -19.909 6.581 34.667 1.00 88.19 201 TRP A CA 1
ATOM 1493 C C . TRP A 1 201 ? -21.342 6.254 35.126 1.00 88.19 201 TRP A C 1
ATOM 1495 O O . TRP A 1 201 ? -21.780 6.701 36.195 1.00 88.19 201 TRP A O 1
ATOM 1505 N N . GLN A 1 202 ? -22.104 5.566 34.277 1.00 88.69 202 GLN A N 1
ATOM 1506 C CA . GLN A 1 202 ? -23.507 5.231 34.517 1.00 88.69 202 GLN A CA 1
ATOM 1507 C C . GLN A 1 202 ? -23.617 3.796 35.031 1.00 88.69 202 GLN A C 1
ATOM 1509 O O . GLN A 1 202 ? -23.507 2.857 34.260 1.00 88.69 202 GLN A O 1
ATOM 1514 N N . LEU A 1 203 ? -23.912 3.676 36.319 1.00 91.31 203 LEU A N 1
ATOM 1515 C CA . LEU A 1 203 ? -24.125 2.422 37.049 1.00 91.31 203 LEU A CA 1
ATOM 1516 C C . LEU A 1 203 ? -25.569 1.920 36.825 1.00 91.31 203 LEU A C 1
ATOM 1518 O O . LEU A 1 203 ? -26.390 2.672 36.276 1.00 91.31 203 LEU A O 1
ATOM 1522 N N . ASN A 1 204 ? -25.915 0.720 37.305 1.00 89.62 204 ASN A N 1
ATOM 1523 C CA . ASN A 1 204 ? -27.296 0.196 37.289 1.00 89.62 204 ASN A CA 1
ATOM 1524 C C . ASN A 1 204 ? -27.892 0.100 35.864 1.00 89.62 204 ASN A C 1
ATOM 1526 O O . ASN A 1 204 ? -29.011 0.568 35.593 1.00 89.62 204 ASN A O 1
ATOM 1530 N N . TRP A 1 205 ? -27.125 -0.448 34.918 1.00 92.62 205 TRP A N 1
ATOM 1531 C CA . TRP A 1 205 ? -27.606 -0.742 33.563 1.00 92.62 205 TRP A CA 1
ATOM 1532 C C . TRP A 1 205 ? -27.828 -2.251 33.385 1.00 92.62 205 TRP A C 1
ATOM 1534 O O . TRP A 1 205 ? -28.410 -2.855 34.278 1.00 92.62 205 TRP A O 1
ATOM 1544 N N . GLN A 1 206 ? -27.558 -2.817 32.208 1.00 92.62 206 GLN A N 1
ATOM 1545 C CA . GLN A 1 206 ? -27.717 -4.251 31.934 1.00 92.62 206 GLN A CA 1
ATOM 1546 C C . GLN A 1 206 ? -26.776 -4.647 30.788 1.00 92.62 206 GLN A C 1
ATOM 1548 O O . GLN A 1 206 ? -27.014 -4.211 29.650 1.00 92.62 206 GLN A O 1
ATOM 1553 N N . SER A 1 207 ? -25.794 -5.510 31.049 1.00 94.12 207 SER A N 1
ATOM 1554 C CA . SER A 1 207 ? -25.023 -6.189 30.005 1.00 94.12 207 SER A CA 1
ATOM 1555 C C . SER A 1 207 ? -25.955 -7.034 29.129 1.00 94.12 207 SER A C 1
ATOM 1557 O O . SER A 1 207 ? -26.568 -8.026 29.544 1.00 94.12 207 SER A O 1
ATOM 1559 N N . VAL A 1 208 ? -26.129 -6.596 27.880 1.00 93.69 208 VAL A N 1
ATOM 1560 C CA . VAL A 1 208 ? -26.861 -7.305 26.822 1.00 93.69 208 VAL A CA 1
ATOM 1561 C C . VAL A 1 208 ? -26.317 -6.878 25.450 1.00 93.69 208 VAL A C 1
ATOM 1563 O O . VAL A 1 208 ? -26.038 -5.687 25.321 1.00 93.69 208 VAL A O 1
ATOM 1566 N N . PRO A 1 209 ? -26.332 -7.754 24.405 1.00 93.25 209 PRO A N 1
ATOM 1567 C CA . PRO A 1 209 ? -25.859 -7.514 23.013 1.00 93.25 209 PRO A CA 1
ATOM 1568 C C . PRO A 1 209 ? -26.520 -6.382 22.189 1.00 93.25 209 PRO A C 1
ATOM 1570 O O . PRO A 1 209 ? -26.903 -6.556 21.027 1.00 93.25 209 PRO A O 1
ATOM 1573 N N . SER A 1 210 ? -26.748 -5.233 22.810 1.00 92.06 210 SER A N 1
ATOM 1574 C CA . SER A 1 210 ? -27.224 -3.964 22.256 1.00 92.06 210 SER A CA 1
ATOM 1575 C C . SER A 1 210 ? -26.793 -2.745 23.098 1.00 92.06 210 SER A C 1
ATOM 1577 O O . SER A 1 210 ? -27.332 -1.656 22.877 1.00 92.06 210 SER A O 1
ATOM 1579 N N . THR A 1 211 ? -25.928 -2.968 24.090 1.00 93.50 211 THR A N 1
ATOM 1580 C CA . THR A 1 211 ? -25.354 -1.998 25.042 1.00 93.50 211 THR A CA 1
ATOM 1581 C C . THR A 1 211 ? -23.983 -2.444 25.554 1.00 93.50 211 THR A C 1
ATOM 1583 O O . THR A 1 211 ? -23.200 -1.572 25.901 1.00 93.50 211 THR A O 1
ATOM 1586 N N . ASP A 1 212 ? -23.745 -3.755 25.600 1.00 95.12 212 ASP A N 1
ATOM 1587 C CA . ASP A 1 212 ? -22.454 -4.444 25.733 1.00 95.12 212 ASP A CA 1
ATOM 1588 C C . ASP A 1 212 ? -22.492 -5.566 24.680 1.00 95.12 212 ASP A C 1
ATOM 1590 O O . ASP A 1 212 ? -23.427 -6.379 24.691 1.00 95.12 212 ASP A O 1
ATOM 1594 N N . LEU A 1 213 ? -21.600 -5.551 23.689 1.00 94.88 213 LEU A N 1
ATOM 1595 C CA . LEU A 1 213 ? -21.656 -6.470 22.547 1.00 94.88 213 LEU A CA 1
ATOM 1596 C C . LEU A 1 213 ? -20.838 -7.753 22.753 1.00 94.88 213 LEU A C 1
ATOM 1598 O O . LEU A 1 213 ? -21.369 -8.827 22.431 1.00 94.88 213 LEU A O 1
ATOM 1602 N N . ASP A 1 214 ? -19.622 -7.685 23.294 1.00 94.06 214 ASP A N 1
ATOM 1603 C CA . ASP A 1 214 ? -18.778 -8.867 23.522 1.00 94.06 214 ASP A CA 1
ATOM 1604 C C . ASP A 1 214 ? -19.154 -9.654 24.799 1.00 94.06 214 ASP A C 1
ATOM 1606 O O . ASP A 1 214 ? -19.141 -10.897 24.784 1.00 94.06 214 ASP A O 1
ATOM 1610 N N . GLY A 1 215 ? -19.636 -8.960 25.834 1.00 94.25 215 GLY A N 1
ATOM 1611 C CA . GLY A 1 215 ? -20.026 -9.486 27.139 1.00 94.25 215 GLY A CA 1
ATOM 1612 C C . GLY A 1 215 ? -19.008 -9.259 28.266 1.00 94.25 215 GLY A C 1
ATOM 1613 O O . GLY A 1 215 ? -18.976 -10.096 29.179 1.00 94.25 215 GLY A O 1
ATOM 1614 N N . ASP A 1 216 ? -18.158 -8.227 28.193 1.00 93.50 216 ASP A N 1
ATOM 1615 C CA . ASP A 1 216 ? -17.099 -7.928 29.168 1.00 93.50 216 ASP A CA 1
ATOM 1616 C C . ASP A 1 216 ? -17.435 -6.887 30.250 1.00 93.50 216 ASP A C 1
ATOM 1618 O O . ASP A 1 216 ? -16.545 -6.579 31.039 1.00 93.50 216 ASP A O 1
ATOM 1622 N N . GLY 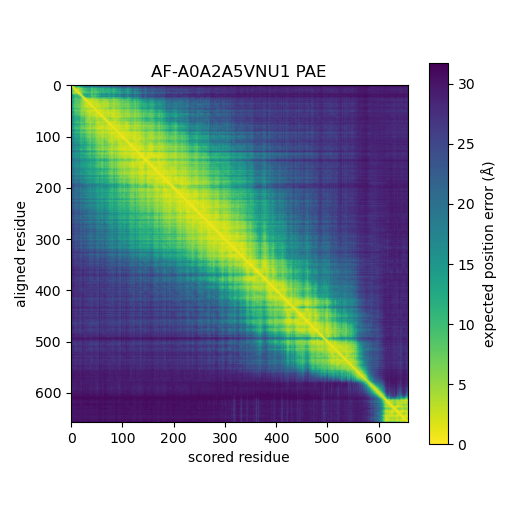A 1 217 ? -18.668 -6.368 30.318 1.00 93.31 217 GLY A N 1
ATOM 1623 C CA . GLY A 1 217 ? -19.086 -5.372 31.321 1.00 93.31 217 GLY A CA 1
ATOM 1624 C C . GLY A 1 217 ? -18.708 -3.916 31.001 1.00 93.31 217 GLY A C 1
ATOM 1625 O O . GLY A 1 217 ? -19.140 -2.993 31.695 1.00 93.31 217 GLY A O 1
ATOM 1626 N N . CYS A 1 218 ? -17.986 -3.646 29.912 1.00 93.88 218 CYS A N 1
ATOM 1627 C CA . CYS A 1 218 ? -17.872 -2.298 29.370 1.00 93.88 218 CYS A CA 1
ATOM 1628 C C . CYS A 1 218 ? -19.108 -1.928 28.527 1.00 93.88 218 CYS A C 1
ATOM 1630 O O . CYS A 1 218 ? -19.682 -2.737 27.798 1.00 93.88 218 CYS A O 1
ATOM 1632 N N . ARG A 1 219 ? -19.560 -0.665 28.620 1.00 93.75 219 ARG A N 1
ATOM 1633 C CA . ARG A 1 219 ? -20.684 -0.172 27.803 1.00 93.75 219 ARG A CA 1
ATOM 1634 C C . ARG A 1 219 ? -20.202 0.490 26.516 1.00 93.75 219 ARG A C 1
ATOM 1636 O O . ARG A 1 219 ? -19.608 1.575 26.585 1.00 93.75 219 ARG A O 1
ATOM 1643 N N . ASP A 1 220 ? -20.674 -0.039 25.382 1.00 94.56 220 ASP A N 1
ATOM 1644 C CA . ASP A 1 220 ? -20.434 0.409 23.993 1.00 94.56 220 ASP A CA 1
ATOM 1645 C C . ASP A 1 220 ? -20.402 1.946 23.772 1.00 94.56 220 ASP A C 1
ATOM 1647 O O . ASP A 1 220 ? -19.876 2.500 22.810 1.00 94.56 220 ASP A O 1
ATOM 1651 N N . LEU A 1 221 ? -21.189 2.678 24.566 1.00 91.69 221 LEU A N 1
ATOM 1652 C CA . LEU A 1 221 ? -21.597 4.043 24.239 1.00 91.69 221 LEU A CA 1
ATOM 1653 C C . LEU A 1 221 ? -20.600 5.110 24.712 1.00 91.69 221 LEU A C 1
ATOM 1655 O O . LEU A 1 221 ? -20.560 6.202 24.126 1.00 91.69 221 LEU A O 1
ATOM 1659 N N . ASP A 1 222 ? -19.906 4.851 25.821 1.00 89.56 222 ASP A N 1
ATOM 1660 C CA . ASP A 1 222 ? -19.095 5.845 26.533 1.00 89.56 222 ASP A CA 1
ATOM 1661 C C . ASP A 1 222 ? -18.154 5.293 27.627 1.00 89.56 222 ASP A C 1
ATOM 1663 O O . ASP A 1 222 ? -17.540 6.096 28.344 1.00 89.56 222 ASP A O 1
ATOM 1667 N N . GLU A 1 223 ? -18.039 3.969 27.769 1.00 92.12 223 GLU A N 1
ATOM 1668 C CA . GLU A 1 223 ? -17.231 3.311 28.813 1.00 92.12 223 GLU A CA 1
ATOM 1669 C C . GLU A 1 223 ? -16.221 2.320 28.204 1.00 92.12 223 GLU A C 1
ATOM 1671 O O . GLU A 1 223 ? -15.091 2.262 28.690 1.00 92.12 223 GLU A O 1
ATOM 1676 N N . ASP A 1 224 ? -16.583 1.686 27.083 1.00 93.44 224 ASP A N 1
ATOM 1677 C CA . ASP A 1 224 ? -15.694 0.926 26.194 1.00 93.44 224 ASP A CA 1
ATOM 1678 C C . ASP A 1 224 ? -14.917 1.810 25.172 1.00 93.44 224 ASP A C 1
ATOM 1680 O O . ASP A 1 224 ? -15.273 2.968 24.924 1.00 93.44 224 ASP A O 1
ATOM 1684 N N . ASP A 1 225 ? -13.850 1.250 24.590 1.00 94.12 225 ASP A N 1
ATOM 1685 C CA . ASP A 1 225 ? -13.053 1.727 23.442 1.00 94.12 225 ASP A CA 1
ATOM 1686 C C . ASP A 1 225 ? -12.800 0.571 22.399 1.00 94.12 225 ASP A C 1
ATOM 1688 O O . ASP A 1 225 ? -12.022 0.788 21.465 1.00 94.12 225 ASP A O 1
ATOM 1692 N N . ASP A 1 226 ? -13.384 -0.637 22.554 1.00 95.56 226 ASP A N 1
ATOM 1693 C CA . ASP A 1 226 ? -13.095 -1.917 21.839 1.00 95.56 226 ASP A CA 1
ATOM 1694 C C . ASP A 1 226 ? -14.392 -2.782 21.672 1.00 95.56 226 ASP A C 1
ATOM 1696 O O . ASP A 1 226 ? -14.433 -3.929 22.113 1.00 95.56 226 ASP A O 1
ATOM 1700 N N . ASP A 1 227 ? -15.459 -2.226 21.055 1.00 95.50 227 ASP A N 1
ATOM 1701 C CA . ASP A 1 227 ? -16.891 -2.662 21.112 1.00 95.50 227 ASP A CA 1
ATOM 1702 C C . ASP A 1 227 ? -17.194 -4.175 20.912 1.00 95.50 227 ASP A C 1
ATOM 1704 O O . ASP A 1 227 ? -18.311 -4.610 21.210 1.00 95.50 227 ASP A O 1
ATOM 1708 N N . ASP A 1 228 ? -16.299 -4.977 20.316 1.00 95.00 228 ASP A N 1
ATOM 1709 C CA . ASP A 1 228 ? -16.514 -6.417 20.074 1.00 95.00 228 ASP A CA 1
ATOM 1710 C C . ASP A 1 228 ? -15.422 -7.376 20.613 1.00 95.00 228 ASP A C 1
ATOM 1712 O O . ASP A 1 228 ? -15.564 -8.609 20.510 1.00 95.00 228 ASP A O 1
ATOM 1716 N N . GLY A 1 229 ? -14.416 -6.825 21.305 1.00 94.25 229 GLY A N 1
ATOM 1717 C CA . GLY A 1 229 ? -13.424 -7.560 22.096 1.00 94.25 229 GLY A CA 1
ATOM 1718 C C . GLY A 1 229 ? -12.291 -8.219 21.297 1.00 94.25 229 GLY A C 1
ATOM 1719 O O . GLY A 1 229 ? -11.605 -9.113 21.811 1.00 94.25 229 GLY A O 1
ATOM 1720 N N . ASP A 1 230 ? -12.092 -7.821 20.041 1.00 95.25 230 ASP A N 1
ATOM 1721 C CA . ASP A 1 230 ? -11.063 -8.345 19.137 1.00 95.25 230 ASP A CA 1
ATOM 1722 C C . ASP A 1 230 ? -9.627 -7.850 19.462 1.00 95.25 230 ASP A C 1
ATOM 1724 O O . ASP A 1 230 ? -8.645 -8.525 19.119 1.00 95.25 230 ASP A O 1
ATOM 1728 N N . THR A 1 231 ? -9.493 -6.754 20.223 1.00 93.81 231 THR A N 1
ATOM 1729 C CA . THR A 1 231 ? -8.259 -6.030 20.606 1.00 93.81 231 THR A CA 1
ATOM 1730 C C . THR A 1 231 ? -7.764 -4.909 19.673 1.00 93.81 231 THR A C 1
ATOM 1732 O O . THR A 1 231 ? -6.715 -4.306 19.963 1.00 93.81 231 THR A O 1
ATOM 1735 N N . ILE A 1 232 ? -8.499 -4.571 18.609 1.00 95.81 232 ILE A N 1
ATOM 1736 C CA . ILE A 1 232 ? -8.322 -3.365 17.786 1.00 95.81 232 ILE A CA 1
ATOM 1737 C C . ILE A 1 232 ? -9.335 -2.289 18.230 1.00 95.81 232 ILE A C 1
ATOM 1739 O O . ILE A 1 232 ? -10.528 -2.418 18.000 1.00 95.81 232 ILE A O 1
ATOM 1743 N N . PRO A 1 233 ? -8.896 -1.163 18.830 1.00 96.00 233 PRO A N 1
ATOM 1744 C CA . PRO A 1 233 ? -9.838 -0.171 19.350 1.00 96.00 233 PRO A CA 1
ATOM 1745 C C . PRO A 1 233 ? -10.641 0.552 18.258 1.00 96.00 233 PRO A C 1
ATOM 1747 O O . PRO A 1 233 ? -10.039 1.059 17.304 1.00 96.00 233 PRO A O 1
ATOM 1750 N N . ASP A 1 234 ? -11.934 0.780 18.516 1.00 95.38 234 ASP A N 1
ATOM 1751 C CA . ASP A 1 234 ? -12.994 1.486 17.753 1.00 95.38 234 ASP A CA 1
ATOM 1752 C C . ASP A 1 234 ? -12.541 2.603 16.793 1.00 95.38 234 ASP A C 1
ATOM 1754 O O . ASP A 1 234 ? -13.095 2.875 15.727 1.00 95.38 234 ASP A O 1
ATOM 1758 N N . SER A 1 235 ? -11.535 3.354 17.238 1.00 95.00 235 SER A N 1
ATOM 1759 C CA . SER A 1 235 ? -10.984 4.525 16.555 1.00 95.00 235 SER A CA 1
ATOM 1760 C C . SER A 1 235 ? -9.999 4.213 15.420 1.00 95.00 235 SER A C 1
ATOM 1762 O O . SER A 1 235 ? -9.598 5.140 14.704 1.00 95.00 235 SER A O 1
ATOM 1764 N N . SER A 1 236 ? -9.580 2.953 15.309 1.00 95.12 236 SER A N 1
ATOM 1765 C CA . SER A 1 236 ? -8.650 2.406 14.311 1.00 95.12 236 SER A CA 1
ATOM 1766 C C . SER A 1 236 ? -9.233 1.212 13.550 1.00 95.12 236 SER A C 1
ATOM 1768 O O . SER A 1 236 ? -8.664 0.863 12.524 1.00 95.12 236 SER A O 1
ATOM 1770 N N . ASP A 1 237 ? -10.342 0.657 14.037 1.00 95.75 237 ASP A N 1
ATOM 1771 C CA . ASP A 1 237 ? -11.065 -0.486 13.484 1.00 95.75 237 ASP A CA 1
ATOM 1772 C C . ASP A 1 237 ? -12.000 -0.084 12.311 1.00 95.75 237 ASP A C 1
ATOM 1774 O O . ASP A 1 237 ? -12.609 1.000 12.320 1.00 95.75 237 ASP A O 1
ATOM 1778 N N . ALA A 1 238 ? -12.120 -0.932 11.286 1.00 94.56 238 ALA A N 1
ATOM 1779 C CA . ALA A 1 238 ? -13.068 -0.796 10.174 1.00 94.56 238 ALA A CA 1
ATOM 1780 C C . ALA A 1 238 ? -14.378 -1.593 10.353 1.00 94.56 238 ALA A C 1
ATOM 1782 O O . ALA A 1 238 ? -15.423 -1.193 9.812 1.00 94.56 238 ALA A O 1
ATOM 1783 N N . CYS A 1 239 ? -14.343 -2.651 11.162 1.00 94.81 239 CYS A N 1
ATOM 1784 C CA . CYS A 1 239 ? -15.434 -3.527 11.568 1.00 94.81 239 CYS A CA 1
ATOM 1785 C C . CYS A 1 239 ? -15.852 -3.412 13.064 1.00 94.81 239 CYS A C 1
ATOM 1787 O O . CYS A 1 239 ? -16.334 -4.418 13.578 1.00 94.81 239 CYS A O 1
ATOM 1789 N N . PRO A 1 240 ? -15.882 -2.228 13.735 1.00 94.69 240 PRO A N 1
ATOM 1790 C CA . PRO A 1 240 ? -15.996 -2.079 15.205 1.00 94.69 240 PRO A CA 1
ATOM 1791 C C . PRO A 1 240 ? -17.315 -2.493 15.860 1.00 94.69 240 PRO A C 1
ATOM 1793 O O . PRO A 1 240 ? -17.636 -2.020 16.933 1.00 94.69 240 PRO A O 1
ATOM 1796 N N . ARG A 1 241 ? -18.150 -3.302 15.200 1.00 93.50 241 ARG A N 1
ATOM 1797 C CA . ARG A 1 241 ? -19.332 -3.984 15.753 1.00 93.50 241 ARG A CA 1
ATOM 1798 C C . ARG A 1 241 ? -19.568 -5.307 15.012 1.00 93.50 241 ARG A C 1
ATOM 1800 O O . ARG A 1 241 ? -20.688 -5.554 14.536 1.00 93.50 241 ARG A O 1
ATOM 1807 N N . GLY A 1 242 ? -18.506 -6.076 14.814 1.00 92.88 242 GLY A N 1
ATOM 1808 C CA . GLY A 1 242 ? -18.453 -7.314 14.050 1.00 92.88 242 GLY A CA 1
ATOM 1809 C C . GLY A 1 242 ? -18.745 -8.551 14.900 1.00 92.88 242 GLY A C 1
ATOM 1810 O O . GLY A 1 242 ? -19.745 -8.632 15.630 1.00 92.88 242 GLY A O 1
ATOM 1811 N N . MET A 1 243 ? -17.919 -9.577 14.720 1.00 93.50 243 MET A N 1
ATOM 1812 C CA . MET A 1 243 ? -18.041 -10.871 15.370 1.00 93.50 243 MET A CA 1
ATOM 1813 C C . MET A 1 243 ? -17.282 -10.900 16.690 1.00 93.50 243 MET A C 1
ATOM 1815 O O . MET A 1 243 ? -16.068 -10.847 16.701 1.00 93.50 243 MET A O 1
ATOM 1819 N N . THR A 1 244 ? -17.963 -11.174 17.797 1.00 94.12 244 THR A N 1
ATOM 1820 C CA . THR A 1 244 ? -17.301 -11.228 19.108 1.00 94.12 244 THR A CA 1
ATOM 1821 C C . THR A 1 244 ? -16.585 -12.558 19.381 1.00 94.12 244 THR A C 1
ATOM 1823 O O . THR A 1 244 ? -16.968 -13.629 18.883 1.00 94.12 244 THR A O 1
ATOM 1826 N N . GLY A 1 245 ? -15.559 -12.525 20.239 1.00 90.81 245 GLY A N 1
ATOM 1827 C CA . GLY A 1 245 ? -14.938 -13.727 20.820 1.00 90.81 245 GLY A CA 1
ATOM 1828 C C . GLY A 1 245 ? -13.876 -14.434 19.960 1.00 90.81 245 GLY A C 1
ATOM 1829 O O . GLY A 1 245 ? -13.664 -15.648 20.105 1.00 90.81 245 GLY A O 1
ATOM 1830 N N . TRP A 1 246 ? -13.208 -13.691 19.081 1.00 94.69 246 TRP A N 1
ATOM 1831 C CA . TRP A 1 246 ? -11.914 -14.030 18.471 1.00 94.69 246 TRP A CA 1
ATOM 1832 C C . TRP A 1 246 ? -10.864 -13.011 18.964 1.00 94.69 246 TRP A C 1
ATOM 1834 O O . TRP A 1 246 ? -11.024 -12.523 20.075 1.00 94.69 246 TRP A O 1
ATOM 1844 N N . ILE A 1 247 ? -9.767 -12.799 18.231 1.00 94.25 247 ILE A N 1
ATOM 1845 C CA . ILE A 1 247 ? -8.830 -11.673 18.402 1.00 94.25 247 ILE A CA 1
ATOM 1846 C C . ILE A 1 247 ? -8.146 -11.397 17.059 1.00 94.25 247 ILE A C 1
ATOM 1848 O O . ILE A 1 247 ? -7.833 -12.367 16.352 1.00 94.25 247 ILE A O 1
ATOM 1852 N N . SER A 1 248 ? -7.810 -10.140 16.776 1.00 95.19 248 SER A N 1
ATOM 1853 C CA . SER A 1 248 ? -6.880 -9.777 15.707 1.00 95.19 248 SER A CA 1
ATOM 1854 C C . SER A 1 248 ? -5.517 -10.439 15.945 1.00 95.19 248 SER A C 1
ATOM 1856 O O . SER A 1 248 ? -4.811 -10.221 16.940 1.00 95.19 248 SER A O 1
ATOM 1858 N N . ASP A 1 249 ? -5.142 -11.318 15.018 1.00 93.25 249 ASP A N 1
ATOM 1859 C CA . ASP A 1 249 ? -3.778 -11.792 14.814 1.00 93.25 249 ASP A CA 1
ATOM 1860 C C . ASP A 1 249 ? -3.610 -12.156 13.334 1.00 93.25 249 ASP A C 1
ATOM 1862 O O . ASP A 1 249 ? -4.591 -12.528 12.692 1.00 93.25 249 ASP A O 1
ATOM 1866 N N . ALA A 1 250 ? -2.375 -12.070 12.815 1.00 90.44 250 ALA A N 1
ATOM 1867 C CA . ALA A 1 250 ? -1.989 -12.231 11.399 1.00 90.44 250 ALA A CA 1
ATOM 1868 C C . ALA A 1 250 ? -2.178 -13.657 10.806 1.00 90.44 250 ALA A C 1
ATOM 1870 O O . ALA A 1 250 ? -1.306 -14.190 10.105 1.00 90.44 250 ALA A O 1
ATOM 1871 N N . ILE A 1 251 ? -3.274 -14.317 11.184 1.00 90.25 251 ILE A N 1
ATOM 1872 C CA . ILE A 1 251 ? -3.835 -15.596 10.728 1.00 90.25 251 ILE A CA 1
ATOM 1873 C C . ILE A 1 251 ? -5.396 -15.532 10.691 1.00 90.25 251 ILE A C 1
ATOM 1875 O O . ILE A 1 251 ? -6.024 -16.517 10.288 1.00 90.25 251 ILE A O 1
ATOM 1879 N N . SER A 1 252 ? -6.021 -14.443 11.162 1.00 93.31 252 SER A N 1
ATOM 1880 C CA . SER A 1 252 ? -7.481 -14.213 11.151 1.00 93.31 252 SER A CA 1
ATOM 1881 C C . SER A 1 252 ? -7.938 -12.756 10.960 1.00 93.31 252 SER A C 1
ATOM 1883 O O . SER A 1 252 ? -9.145 -12.554 10.819 1.00 93.31 252 SER A O 1
ATOM 1885 N N . ASP A 1 253 ? -6.996 -11.816 11.030 1.00 95.06 253 ASP A N 1
ATOM 1886 C CA . ASP A 1 253 ? -7.025 -10.434 10.530 1.00 95.06 253 ASP A CA 1
ATOM 1887 C C . ASP A 1 253 ? -5.633 -10.231 9.901 1.00 95.06 253 ASP A C 1
ATOM 1889 O O . ASP A 1 253 ? -4.620 -10.372 10.605 1.00 95.06 253 ASP A O 1
ATOM 1893 N N . MET A 1 254 ? -5.544 -10.060 8.579 1.00 92.56 254 MET A N 1
ATOM 1894 C CA . MET A 1 254 ? -4.258 -10.049 7.871 1.00 92.56 254 MET A CA 1
ATOM 1895 C C . MET A 1 254 ? -3.636 -8.652 7.718 1.00 92.56 254 MET A C 1
ATOM 1897 O O . MET A 1 254 ? -2.413 -8.545 7.898 1.00 92.56 254 MET A O 1
ATOM 1901 N N . ASP A 1 255 ? -4.414 -7.605 7.434 1.00 93.12 255 ASP A N 1
ATOM 1902 C CA . ASP A 1 255 ? -3.903 -6.231 7.309 1.00 93.12 255 ASP A CA 1
ATOM 1903 C C . ASP A 1 255 ? -3.740 -5.516 8.672 1.00 93.12 255 ASP A C 1
ATOM 1905 O O . ASP A 1 255 ? -2.773 -4.761 8.861 1.00 93.12 255 ASP A O 1
ATOM 1909 N N . GLY A 1 256 ? -4.572 -5.863 9.659 1.00 94.12 256 GLY A N 1
ATOM 1910 C CA . GLY A 1 256 ? -4.593 -5.309 11.009 1.00 94.12 256 GLY A CA 1
ATOM 1911 C C . GLY A 1 256 ? -5.694 -4.273 11.276 1.00 94.12 256 GLY A C 1
ATOM 1912 O O . GLY A 1 256 ? -5.501 -3.468 12.199 1.00 94.12 256 GLY A O 1
ATOM 1913 N N . ASP A 1 257 ? -6.767 -4.216 10.477 1.00 93.88 257 ASP A N 1
ATOM 1914 C CA . ASP A 1 257 ? -7.856 -3.232 10.601 1.00 93.88 257 ASP A CA 1
ATOM 1915 C C . ASP A 1 257 ? -9.057 -3.651 11.468 1.00 93.88 257 ASP A C 1
ATOM 1917 O O . ASP A 1 257 ? -9.968 -2.841 11.629 1.00 93.88 257 ASP A O 1
ATOM 1921 N N . GLY A 1 258 ? -9.046 -4.844 12.074 1.00 94.44 258 GLY A N 1
ATOM 1922 C CA . GLY A 1 258 ? -10.135 -5.348 12.930 1.00 94.44 258 GLY A CA 1
ATOM 1923 C C . GLY A 1 258 ? -11.269 -6.054 12.173 1.00 94.44 258 GLY A C 1
ATOM 1924 O O . GLY A 1 258 ? -12.093 -6.743 12.781 1.00 94.44 258 GLY A O 1
ATOM 1925 N N . CYS A 1 259 ? -11.307 -5.987 10.839 1.00 95.31 259 CYS A N 1
ATOM 1926 C CA . CYS A 1 259 ? -12.127 -6.903 10.054 1.00 95.31 259 CYS A CA 1
ATOM 1927 C C . CYS A 1 259 ? -11.549 -8.333 10.055 1.00 95.31 259 CYS A C 1
ATOM 1929 O O . CYS A 1 259 ? -10.381 -8.591 10.335 1.00 95.31 259 CYS A O 1
ATOM 1931 N N . ARG A 1 260 ? -12.426 -9.312 9.796 1.00 95.44 260 ARG A N 1
ATOM 1932 C CA . ARG A 1 260 ? -12.142 -10.739 10.000 1.00 95.44 260 ARG A CA 1
ATOM 1933 C C . ARG A 1 260 ? -12.179 -11.523 8.689 1.00 95.44 260 ARG A C 1
ATOM 1935 O O . ARG A 1 260 ? -13.289 -11.802 8.208 1.00 95.44 260 ARG A O 1
ATOM 1942 N N . ASP A 1 261 ? -11.013 -11.977 8.200 1.00 94.75 261 ASP A N 1
ATOM 1943 C CA . ASP A 1 261 ? -10.796 -12.563 6.853 1.00 94.75 261 ASP A CA 1
ATOM 1944 C C . ASP A 1 261 ? -11.952 -13.486 6.401 1.00 94.75 261 ASP A C 1
ATOM 1946 O O . ASP A 1 261 ? -12.496 -13.447 5.300 1.00 94.75 261 ASP A O 1
ATOM 1950 N N . MET A 1 262 ? -12.339 -14.422 7.279 1.00 92.25 262 MET A N 1
ATOM 1951 C CA . MET A 1 262 ? -13.092 -15.599 6.841 1.00 92.25 262 MET A CA 1
ATOM 1952 C C . MET A 1 262 ? -14.614 -15.421 6.727 1.00 92.25 262 MET A C 1
ATOM 1954 O O . MET A 1 262 ? -15.272 -16.363 6.257 1.00 92.25 262 MET A O 1
ATOM 1958 N N . ASP A 1 263 ? -15.188 -14.300 7.179 1.00 91.62 263 ASP A N 1
ATOM 1959 C CA . ASP A 1 263 ? -16.623 -14.016 7.007 1.00 91.62 263 ASP A CA 1
ATOM 1960 C C . ASP A 1 263 ? -17.109 -12.558 7.147 1.00 91.62 263 ASP A C 1
ATOM 1962 O O . ASP A 1 263 ? -18.288 -12.334 6.835 1.00 91.62 263 ASP A O 1
ATOM 1966 N N . GLU A 1 264 ? -16.280 -11.586 7.548 1.00 93.62 264 GLU A N 1
ATOM 1967 C CA . GLU A 1 264 ? -16.722 -10.182 7.695 1.00 93.62 264 GLU A CA 1
ATOM 1968 C C . GLU A 1 264 ? -15.893 -9.170 6.896 1.00 93.62 264 GLU A C 1
ATOM 1970 O O . GLU A 1 264 ? -16.477 -8.202 6.400 1.00 93.62 264 GLU A O 1
ATOM 1975 N N . ASP A 1 265 ? -14.608 -9.451 6.670 1.00 94.56 265 ASP A N 1
ATOM 1976 C CA . ASP A 1 265 ? -13.797 -8.749 5.674 1.00 94.56 265 ASP A CA 1
ATOM 1977 C C . ASP A 1 265 ? -14.178 -9.138 4.222 1.00 94.56 265 ASP A C 1
ATOM 1979 O O . ASP A 1 265 ? -14.917 -10.102 3.974 1.00 94.56 265 ASP A O 1
ATOM 1983 N N . THR A 1 266 ? -13.724 -8.327 3.263 1.00 94.44 266 THR A N 1
ATOM 1984 C CA . THR A 1 266 ? -13.780 -8.523 1.808 1.00 94.44 266 THR A CA 1
ATOM 1985 C C . THR A 1 266 ? -12.602 -7.854 1.062 1.00 94.44 266 THR A C 1
ATOM 1987 O O . THR A 1 266 ? -12.767 -7.539 -0.120 1.00 94.44 266 THR A O 1
ATOM 1990 N N . ASP A 1 267 ? -11.503 -7.522 1.751 1.00 95.12 267 ASP A N 1
ATOM 1991 C CA . ASP A 1 267 ? -10.307 -6.807 1.258 1.00 95.12 267 ASP A CA 1
ATOM 1992 C C . ASP A 1 267 ? -9.083 -7.279 2.101 1.00 95.12 267 ASP A C 1
ATOM 1994 O O . ASP A 1 267 ? -8.335 -6.451 2.605 1.00 95.12 267 ASP A O 1
ATOM 1998 N N . ASP A 1 268 ? -8.933 -8.609 2.292 1.00 94.62 268 ASP A N 1
ATOM 1999 C CA . ASP A 1 268 ? -8.075 -9.332 3.281 1.00 94.62 268 ASP A CA 1
ATOM 2000 C C . ASP A 1 268 ? -6.673 -8.720 3.591 1.00 94.62 268 ASP A C 1
ATOM 2002 O O . ASP A 1 268 ? -6.130 -8.964 4.668 1.00 94.62 268 ASP A O 1
ATOM 2006 N N . ASP A 1 269 ? -6.021 -7.993 2.670 1.00 94.00 269 ASP A N 1
ATOM 2007 C CA . ASP A 1 269 ? -4.690 -7.383 2.870 1.00 94.00 269 ASP A CA 1
ATOM 2008 C C . ASP A 1 269 ? -4.630 -5.837 2.785 1.00 94.00 269 ASP A C 1
ATOM 2010 O O . ASP A 1 269 ? -3.547 -5.243 2.903 1.00 94.00 269 ASP A O 1
ATOM 2014 N N . GLY A 1 270 ? -5.788 -5.180 2.671 1.00 94.12 270 GLY A N 1
ATOM 2015 C CA . GLY A 1 270 ? -5.959 -3.727 2.772 1.00 94.12 270 GLY A CA 1
ATOM 2016 C C . GLY A 1 270 ? -5.519 -2.921 1.541 1.00 94.12 270 GLY A C 1
ATOM 2017 O O . GLY A 1 270 ? -5.458 -1.685 1.597 1.00 94.12 270 GLY A O 1
ATOM 2018 N N . ASP A 1 271 ? -5.203 -3.585 0.425 1.00 94.44 271 ASP A N 1
ATOM 2019 C CA . ASP A 1 271 ? -4.805 -2.966 -0.845 1.00 94.44 271 ASP A CA 1
ATOM 2020 C C . ASP A 1 271 ? -5.876 -2.008 -1.428 1.00 94.44 271 ASP A C 1
ATOM 2022 O O . ASP A 1 271 ? -5.553 -0.960 -2.018 1.00 94.44 271 ASP A O 1
ATOM 2026 N N . GLY A 1 272 ? -7.158 -2.335 -1.235 1.00 93.00 272 GLY A N 1
ATOM 2027 C CA . GLY A 1 272 ? -8.311 -1.654 -1.822 1.00 93.00 272 GLY A CA 1
ATOM 2028 C C . GLY A 1 272 ? -8.956 -2.389 -3.005 1.00 93.00 272 GLY A C 1
ATOM 2029 O O . GLY A 1 272 ? -9.788 -1.785 -3.709 1.00 93.00 272 GLY A O 1
ATOM 2030 N N . PHE A 1 273 ? -8.578 -3.646 -3.244 1.00 94.19 273 PHE A N 1
ATOM 2031 C CA . PHE A 1 273 ? -9.239 -4.587 -4.144 1.00 94.19 273 PHE A CA 1
ATOM 2032 C C . PHE A 1 273 ? -9.885 -5.719 -3.342 1.00 94.19 273 PHE A C 1
ATOM 2034 O O . PHE A 1 273 ? -9.341 -6.223 -2.373 1.00 94.19 273 PHE A O 1
ATOM 2041 N N . GLN A 1 274 ? -11.074 -6.148 -3.772 1.00 94.94 274 GLN A N 1
ATOM 2042 C CA . GLN A 1 274 ? -11.791 -7.205 -3.059 1.00 94.94 274 GLN A CA 1
ATOM 2043 C C . GLN A 1 274 ? -11.315 -8.588 -3.502 1.00 94.94 274 GLN A C 1
ATOM 2045 O O . GLN A 1 274 ? -11.226 -8.818 -4.709 1.00 94.94 274 GLN A O 1
ATOM 2050 N N . ASP A 1 275 ? -11.205 -9.555 -2.584 1.00 94.31 275 ASP A N 1
ATOM 2051 C CA . ASP A 1 275 ? -10.742 -10.946 -2.809 1.00 94.31 275 ASP A CA 1
ATOM 2052 C C . ASP A 1 275 ? -11.514 -11.758 -3.882 1.00 94.31 275 ASP A C 1
ATOM 2054 O O . ASP A 1 275 ? -11.154 -12.881 -4.254 1.00 94.31 275 ASP A O 1
ATOM 2058 N N . VAL A 1 276 ? -12.597 -11.190 -4.420 1.00 94.62 276 VAL A N 1
ATOM 2059 C CA . VAL A 1 276 ? -13.405 -11.723 -5.529 1.00 94.62 276 VAL A CA 1
ATOM 2060 C C . VAL A 1 276 ? -13.041 -11.181 -6.917 1.00 94.62 276 VAL A C 1
ATOM 2062 O O . VAL A 1 276 ? -13.410 -11.817 -7.910 1.00 94.62 276 VAL A O 1
ATOM 2065 N N . ASP A 1 277 ? -12.387 -10.021 -6.978 1.00 94.44 277 ASP A N 1
ATOM 2066 C CA . ASP A 1 277 ? -11.914 -9.326 -8.184 1.00 94.44 277 ASP A CA 1
ATOM 2067 C C . ASP A 1 277 ? -10.365 -9.168 -8.190 1.00 94.44 277 ASP A C 1
ATOM 2069 O O . ASP A 1 277 ? -9.830 -8.666 -9.177 1.00 94.44 277 ASP A O 1
ATOM 2073 N N . ASP A 1 278 ? -9.676 -9.641 -7.142 1.00 95.25 278 ASP A N 1
ATOM 2074 C CA . ASP A 1 278 ? -8.217 -9.645 -6.930 1.00 95.25 278 ASP A CA 1
ATOM 2075 C C . ASP A 1 278 ? -7.547 -11.008 -7.264 1.00 95.25 278 ASP A C 1
ATOM 2077 O O . ASP A 1 278 ? -8.152 -12.081 -7.115 1.00 95.25 278 ASP A O 1
ATOM 2081 N N . ASN A 1 279 ? -6.297 -10.975 -7.738 1.00 94.38 279 ASN A N 1
ATOM 2082 C CA . ASN A 1 279 ? -5.443 -12.132 -8.040 1.00 94.38 279 ASN A CA 1
ATOM 2083 C C . ASN A 1 279 ? -4.437 -12.497 -6.921 1.00 94.38 279 ASN A C 1
ATOM 2085 O O . ASN A 1 279 ? -4.023 -13.666 -6.856 1.00 94.38 279 ASN A O 1
ATOM 2089 N N . CYS A 1 280 ? -4.102 -11.567 -6.021 1.00 94.38 280 CYS A N 1
ATOM 2090 C CA . CYS A 1 280 ? -3.218 -11.736 -4.867 1.00 94.38 280 CYS A CA 1
ATOM 2091 C C . CYS A 1 280 ? -3.858 -11.635 -3.444 1.00 94.38 280 CYS A C 1
ATOM 2093 O O . CYS A 1 280 ? -3.093 -11.285 -2.551 1.00 94.38 280 CYS A O 1
ATOM 2095 N N . PRO A 1 281 ? -5.104 -12.094 -3.133 1.00 94.12 281 PRO A N 1
ATOM 2096 C CA . PRO A 1 281 ? -5.862 -11.753 -1.897 1.00 94.12 281 PRO A CA 1
ATOM 2097 C C . PRO A 1 281 ? -5.293 -11.972 -0.491 1.00 94.12 281 PRO A C 1
ATOM 2099 O O . PRO A 1 281 ? -6.047 -11.894 0.464 1.00 94.12 281 PRO A O 1
ATOM 2102 N N . ASN A 1 282 ? -4.046 -12.391 -0.319 1.00 92.31 282 ASN A N 1
ATOM 2103 C CA . ASN A 1 282 ? -3.382 -12.657 0.960 1.00 92.31 282 ASN A CA 1
ATOM 2104 C C . ASN A 1 282 ? -1.894 -12.216 0.805 1.00 92.31 282 ASN A C 1
ATOM 2106 O O . ASN A 1 282 ? -0.978 -13.039 0.969 1.00 92.31 282 ASN A O 1
ATOM 2110 N N . GLY A 1 283 ? -1.659 -10.985 0.334 1.00 91.88 283 GLY A N 1
ATOM 2111 C CA . GLY A 1 283 ? -0.388 -10.459 -0.186 1.00 91.88 283 GLY A CA 1
ATOM 2112 C C . GLY A 1 283 ? 0.523 -9.739 0.825 1.00 91.88 283 GLY A C 1
ATOM 2113 O O . GLY A 1 283 ? 0.603 -10.088 2.008 1.00 91.88 283 GLY A O 1
ATOM 2114 N N . GLU A 1 284 ? 1.308 -8.766 0.350 1.00 92.88 284 GLU A N 1
ATOM 2115 C CA . GLU A 1 284 ? 1.973 -7.750 1.176 1.00 92.88 284 GLU A CA 1
ATOM 2116 C C . GLU A 1 284 ? 0.927 -6.725 1.643 1.00 92.88 284 GLU A C 1
ATOM 2118 O O . GLU A 1 284 ? 0.164 -6.219 0.838 1.00 92.88 284 GLU A O 1
ATOM 2123 N N . THR A 1 285 ? 0.907 -6.382 2.931 1.00 92.75 285 THR A N 1
ATOM 2124 C CA . THR A 1 285 ? 0.014 -5.352 3.498 1.00 92.75 285 THR A CA 1
ATOM 2125 C C . THR A 1 285 ? 0.731 -3.987 3.560 1.00 92.75 285 THR A C 1
ATOM 2127 O O . THR A 1 285 ? 1.855 -3.841 3.066 1.00 92.75 285 THR A O 1
ATOM 2130 N N . ASP A 1 286 ? 0.141 -2.955 4.184 1.00 89.69 286 ASP A N 1
ATOM 2131 C CA . ASP A 1 286 ? 0.799 -1.642 4.416 1.00 89.69 286 ASP A CA 1
ATOM 2132 C C . ASP A 1 286 ? 1.050 -0.832 3.097 1.00 89.69 286 ASP A C 1
ATOM 2134 O O . ASP A 1 286 ? 1.897 0.075 3.042 1.00 89.69 286 ASP A O 1
ATOM 2138 N N . TRP A 1 287 ? 0.311 -1.135 2.012 1.00 93.69 287 TRP A N 1
ATOM 2139 C CA . TRP A 1 287 ? 0.303 -0.422 0.713 1.00 93.69 287 TRP A CA 1
ATOM 2140 C C . TRP A 1 287 ? -1.132 -0.203 0.176 1.00 93.69 287 TRP A C 1
ATOM 2142 O O . TRP A 1 287 ? -2.075 -0.341 0.936 1.00 93.69 287 TRP A O 1
ATOM 2152 N N . VAL A 1 288 ? -1.278 0.261 -1.077 1.00 93.69 288 VAL A N 1
ATOM 2153 C CA . VAL A 1 288 ? -2.557 0.346 -1.824 1.00 93.69 288 VAL A CA 1
ATOM 2154 C C . VAL A 1 288 ? -2.310 0.332 -3.343 1.00 93.69 288 VAL A C 1
ATOM 2156 O O . VAL A 1 288 ? -1.342 0.954 -3.817 1.00 93.69 288 VAL A O 1
ATOM 2159 N N . SER A 1 289 ? -3.219 -0.261 -4.117 1.00 94.31 289 SER A N 1
ATOM 2160 C CA . SER A 1 289 ? -3.163 -0.319 -5.580 1.00 94.31 289 SER A CA 1
ATOM 2161 C C . SER A 1 289 ? -3.255 1.071 -6.211 1.00 94.31 289 SER A C 1
ATOM 2163 O O . SER A 1 289 ? -4.218 1.840 -6.060 1.00 94.31 289 SER A O 1
ATOM 2165 N N . THR A 1 290 ? -2.242 1.412 -7.010 1.00 93.81 290 THR A N 1
ATOM 2166 C CA . THR A 1 290 ? -2.285 2.574 -7.899 1.00 93.81 290 THR A CA 1
ATOM 2167 C C . THR A 1 290 ? -1.564 2.262 -9.204 1.00 93.81 290 THR A C 1
ATOM 2169 O O . THR A 1 290 ? -0.644 1.458 -9.225 1.00 93.81 290 THR A O 1
ATOM 2172 N N . SER A 1 291 ? -1.904 2.992 -10.272 1.00 91.00 291 SER A N 1
ATOM 2173 C CA . SER A 1 291 ? -1.376 2.869 -11.650 1.00 91.00 291 SER A CA 1
ATOM 2174 C C . SER A 1 291 ? 0.113 3.236 -11.817 1.00 91.00 291 SER A C 1
ATOM 2176 O O . SER A 1 291 ? 0.560 3.647 -12.890 1.00 91.00 291 SER A O 1
ATOM 2178 N N . GLU A 1 292 ? 0.857 3.167 -10.723 1.00 91.31 292 GLU A N 1
ATOM 2179 C CA . GLU A 1 292 ? 2.259 3.505 -10.557 1.00 91.31 292 GLU A CA 1
ATOM 2180 C C . GLU A 1 292 ? 3.008 2.462 -9.681 1.00 91.31 292 GLU A C 1
ATOM 2182 O O . GLU A 1 292 ? 4.182 2.690 -9.368 1.00 91.31 292 GLU A O 1
ATOM 2187 N N . ASN A 1 293 ? 2.328 1.380 -9.262 1.00 93.88 293 ASN A N 1
ATOM 2188 C CA . ASN A 1 293 ? 2.826 0.268 -8.424 1.00 93.88 293 ASN A CA 1
ATOM 2189 C C . ASN A 1 293 ? 1.971 -1.029 -8.462 1.00 93.88 293 ASN A C 1
ATOM 2191 O O . ASN A 1 293 ? 2.320 -1.988 -7.773 1.00 93.88 293 ASN A O 1
ATOM 2195 N N . ASP A 1 294 ? 0.838 -0.978 -9.161 1.00 95.06 294 ASP A N 1
ATOM 2196 C CA . ASP A 1 294 ? 0.017 -2.062 -9.704 1.00 95.06 294 ASP A CA 1
ATOM 2197 C C . ASP A 1 294 ? -0.401 -1.540 -11.099 1.00 95.06 294 ASP A C 1
ATOM 2199 O O . ASP A 1 294 ? -1.181 -0.575 -11.221 1.00 95.06 294 ASP A O 1
ATOM 2203 N N . TRP A 1 295 ? 0.254 -2.027 -12.156 1.00 93.38 295 TRP A N 1
ATOM 2204 C CA . TRP A 1 295 ? 0.102 -1.469 -13.506 1.00 93.38 295 TRP A CA 1
ATOM 2205 C C . TRP A 1 295 ? -1.227 -1.855 -14.167 1.00 93.38 295 TRP A C 1
ATOM 2207 O O . TRP A 1 295 ? -1.884 -0.986 -14.766 1.00 93.38 295 TRP A O 1
ATOM 2217 N N . ASP A 1 296 ? -1.630 -3.120 -14.065 1.00 92.88 296 ASP A N 1
ATOM 2218 C CA . ASP A 1 296 ? -2.791 -3.653 -14.780 1.00 92.88 296 ASP A CA 1
ATOM 2219 C C . ASP A 1 296 ? -4.111 -3.555 -13.996 1.00 92.88 296 ASP A C 1
ATOM 2221 O O . ASP A 1 296 ? -5.165 -3.318 -14.609 1.00 92.88 296 ASP A O 1
ATOM 2225 N N . ARG A 1 297 ? -4.016 -3.483 -12.662 1.00 93.31 297 ARG A N 1
ATOM 2226 C CA . ARG A 1 297 ? -5.095 -3.276 -11.691 1.00 93.31 297 ARG A CA 1
ATOM 2227 C C . ARG A 1 297 ? -5.850 -4.544 -11.338 1.00 93.31 297 ARG A C 1
ATOM 2229 O O . ARG A 1 297 ? -7.068 -4.604 -11.550 1.00 93.31 297 ARG A O 1
ATOM 2236 N N . ASP A 1 298 ? -5.122 -5.498 -10.767 1.00 93.06 298 ASP A N 1
ATOM 2237 C CA . ASP A 1 298 ? -5.642 -6.774 -10.275 1.00 93.06 298 ASP A CA 1
ATOM 2238 C C . ASP A 1 298 ? -5.345 -7.090 -8.799 1.00 93.06 298 ASP A C 1
ATOM 2240 O O . ASP A 1 298 ? -5.698 -8.188 -8.380 1.00 93.06 298 ASP A O 1
ATOM 2244 N N . GLY A 1 299 ? -4.749 -6.160 -8.040 1.00 94.19 299 GLY A N 1
ATOM 2245 C CA . GLY A 1 299 ? -4.400 -6.326 -6.619 1.00 94.19 299 GLY A CA 1
ATOM 2246 C C . GLY A 1 299 ? -3.033 -6.982 -6.364 1.00 94.19 299 GLY A C 1
ATOM 2247 O O . GLY A 1 299 ? -2.496 -6.890 -5.261 1.00 94.19 299 GLY A O 1
ATOM 2248 N N . CYS A 1 300 ? -2.381 -7.558 -7.379 1.00 95.19 300 CYS A N 1
ATOM 2249 C CA . CYS A 1 300 ? -0.979 -7.946 -7.273 1.00 95.19 300 CYS A CA 1
ATOM 2250 C C . CYS A 1 300 ? -0.047 -6.724 -7.368 1.00 95.19 300 CYS A C 1
ATOM 2252 O O . CYS A 1 300 ? -0.332 -5.703 -7.995 1.00 95.19 300 CYS A O 1
ATOM 2254 N N . ARG A 1 301 ? 1.115 -6.822 -6.713 1.00 95.62 301 ARG A N 1
ATOM 2255 C CA . ARG A 1 301 ? 2.073 -5.718 -6.599 1.00 95.62 301 ARG A CA 1
ATOM 2256 C C . ARG A 1 301 ? 3.311 -5.945 -7.460 1.00 95.62 301 ARG A C 1
ATOM 2258 O O . ARG A 1 301 ? 4.142 -6.790 -7.093 1.00 95.62 301 ARG A O 1
ATOM 2265 N N . ASP A 1 302 ? 3.499 -5.096 -8.485 1.00 94.81 302 ASP A N 1
ATOM 2266 C CA . ASP A 1 302 ? 4.612 -5.116 -9.469 1.00 94.81 302 ASP A CA 1
ATOM 2267 C C . ASP A 1 302 ? 5.980 -5.466 -8.827 1.00 94.81 302 ASP A C 1
ATOM 2269 O O . ASP A 1 302 ? 6.868 -6.124 -9.365 1.00 94.81 302 ASP A O 1
ATOM 2273 N N . ALA A 1 303 ? 6.224 -4.908 -7.637 1.00 93.00 303 ALA A N 1
ATOM 2274 C CA . ALA A 1 303 ? 7.548 -4.868 -7.031 1.00 93.00 303 ALA A CA 1
ATOM 2275 C C . ALA A 1 303 ? 7.922 -6.113 -6.204 1.00 93.00 303 ALA A C 1
ATOM 2277 O O . ALA A 1 303 ? 9.090 -6.213 -5.790 1.00 93.00 303 ALA A O 1
ATOM 2278 N N . THR A 1 304 ? 6.967 -6.994 -5.880 1.00 93.19 304 THR A N 1
ATOM 2279 C CA . THR A 1 304 ? 7.121 -7.979 -4.787 1.00 93.19 304 THR A CA 1
ATOM 2280 C C . THR A 1 304 ? 6.439 -9.327 -4.967 1.00 93.19 304 THR A C 1
ATOM 2282 O O . THR A 1 304 ? 7.032 -10.318 -4.520 1.00 93.19 304 THR A O 1
ATOM 2285 N N . GLU A 1 305 ? 5.248 -9.386 -5.560 1.00 93.50 305 GLU A N 1
ATOM 2286 C CA . GLU A 1 305 ? 4.452 -10.624 -5.632 1.00 93.50 305 GLU A CA 1
ATOM 2287 C C . GLU A 1 305 ? 3.777 -10.909 -6.966 1.00 93.50 305 GLU A C 1
ATOM 2289 O O . GLU A 1 305 ? 3.443 -12.074 -7.199 1.00 93.50 305 GLU A O 1
ATOM 2294 N N . ASP A 1 306 ? 3.670 -9.918 -7.850 1.00 94.69 306 ASP A N 1
ATOM 2295 C CA . ASP A 1 306 ? 3.452 -10.213 -9.261 1.00 94.69 306 ASP A CA 1
ATOM 2296 C C . ASP A 1 306 ? 4.711 -10.865 -9.892 1.00 94.69 306 ASP A C 1
ATOM 2298 O O . ASP A 1 306 ? 5.836 -10.763 -9.386 1.00 94.69 306 ASP A O 1
ATOM 2302 N N . ASP A 1 307 ? 4.484 -11.602 -10.974 1.00 94.25 307 ASP A N 1
ATOM 2303 C CA . ASP A 1 307 ? 5.449 -12.275 -11.852 1.00 94.25 307 ASP A CA 1
ATOM 2304 C C . ASP A 1 307 ? 5.108 -11.966 -13.351 1.00 94.25 307 ASP A C 1
ATOM 2306 O O . ASP A 1 307 ? 5.755 -12.553 -14.226 1.00 94.25 307 ASP A O 1
ATOM 2310 N N . ASP A 1 308 ? 4.064 -11.160 -13.657 1.00 94.56 308 ASP A N 1
ATOM 2311 C CA . ASP A 1 308 ? 3.474 -10.892 -14.993 1.00 94.56 308 ASP A CA 1
ATOM 2312 C C . ASP A 1 308 ? 2.847 -9.463 -15.121 1.00 94.56 308 ASP A C 1
ATOM 2314 O O . ASP A 1 308 ? 1.760 -9.372 -15.688 1.00 94.56 308 ASP A O 1
ATOM 2318 N N . ASP A 1 309 ? 3.534 -8.392 -14.651 1.00 94.69 309 ASP A N 1
ATOM 2319 C CA . ASP A 1 309 ? 3.149 -6.943 -14.469 1.00 94.69 309 ASP A CA 1
ATOM 2320 C C . ASP A 1 309 ? 1.998 -6.317 -15.328 1.00 94.69 309 ASP A C 1
ATOM 2322 O O . ASP A 1 309 ? 1.467 -5.257 -14.987 1.00 94.69 309 ASP A O 1
ATOM 2326 N N . ASP A 1 310 ? 1.674 -6.848 -16.512 1.00 93.94 310 ASP A N 1
ATOM 2327 C CA . ASP A 1 310 ? 0.668 -6.313 -17.448 1.00 93.94 310 ASP A CA 1
ATOM 2328 C C . ASP A 1 310 ? -0.400 -7.316 -17.948 1.00 93.94 310 ASP A C 1
ATOM 2330 O O . ASP A 1 310 ? -1.206 -6.992 -18.839 1.00 93.94 310 ASP A O 1
ATOM 2334 N N . GLN A 1 311 ? -0.412 -8.525 -17.374 1.00 93.69 311 GLN A N 1
ATOM 2335 C CA . GLN A 1 311 ? -1.256 -9.675 -17.721 1.00 93.69 311 GLN A CA 1
ATOM 2336 C C . GLN A 1 311 ? -1.261 -10.064 -19.212 1.00 93.69 311 GLN A C 1
ATOM 2338 O O . GLN A 1 311 ? -2.195 -10.727 -19.695 1.00 93.69 311 GLN A O 1
ATOM 2343 N N . ASP A 1 312 ? -0.217 -9.724 -19.980 1.00 93.12 312 ASP A N 1
ATOM 2344 C CA . ASP A 1 312 ? -0.111 -10.154 -21.377 1.00 93.12 312 ASP A CA 1
ATOM 2345 C C . ASP A 1 312 ? 0.242 -11.649 -21.556 1.00 93.12 312 ASP A C 1
ATOM 2347 O O . ASP A 1 312 ? 0.036 -12.225 -22.636 1.00 93.12 312 ASP A O 1
ATOM 2351 N N . THR A 1 313 ? 0.609 -12.324 -20.456 1.00 91.69 313 THR A N 1
ATOM 2352 C CA . THR A 1 313 ? 1.047 -13.726 -20.312 1.00 91.69 313 THR A CA 1
ATOM 2353 C C . THR A 1 313 ? 2.528 -14.010 -20.603 1.00 91.69 313 THR A C 1
ATOM 2355 O O . THR A 1 313 ? 2.917 -15.186 -20.735 1.00 91.69 313 THR A O 1
ATOM 2358 N N . VAL A 1 314 ? 3.367 -12.974 -20.691 1.00 95.12 314 VAL A N 1
ATOM 2359 C CA . VAL A 1 314 ? 4.830 -13.064 -20.798 1.00 95.12 314 VAL A CA 1
ATOM 2360 C C . VAL A 1 314 ? 5.510 -12.471 -19.560 1.00 95.12 314 VAL A C 1
ATOM 2362 O O . VAL A 1 314 ? 6.041 -11.374 -19.618 1.00 95.12 314 VAL A O 1
ATOM 2365 N N . LEU A 1 315 ? 5.609 -13.287 -18.502 1.00 95.56 315 LEU A N 1
ATOM 2366 C CA . LEU A 1 315 ? 6.331 -12.994 -17.251 1.00 95.56 315 LEU A CA 1
ATOM 2367 C C . LEU A 1 315 ? 7.529 -12.042 -17.436 1.00 95.56 315 LEU A C 1
ATOM 2369 O O . LEU A 1 315 ? 8.467 -12.388 -18.171 1.00 95.56 315 LEU A O 1
ATOM 2373 N N . ASP A 1 316 ? 7.569 -10.915 -16.725 1.00 94.75 316 ASP A N 1
ATOM 2374 C CA . ASP A 1 316 ? 8.520 -9.798 -16.915 1.00 94.75 316 ASP A CA 1
ATOM 2375 C C . ASP A 1 316 ? 10.004 -10.223 -16.863 1.00 94.75 316 ASP A C 1
ATOM 2377 O O . ASP A 1 316 ? 10.864 -9.679 -17.566 1.00 94.75 316 ASP A O 1
ATOM 2381 N N . SER A 1 317 ? 10.320 -11.305 -16.144 1.00 95.00 317 SER A N 1
ATOM 2382 C CA . SER A 1 317 ? 11.632 -11.974 -16.169 1.00 95.00 317 SER A CA 1
ATOM 2383 C C . SER A 1 317 ? 12.119 -12.439 -17.563 1.00 95.00 317 SER A C 1
ATOM 2385 O O . SER A 1 317 ? 13.309 -12.749 -17.739 1.00 95.00 317 SER A O 1
ATOM 2387 N N . ALA A 1 318 ? 11.217 -12.523 -18.544 1.00 95.56 318 ALA A N 1
ATOM 2388 C CA . ALA A 1 318 ? 11.447 -12.903 -19.935 1.00 95.56 318 ALA A CA 1
ATOM 2389 C C . ALA A 1 318 ? 11.030 -11.820 -20.949 1.00 95.56 318 ALA A C 1
ATOM 2391 O O . ALA A 1 318 ? 11.342 -11.974 -22.137 1.00 95.56 318 ALA A O 1
ATOM 2392 N N . ASP A 1 319 ? 10.361 -10.763 -20.494 1.00 95.88 319 ASP A N 1
ATOM 2393 C CA . ASP A 1 319 ? 9.716 -9.777 -21.348 1.00 95.88 319 ASP A CA 1
ATOM 2394 C C . ASP A 1 319 ? 10.649 -8.656 -21.856 1.00 95.88 319 ASP A C 1
ATOM 2396 O O . ASP A 1 319 ? 11.802 -8.505 -21.430 1.00 95.88 319 ASP A O 1
ATOM 2400 N N . GLN A 1 320 ? 10.174 -7.890 -22.841 1.00 93.81 320 GLN A N 1
ATOM 2401 C CA . GLN A 1 320 ? 10.844 -6.726 -23.425 1.00 93.81 320 GLN A CA 1
ATOM 2402 C C . GLN A 1 320 ? 9.993 -5.443 -23.404 1.00 93.81 320 GLN A C 1
ATOM 2404 O O . GLN A 1 320 ? 10.517 -4.376 -23.739 1.00 93.81 320 GLN A O 1
ATOM 2409 N N . CYS A 1 321 ? 8.730 -5.528 -22.997 1.00 93.12 321 CYS A N 1
ATOM 2410 C CA . CYS A 1 321 ? 7.701 -4.506 -23.104 1.00 93.12 321 CYS A CA 1
ATOM 2411 C C . CYS A 1 321 ? 6.741 -4.438 -21.877 1.00 93.12 321 CYS A C 1
ATOM 2413 O O . CYS A 1 321 ? 5.563 -4.194 -22.119 1.00 93.12 321 CYS A O 1
ATOM 2415 N N . PRO A 1 322 ? 7.210 -4.507 -20.604 1.00 92.25 322 PRO A N 1
ATOM 2416 C CA . PRO A 1 322 ? 6.438 -4.969 -19.422 1.00 92.25 322 PRO A CA 1
ATOM 2417 C C . PRO A 1 322 ? 5.474 -3.917 -18.845 1.00 92.25 322 PRO A C 1
ATOM 2419 O O . PRO A 1 322 ? 5.519 -3.563 -17.676 1.00 92.25 322 PRO A O 1
ATOM 2422 N N . ASN A 1 323 ? 4.739 -3.260 -19.728 1.00 92.19 323 ASN A N 1
ATOM 2423 C CA . ASN A 1 323 ? 3.826 -2.135 -19.550 1.00 92.19 323 ASN A CA 1
ATOM 2424 C C . ASN A 1 323 ? 2.846 -2.173 -20.762 1.00 92.19 323 ASN A C 1
ATOM 2426 O O . ASN A 1 323 ? 2.496 -1.142 -21.352 1.00 92.19 323 ASN A O 1
ATOM 2430 N N . THR A 1 324 ? 2.482 -3.376 -21.220 1.00 94.25 324 THR A N 1
ATOM 2431 C CA . THR A 1 324 ? 1.584 -3.633 -22.352 1.00 94.25 324 THR A CA 1
ATOM 2432 C C . THR A 1 324 ? 0.160 -3.175 -22.021 1.00 94.25 324 THR A C 1
ATOM 2434 O O . THR A 1 324 ? -0.294 -3.269 -20.878 1.00 94.25 324 THR A O 1
ATOM 2437 N N . PRO A 1 325 ? -0.596 -2.615 -22.986 1.00 92.44 325 PRO A N 1
ATOM 2438 C CA . PRO A 1 325 ? -2.000 -2.301 -22.757 1.00 92.44 325 PRO A CA 1
ATOM 2439 C C . PRO A 1 325 ? -2.850 -3.573 -22.644 1.00 92.44 325 PRO A C 1
ATOM 2441 O O . PRO A 1 325 ? -3.062 -4.274 -23.635 1.00 92.44 325 PRO A O 1
ATOM 2444 N N . LEU A 1 326 ? -3.398 -3.809 -21.449 1.00 90.44 326 LEU A N 1
ATOM 2445 C CA . LEU A 1 326 ? -4.313 -4.907 -21.115 1.00 90.44 326 LEU A CA 1
ATOM 2446 C C . LEU A 1 326 ? -5.234 -5.356 -22.264 1.00 90.44 326 LEU A C 1
ATOM 2448 O O . LEU A 1 326 ? -6.110 -4.616 -22.735 1.00 90.44 326 LEU A O 1
ATOM 2452 N N . GLY A 1 327 ? -5.085 -6.620 -22.663 1.00 86.62 327 GLY A N 1
ATOM 2453 C CA . GLY A 1 327 ? -5.917 -7.266 -23.680 1.00 86.62 327 GLY A CA 1
ATOM 2454 C C . GLY A 1 327 ? -5.591 -6.899 -25.134 1.00 86.62 327 GLY A C 1
ATOM 2455 O O . GLY A 1 327 ? -6.432 -7.126 -26.014 1.00 86.62 327 GLY A O 1
ATOM 2456 N N . GLU A 1 328 ? -4.412 -6.336 -25.405 1.00 91.88 328 GLU A N 1
ATOM 2457 C CA . GLU A 1 328 ? -3.852 -6.209 -26.754 1.00 91.88 328 GLU A CA 1
ATOM 2458 C C . GLU A 1 328 ? -3.393 -7.578 -27.322 1.00 91.88 328 GLU A C 1
ATOM 2460 O O . GLU A 1 328 ? -3.135 -8.527 -26.586 1.00 91.88 328 GLU A O 1
ATOM 2465 N N . ASP A 1 329 ? -3.333 -7.722 -28.654 1.00 91.06 329 ASP A N 1
ATOM 2466 C CA . ASP A 1 329 ? -2.736 -8.907 -29.293 1.00 91.06 329 ASP A CA 1
ATOM 2467 C C . ASP A 1 329 ? -1.197 -8.749 -29.294 1.00 91.06 329 ASP A C 1
ATOM 2469 O O . ASP A 1 329 ? -0.670 -7.868 -29.980 1.00 91.06 329 ASP A O 1
ATOM 2473 N N . ILE A 1 330 ? -0.485 -9.607 -28.560 1.00 93.50 330 ILE A N 1
ATOM 2474 C CA . ILE A 1 330 ? 0.981 -9.567 -28.390 1.00 93.50 330 ILE A CA 1
ATOM 2475 C C . ILE A 1 330 ? 1.762 -10.486 -29.347 1.00 93.50 330 ILE A C 1
ATOM 2477 O O . ILE A 1 330 ? 1.179 -11.296 -30.079 1.00 93.50 330 ILE A O 1
ATOM 2481 N N . ASP A 1 331 ? 3.099 -10.383 -29.339 1.00 90.69 331 ASP A N 1
ATOM 2482 C CA . ASP A 1 331 ? 4.001 -11.329 -30.014 1.00 90.69 331 ASP A CA 1
ATOM 2483 C C . ASP A 1 331 ? 4.566 -12.419 -29.058 1.00 90.69 331 ASP A C 1
ATOM 2485 O O . ASP A 1 331 ? 3.834 -12.957 -28.234 1.00 90.69 331 ASP A O 1
ATOM 2489 N N . VAL A 1 332 ? 5.820 -12.865 -29.215 1.00 91.44 332 VAL A N 1
ATOM 2490 C CA . VAL A 1 332 ? 6.499 -13.804 -28.301 1.00 91.44 332 VAL A CA 1
ATOM 2491 C C . VAL A 1 332 ? 7.445 -13.103 -27.313 1.00 91.44 332 VAL A C 1
ATOM 2493 O O . VAL A 1 332 ? 8.296 -13.771 -26.720 1.00 91.44 332 VAL A O 1
ATOM 2496 N N . THR A 1 333 ? 7.342 -11.775 -27.197 1.00 92.44 333 THR A N 1
ATOM 2497 C CA . THR A 1 333 ? 8.195 -10.886 -26.392 1.00 92.44 333 THR A CA 1
ATOM 2498 C C . THR A 1 333 ? 7.395 -9.761 -25.715 1.00 92.44 333 THR A C 1
ATOM 2500 O O . THR A 1 333 ? 7.910 -8.650 -25.607 1.00 92.44 333 THR A O 1
ATOM 2503 N N . GLY A 1 334 ? 6.131 -10.053 -25.372 1.00 93.12 334 GLY A N 1
ATOM 2504 C CA . GLY A 1 334 ? 5.128 -9.172 -24.746 1.00 93.12 334 GLY A CA 1
ATOM 2505 C C . GLY A 1 334 ? 4.632 -8.018 -25.619 1.00 93.12 334 GLY A C 1
ATOM 2506 O O . GLY A 1 334 ? 3.442 -7.791 -25.772 1.00 93.12 334 GLY A O 1
ATOM 2507 N N . CYS A 1 335 ? 5.527 -7.349 -26.343 1.00 93.38 335 CYS A N 1
ATOM 2508 C CA . CYS A 1 335 ? 5.230 -6.143 -27.115 1.00 93.38 335 CYS A CA 1
ATOM 2509 C C . CYS A 1 335 ? 3.923 -6.216 -27.938 1.00 93.38 335 CYS A C 1
ATOM 2511 O O . CYS A 1 335 ? 3.818 -6.963 -28.918 1.00 93.38 335 CYS A O 1
ATOM 2513 N N . GLY A 1 336 ? 2.945 -5.380 -27.583 1.00 93.62 336 GLY A N 1
ATOM 2514 C CA . GLY A 1 336 ? 1.645 -5.258 -28.234 1.00 93.62 336 GLY A CA 1
ATOM 2515 C C . GLY A 1 336 ? 1.708 -4.778 -29.689 1.00 93.62 336 GLY A C 1
ATOM 2516 O O . GLY A 1 336 ? 2.445 -3.849 -30.052 1.00 93.62 336 GLY A O 1
ATOM 2517 N N . TRP A 1 337 ? 0.905 -5.418 -30.546 1.00 87.50 337 TRP A N 1
ATOM 2518 C CA . TRP A 1 337 ? 0.863 -5.203 -32.000 1.00 87.50 337 TRP A CA 1
ATOM 2519 C C . TRP A 1 337 ? 0.456 -3.780 -32.431 1.00 87.50 337 TRP A C 1
ATOM 2521 O O . TRP A 1 337 ? 0.821 -3.324 -33.517 1.00 87.50 337 TRP A O 1
ATOM 2531 N N . PHE A 1 338 ? -0.321 -3.067 -31.615 1.00 87.12 338 PHE A N 1
ATOM 2532 C CA . PHE A 1 338 ? -0.808 -1.716 -31.906 1.00 87.12 338 PHE A CA 1
ATOM 2533 C C . PHE A 1 338 ? -0.048 -0.618 -31.153 1.00 87.12 338 PHE A C 1
ATOM 2535 O O . PHE A 1 338 ? -0.213 0.554 -31.494 1.00 87.12 338 PHE A O 1
ATOM 2542 N N . THR A 1 339 ? 0.762 -0.939 -30.144 1.00 88.88 339 THR A N 1
ATOM 2543 C CA . THR A 1 339 ? 1.332 0.094 -29.262 1.00 88.88 339 THR A CA 1
ATOM 2544 C C . THR A 1 339 ? 2.823 -0.018 -28.965 1.00 88.88 339 THR A C 1
ATOM 2546 O O . THR A 1 339 ? 3.392 1.002 -28.577 1.00 88.88 339 THR A O 1
ATOM 2549 N N . GLN A 1 340 ? 3.466 -1.174 -29.181 1.00 90.69 340 GLN A N 1
ATOM 2550 C CA . GLN A 1 340 ? 4.878 -1.387 -28.815 1.00 90.69 340 GLN A CA 1
ATOM 2551 C C . GLN A 1 340 ? 5.754 -2.036 -29.909 1.00 90.69 340 GLN A C 1
ATOM 2553 O O . GLN A 1 340 ? 6.978 -1.969 -29.809 1.00 90.69 340 GLN A O 1
ATOM 2558 N N . GLN A 1 341 ? 5.187 -2.649 -30.956 1.00 90.50 341 GLN A N 1
ATOM 2559 C CA . GLN A 1 341 ? 5.984 -3.255 -32.040 1.00 90.50 341 GLN A CA 1
ATOM 2560 C C . GLN A 1 341 ? 6.493 -2.214 -33.059 1.00 90.50 341 GLN A C 1
ATOM 2562 O O . GLN A 1 341 ? 5.697 -1.560 -33.734 1.00 90.50 341 GLN A O 1
ATOM 2567 N N . ASP A 1 342 ? 7.819 -2.094 -33.176 1.00 88.94 342 ASP A N 1
ATOM 2568 C CA . ASP A 1 342 ? 8.581 -1.328 -34.183 1.00 88.94 342 ASP A CA 1
ATOM 2569 C C . ASP A 1 342 ? 9.735 -2.234 -34.678 1.00 88.94 342 ASP A C 1
ATOM 2571 O O . ASP A 1 342 ? 10.729 -2.452 -33.975 1.00 88.94 342 ASP A O 1
ATOM 2575 N N . SER A 1 343 ? 9.553 -2.858 -35.847 1.00 88.62 343 SER A N 1
ATOM 2576 C CA . SER A 1 343 ? 10.383 -3.968 -36.348 1.00 88.62 343 SER A CA 1
ATOM 2577 C C . SER A 1 343 ? 11.752 -3.557 -36.906 1.00 88.62 343 SER A C 1
ATOM 2579 O O . SER A 1 343 ? 12.665 -4.391 -36.954 1.00 88.62 343 SER A O 1
ATOM 2581 N N . ASP A 1 344 ? 11.919 -2.313 -37.364 1.00 88.12 344 ASP A N 1
ATOM 2582 C CA . ASP A 1 344 ? 13.182 -1.801 -37.926 1.00 88.12 344 ASP A CA 1
ATOM 2583 C C . ASP A 1 344 ? 13.825 -0.668 -37.101 1.00 88.12 344 ASP A C 1
ATOM 2585 O O . ASP A 1 344 ? 15.007 -0.346 -37.302 1.00 88.12 344 ASP A O 1
ATOM 2589 N N . VAL A 1 345 ? 13.116 -0.204 -36.066 1.00 88.75 345 VAL A N 1
ATOM 2590 C CA . VAL A 1 345 ? 13.530 0.791 -35.073 1.00 88.75 345 VAL A CA 1
ATOM 2591 C C . VAL A 1 345 ? 13.731 2.168 -35.707 1.00 88.75 345 VAL A C 1
ATOM 2593 O O . VAL A 1 345 ? 14.736 2.857 -35.467 1.00 88.75 345 VAL A O 1
ATOM 2596 N N . ASP A 1 346 ? 12.785 2.574 -36.558 1.00 87.06 346 ASP A N 1
ATOM 2597 C CA . ASP A 1 346 ? 12.775 3.896 -37.180 1.00 87.06 346 ASP A CA 1
ATOM 2598 C C . ASP A 1 346 ? 12.046 4.979 -36.368 1.00 87.06 346 ASP A C 1
ATOM 2600 O O . ASP A 1 346 ? 12.419 6.157 -36.502 1.00 87.06 346 ASP A O 1
ATOM 2604 N N . GLY A 1 347 ? 11.121 4.576 -35.484 1.00 87.25 347 GLY A N 1
ATOM 2605 C CA . GLY A 1 347 ? 10.265 5.441 -34.672 1.00 87.25 347 GLY A CA 1
ATOM 2606 C C . GLY A 1 347 ? 8.759 5.391 -34.986 1.00 87.25 347 GLY A C 1
ATOM 2607 O O . GLY A 1 347 ? 8.013 6.146 -34.351 1.00 87.25 347 GLY A O 1
ATOM 2608 N N . VAL A 1 348 ? 8.295 4.559 -35.927 1.00 90.44 348 VAL A N 1
ATOM 2609 C CA . VAL A 1 348 ? 6.873 4.380 -36.272 1.00 90.44 348 VAL A CA 1
ATOM 2610 C C . VAL A 1 348 ? 6.449 2.915 -36.122 1.00 90.44 348 VAL A C 1
ATOM 2612 O O . VAL A 1 348 ? 6.953 2.033 -36.800 1.00 90.44 348 VAL A O 1
ATOM 2615 N N . TRP A 1 349 ? 5.456 2.660 -35.263 1.00 89.88 349 TRP A N 1
ATOM 2616 C CA . TRP A 1 349 ? 4.963 1.308 -34.974 1.00 89.88 349 TRP A CA 1
ATOM 2617 C C . TRP A 1 349 ? 4.443 0.561 -36.220 1.00 89.88 349 TRP A C 1
ATOM 2619 O O . TRP A 1 349 ? 3.712 1.145 -37.029 1.00 89.88 349 TRP A O 1
ATOM 2629 N N . ASP A 1 350 ? 4.679 -0.754 -36.289 1.00 88.56 350 ASP A N 1
ATOM 2630 C CA . ASP A 1 350 ? 4.405 -1.667 -37.421 1.00 88.56 350 ASP A CA 1
ATOM 2631 C C . ASP A 1 350 ? 2.972 -1.608 -37.992 1.00 88.56 350 ASP A C 1
ATOM 2633 O O . ASP A 1 350 ? 2.727 -1.976 -39.145 1.00 88.56 350 ASP A O 1
ATOM 2637 N N . HIS A 1 351 ? 1.995 -1.179 -37.185 1.00 87.12 351 HIS A N 1
ATOM 2638 C CA . HIS A 1 351 ? 0.586 -1.064 -37.578 1.00 87.12 351 HIS A CA 1
ATOM 2639 C C . HIS A 1 351 ? 0.213 0.284 -38.239 1.00 87.12 351 HIS A C 1
ATOM 2641 O O . HIS A 1 351 ? -0.873 0.399 -38.823 1.00 87.12 351 HIS A O 1
ATOM 2647 N N . LEU A 1 352 ? 1.074 1.302 -38.119 1.00 90.44 352 LEU A N 1
ATOM 2648 C CA . LEU A 1 352 ? 0.963 2.623 -38.759 1.00 90.44 352 LEU A CA 1
ATOM 2649 C C . LEU A 1 352 ? 1.971 2.797 -39.892 1.00 90.44 352 LEU A C 1
ATOM 2651 O O . LEU A 1 352 ? 1.687 3.521 -40.851 1.00 90.44 352 LEU A O 1
ATOM 2655 N N . ASP A 1 353 ? 3.117 2.137 -39.769 1.00 90.94 353 ASP A N 1
ATOM 2656 C CA . ASP A 1 353 ? 4.153 2.100 -40.779 1.00 90.94 353 ASP A CA 1
ATOM 2657 C C . ASP A 1 353 ? 3.663 1.466 -42.107 1.00 90.94 353 ASP A C 1
ATOM 2659 O O . ASP A 1 353 ? 2.821 0.563 -42.155 1.00 90.94 353 ASP A O 1
ATOM 2663 N N . ASN A 1 354 ? 4.166 2.000 -43.222 1.00 91.69 354 ASN A N 1
ATOM 2664 C CA . ASN A 1 354 ? 3.927 1.513 -44.583 1.00 91.69 354 ASN A CA 1
ATOM 2665 C C . ASN A 1 354 ? 5.211 0.997 -45.267 1.00 91.69 354 ASN A C 1
ATOM 2667 O O . ASN A 1 354 ? 5.140 0.551 -46.419 1.00 91.69 354 ASN A O 1
ATOM 2671 N N . CYS A 1 355 ? 6.356 1.066 -44.588 1.00 90.19 355 CYS A N 1
ATOM 2672 C CA . CYS A 1 355 ? 7.709 0.929 -45.110 1.00 90.19 355 CYS A CA 1
ATOM 2673 C C . CYS A 1 355 ? 8.606 -0.052 -44.310 1.00 90.19 355 CYS A C 1
ATOM 2675 O O . CYS A 1 355 ? 9.811 0.027 -44.486 1.00 90.19 355 CYS A O 1
ATOM 2677 N N . GLN A 1 356 ? 8.014 -1.022 -43.585 1.00 88.50 356 GLN A N 1
ATOM 2678 C CA . GLN A 1 356 ? 8.459 -2.155 -42.712 1.00 88.50 356 GLN A CA 1
ATOM 2679 C C . GLN A 1 356 ? 9.898 -2.739 -42.785 1.00 88.50 356 GLN A C 1
ATOM 2681 O O . GLN A 1 356 ? 10.117 -3.933 -42.541 1.00 88.50 356 GLN A O 1
ATOM 2686 N N . SER A 1 357 ? 10.885 -1.985 -43.236 1.00 89.25 357 SER A N 1
ATOM 2687 C CA . SER A 1 357 ? 12.313 -2.290 -43.329 1.00 89.25 357 SER A CA 1
ATOM 2688 C C . SER A 1 357 ? 13.124 -0.997 -43.541 1.00 89.25 357 SER A C 1
ATOM 2690 O O . SER A 1 357 ? 14.198 -1.047 -44.158 1.00 89.25 357 SER A O 1
ATOM 2692 N N . THR A 1 358 ? 12.620 0.149 -43.074 1.00 91.50 358 THR A N 1
ATOM 2693 C CA . THR A 1 358 ? 13.222 1.462 -43.295 1.00 91.50 358 THR A CA 1
ATOM 2694 C C . THR A 1 358 ? 14.654 1.471 -42.750 1.00 91.50 358 THR A C 1
ATOM 2696 O O . THR A 1 358 ? 14.913 1.059 -41.615 1.00 91.50 358 THR A O 1
ATOM 2699 N N . PRO A 1 359 ? 15.658 1.907 -43.540 1.00 89.69 359 PRO A N 1
ATOM 2700 C CA . PRO A 1 359 ? 17.048 1.853 -43.121 1.00 89.69 359 PRO A CA 1
ATOM 2701 C C . PRO A 1 359 ? 17.267 2.575 -41.793 1.00 89.69 359 PRO A C 1
ATOM 2703 O O . PRO A 1 359 ? 16.930 3.749 -41.659 1.00 89.69 359 PRO A O 1
ATOM 2706 N N . ASN A 1 360 ? 17.884 1.892 -40.826 1.00 88.88 360 ASN A N 1
ATOM 2707 C CA . ASN A 1 360 ? 18.177 2.470 -39.515 1.00 88.88 360 ASN A CA 1
ATOM 2708 C C . ASN A 1 360 ? 19.008 3.767 -39.608 1.00 88.88 360 ASN A C 1
ATOM 2710 O O . ASN A 1 360 ? 19.716 4.028 -40.588 1.00 88.88 360 ASN A O 1
ATOM 2714 N N . ALA A 1 361 ? 18.981 4.559 -38.534 1.00 87.19 361 ALA A N 1
ATOM 2715 C CA . ALA A 1 361 ? 19.601 5.883 -38.466 1.00 87.19 361 ALA A CA 1
ATOM 2716 C C . ALA A 1 361 ? 21.089 5.946 -38.886 1.00 87.19 361 ALA A C 1
ATOM 2718 O O . ALA A 1 361 ? 21.532 6.988 -39.369 1.00 87.19 361 ALA A O 1
ATOM 2719 N N . MET A 1 362 ? 21.872 4.863 -38.754 1.00 86.62 362 MET A N 1
ATOM 2720 C CA . MET A 1 362 ? 23.271 4.853 -39.215 1.00 86.62 362 MET A CA 1
ATOM 2721 C C . MET A 1 362 ? 23.395 4.851 -40.743 1.00 86.62 362 MET A C 1
ATOM 2723 O O . MET A 1 362 ? 24.369 5.387 -41.270 1.00 86.62 362 MET A O 1
ATOM 2727 N N . ILE A 1 363 ? 22.428 4.258 -41.450 1.00 85.38 363 ILE A N 1
ATOM 2728 C CA . ILE A 1 363 ? 22.351 4.318 -42.912 1.00 85.38 363 ILE A CA 1
ATOM 2729 C C . ILE A 1 363 ? 21.793 5.681 -43.333 1.00 85.38 363 ILE A C 1
ATOM 2731 O O . ILE A 1 363 ? 22.409 6.333 -44.172 1.00 85.38 363 ILE A O 1
ATOM 2735 N N . ARG A 1 364 ? 20.708 6.170 -42.708 1.00 89.62 364 ARG A N 1
ATOM 2736 C CA . ARG A 1 364 ? 20.119 7.485 -43.054 1.00 89.62 364 ARG A CA 1
ATOM 2737 C C . ARG A 1 364 ? 21.128 8.630 -42.913 1.00 89.62 364 ARG A C 1
ATOM 2739 O O . ARG A 1 364 ? 21.243 9.455 -43.813 1.00 89.62 364 ARG A O 1
ATOM 2746 N N . GLU A 1 365 ? 21.943 8.636 -41.854 1.00 88.69 365 GLU A N 1
ATOM 2747 C CA . GLU A 1 365 ? 22.996 9.649 -41.655 1.00 88.69 365 GLU A CA 1
ATOM 2748 C C . GLU A 1 365 ? 24.097 9.609 -42.736 1.00 88.69 365 GLU A C 1
ATOM 2750 O O . GLU A 1 365 ? 24.643 10.650 -43.095 1.00 88.69 365 GLU A O 1
ATO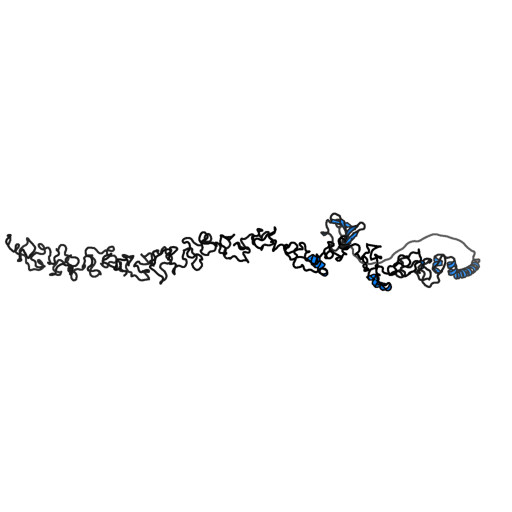M 2755 N N . MET A 1 366 ? 24.398 8.441 -43.321 1.00 87.31 366 MET A N 1
ATOM 2756 C CA . MET A 1 366 ? 25.370 8.330 -44.423 1.00 87.31 366 MET A CA 1
ATOM 2757 C C . MET A 1 366 ? 24.882 8.999 -45.725 1.00 87.31 366 MET A C 1
ATOM 2759 O O . MET A 1 366 ? 25.702 9.361 -46.568 1.00 87.31 366 MET A O 1
ATOM 2763 N N . PHE A 1 367 ? 23.569 9.194 -45.867 1.00 86.12 367 PHE A N 1
ATOM 2764 C CA . PHE A 1 367 ? 22.895 9.700 -47.069 1.00 86.12 367 PHE A CA 1
ATOM 2765 C C . PHE A 1 367 ? 22.092 10.999 -46.820 1.00 86.12 367 PHE A C 1
ATOM 2767 O O . PHE A 1 367 ? 21.344 11.468 -47.683 1.00 86.12 367 PHE A O 1
ATOM 2774 N N . ASN A 1 368 ? 22.276 11.613 -45.647 1.00 85.50 368 ASN A N 1
ATOM 2775 C CA . ASN A 1 368 ? 21.546 12.791 -45.170 1.00 85.50 368 ASN A CA 1
ATOM 2776 C C . ASN A 1 368 ? 21.699 14.007 -46.110 1.00 85.50 368 ASN A C 1
ATOM 2778 O O . ASN A 1 368 ? 20.714 14.663 -46.448 1.00 85.50 368 ASN A O 1
ATOM 2782 N N . ASP A 1 369 ? 22.911 14.253 -46.622 1.00 82.50 369 ASP A N 1
ATOM 2783 C CA . ASP A 1 369 ? 23.208 15.367 -47.541 1.00 82.50 369 ASP A CA 1
ATOM 2784 C C . ASP A 1 369 ? 22.440 15.298 -48.884 1.00 82.50 369 ASP A C 1
ATOM 2786 O O . ASP A 1 369 ? 22.287 16.331 -49.544 1.00 82.50 369 ASP A O 1
ATOM 2790 N N . THR A 1 370 ? 21.953 14.119 -49.305 1.00 78.44 370 THR A N 1
ATOM 2791 C CA . THR A 1 370 ? 21.240 13.927 -50.585 1.00 78.44 370 THR A CA 1
ATOM 2792 C C . THR A 1 370 ? 19.749 13.619 -50.436 1.00 78.44 370 THR A C 1
ATOM 2794 O O . THR A 1 370 ? 18.970 14.091 -51.267 1.00 78.44 370 THR A O 1
ATOM 2797 N N . HIS A 1 371 ? 19.328 12.893 -49.392 1.00 80.50 371 HIS A N 1
ATOM 2798 C CA . HIS A 1 371 ? 17.925 12.474 -49.205 1.00 80.50 371 HIS A CA 1
ATOM 2799 C C . HIS A 1 371 ? 17.298 12.930 -47.874 1.00 80.50 371 HIS A C 1
ATOM 2801 O O . HIS A 1 371 ? 16.113 12.691 -47.649 1.00 80.50 371 HIS A O 1
ATOM 2807 N N . GLY A 1 372 ? 18.051 13.625 -47.014 1.00 80.94 372 GLY A N 1
ATOM 2808 C CA . GLY A 1 372 ? 17.635 13.973 -45.653 1.00 80.94 372 GLY A CA 1
ATOM 2809 C C . GLY A 1 372 ? 17.726 12.794 -44.679 1.00 80.94 372 GLY A C 1
ATOM 2810 O O . GLY A 1 372 ? 17.992 11.662 -45.073 1.00 80.94 372 GLY A O 1
ATOM 2811 N N . PHE A 1 373 ? 17.512 13.063 -43.391 1.00 85.62 373 PHE A N 1
ATOM 2812 C CA . PHE A 1 373 ? 17.595 12.068 -42.309 1.00 85.62 373 PHE A CA 1
ATOM 2813 C C . PHE A 1 373 ? 16.228 11.592 -41.793 1.00 85.62 373 PHE A C 1
ATOM 2815 O O . PHE A 1 373 ? 16.098 10.461 -41.320 1.00 85.62 373 PHE A O 1
ATOM 2822 N N . ASP A 1 374 ? 15.234 12.480 -41.851 1.00 87.38 374 ASP A N 1
ATOM 2823 C CA . ASP A 1 374 ? 13.959 12.321 -41.158 1.00 87.38 374 ASP A CA 1
ATOM 2824 C C . ASP A 1 374 ? 13.048 11.294 -41.853 1.00 87.38 374 ASP A C 1
ATOM 2826 O O . ASP A 1 374 ? 12.925 11.278 -43.081 1.00 87.38 374 ASP A O 1
ATOM 2830 N N . VAL A 1 375 ? 12.394 10.466 -41.040 1.00 90.56 375 VAL A N 1
ATOM 2831 C CA . VAL A 1 375 ? 11.253 9.613 -41.413 1.00 90.56 375 VAL A CA 1
ATOM 2832 C C . VAL A 1 375 ? 9.978 10.459 -41.339 1.00 90.56 375 VAL A C 1
ATOM 2834 O O . VAL A 1 375 ? 9.913 11.407 -40.549 1.00 90.56 375 VAL A O 1
ATOM 2837 N N . ASP A 1 376 ? 8.981 10.166 -42.173 1.00 88.44 376 ASP A N 1
ATOM 2838 C CA . ASP A 1 376 ? 7.691 10.860 -42.146 1.00 88.44 376 ASP A CA 1
ATOM 2839 C C . ASP A 1 376 ? 6.648 10.227 -41.193 1.00 88.44 376 ASP A C 1
ATOM 2841 O O . ASP A 1 376 ? 6.906 9.268 -40.474 1.00 88.44 376 ASP A O 1
ATOM 2845 N N . GLU A 1 377 ? 5.439 10.799 -41.146 1.00 90.12 377 GLU A N 1
ATOM 2846 C CA . GLU A 1 377 ? 4.356 10.350 -40.249 1.00 90.12 377 GLU A CA 1
ATOM 2847 C C . GLU A 1 377 ? 3.771 8.961 -40.608 1.00 90.12 377 GLU A C 1
ATOM 2849 O O . GLU A 1 377 ? 2.796 8.545 -39.980 1.00 90.12 377 GLU A O 1
ATOM 2854 N N . ILE A 1 378 ? 4.305 8.265 -41.624 1.00 90.38 378 ILE A N 1
ATOM 2855 C CA . ILE A 1 378 ? 3.860 6.929 -42.061 1.00 90.38 378 ILE A CA 1
ATOM 2856 C C . ILE A 1 378 ? 4.998 5.893 -42.126 1.00 90.38 378 ILE A C 1
ATOM 2858 O O . ILE A 1 378 ? 4.823 4.867 -42.786 1.00 90.38 378 ILE A O 1
ATOM 2862 N N . GLY A 1 379 ? 6.126 6.167 -41.458 1.00 90.00 379 GLY A N 1
ATOM 2863 C CA . GLY A 1 379 ? 7.278 5.261 -41.345 1.00 90.00 379 GLY A CA 1
ATOM 2864 C C . GLY A 1 379 ? 8.175 5.218 -42.583 1.00 90.00 379 GLY A C 1
ATOM 2865 O O . GLY A 1 379 ? 9.041 4.371 -42.696 1.00 90.00 379 GLY A O 1
ATOM 2866 N N . CYS A 1 380 ? 8.002 6.126 -43.549 1.00 90.62 380 CYS A N 1
ATOM 2867 C CA . CYS A 1 380 ? 8.770 6.076 -44.791 1.00 90.62 380 CYS A CA 1
ATOM 2868 C C . CYS A 1 380 ? 9.898 7.119 -44.814 1.00 90.62 380 CYS A C 1
ATOM 2870 O O . CYS A 1 380 ? 9.671 8.323 -44.640 1.00 90.62 380 CYS A O 1
ATOM 2872 N N . TRP A 1 381 ? 11.127 6.690 -45.119 1.00 91.44 381 TRP A N 1
ATOM 2873 C CA . TRP A 1 381 ? 12.244 7.607 -45.366 1.00 91.44 381 TRP A CA 1
ATOM 2874 C C . TRP A 1 381 ? 12.291 8.065 -46.833 1.00 91.44 381 TRP A C 1
ATOM 2876 O O . TRP A 1 381 ? 12.148 7.281 -47.770 1.00 91.44 381 TRP A O 1
ATOM 2886 N N . ALA A 1 382 ? 12.567 9.352 -47.074 1.00 86.94 382 ALA A N 1
ATOM 2887 C CA . ALA A 1 382 ? 12.592 9.924 -48.427 1.00 86.94 382 ALA A CA 1
ATOM 2888 C C . ALA A 1 382 ? 13.658 9.310 -49.364 1.00 86.94 382 ALA A C 1
ATOM 2890 O O . ALA A 1 382 ? 13.513 9.382 -50.589 1.00 86.94 382 ALA A O 1
ATOM 2891 N N . GLY A 1 383 ? 14.703 8.684 -48.809 1.00 85.94 383 GLY A N 1
ATOM 2892 C CA . GLY A 1 383 ? 15.680 7.896 -49.567 1.00 85.94 383 GLY A CA 1
ATOM 2893 C C . GLY A 1 383 ? 15.103 6.618 -50.187 1.00 85.94 383 GLY A C 1
ATOM 2894 O O . GLY A 1 383 ? 15.680 6.104 -51.139 1.00 85.94 383 GLY A O 1
ATOM 2895 N N . GLU A 1 384 ? 13.954 6.132 -49.711 1.00 88.19 384 GLU A N 1
ATOM 2896 C CA . GLU A 1 384 ? 13.293 4.906 -50.187 1.00 88.19 384 GLU A CA 1
ATOM 2897 C C . GLU A 1 384 ? 12.286 5.137 -51.317 1.00 88.19 384 GLU A C 1
ATOM 2899 O O . GLU A 1 384 ? 11.654 4.205 -51.810 1.00 88.19 384 GLU A O 1
ATOM 2904 N N . SER A 1 385 ? 12.142 6.380 -51.776 1.00 87.88 385 SER A N 1
ATOM 2905 C CA . SER A 1 385 ? 11.387 6.660 -52.994 1.00 87.88 385 SER A CA 1
ATOM 2906 C C . SER A 1 385 ? 12.072 6.022 -54.211 1.00 87.88 385 SER A C 1
ATOM 2908 O O . SER A 1 385 ? 13.289 6.108 -54.354 1.00 87.88 385 SER A O 1
ATOM 2910 N N . ASP A 1 386 ? 11.285 5.463 -55.128 1.00 87.44 386 ASP A N 1
ATOM 2911 C CA . ASP A 1 386 ? 11.697 5.105 -56.492 1.00 87.44 386 ASP A CA 1
ATOM 2912 C C . ASP A 1 386 ? 11.102 6.165 -57.443 1.00 87.44 386 ASP A C 1
ATOM 2914 O O . ASP A 1 386 ? 9.883 6.233 -57.639 1.00 87.44 386 ASP A O 1
ATOM 2918 N N . THR A 1 387 ? 11.940 7.074 -57.960 1.00 88.19 387 THR A N 1
ATOM 2919 C CA . THR A 1 387 ? 11.459 8.313 -58.614 1.00 88.19 387 THR A CA 1
ATOM 2920 C C . THR A 1 387 ? 11.064 8.126 -60.079 1.00 88.19 387 THR A C 1
ATOM 2922 O O . THR A 1 387 ? 10.105 8.760 -60.537 1.00 88.19 387 THR A O 1
ATOM 2925 N N . ASP A 1 388 ? 11.753 7.259 -60.824 1.00 86.12 388 ASP A N 1
ATOM 2926 C CA . ASP A 1 388 ? 11.394 6.935 -62.210 1.00 86.12 388 ASP A CA 1
ATOM 2927 C C . ASP A 1 388 ? 10.715 5.557 -62.359 1.00 86.12 388 ASP A C 1
ATOM 2929 O O . ASP A 1 388 ? 10.014 5.309 -63.355 1.00 86.12 388 ASP A O 1
ATOM 2933 N N . GLY A 1 389 ? 10.812 4.700 -61.338 1.00 87.81 389 GLY A N 1
ATOM 2934 C CA . GLY A 1 389 ? 10.139 3.416 -61.176 1.00 87.81 389 GLY A CA 1
ATOM 2935 C C . GLY A 1 389 ? 10.960 2.193 -61.619 1.00 87.81 389 GLY A C 1
ATOM 2936 O O . GLY A 1 389 ? 10.320 1.228 -62.063 1.00 87.81 389 GLY A O 1
ATOM 2937 N N . ASP A 1 390 ? 12.285 2.275 -61.785 1.00 87.00 390 ASP A N 1
ATOM 2938 C CA . ASP A 1 390 ? 13.092 1.165 -62.334 1.00 87.00 390 ASP A CA 1
ATOM 2939 C C . ASP A 1 390 ? 13.214 -0.039 -61.377 1.00 87.00 390 ASP A C 1
ATOM 2941 O O . ASP A 1 390 ? 13.481 -1.159 -61.828 1.00 87.00 390 ASP A O 1
ATOM 2945 N N . GLY A 1 391 ? 12.934 0.168 -60.086 1.00 86.62 391 GLY A N 1
ATOM 2946 C CA . GLY A 1 391 ? 13.113 -0.807 -59.017 1.00 86.62 391 GLY A CA 1
ATOM 2947 C C . GLY A 1 391 ? 14.332 -0.561 -58.120 1.00 86.62 391 GLY A C 1
ATOM 2948 O O . GLY A 1 391 ? 14.669 -1.454 -57.334 1.00 86.62 391 GLY A O 1
ATOM 2949 N N . LYS A 1 392 ? 14.999 0.594 -58.218 1.00 89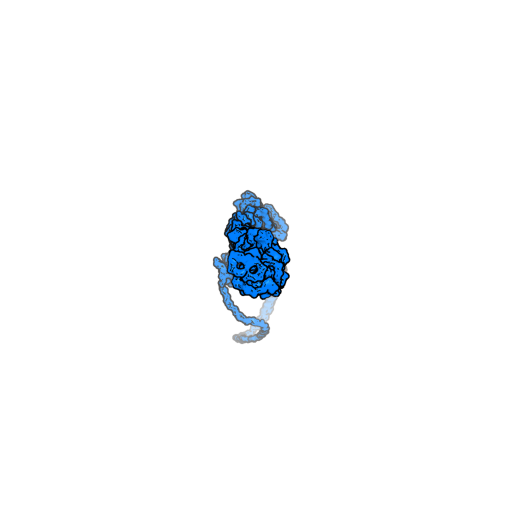.88 392 LYS A N 1
ATOM 2950 C CA . LYS A 1 392 ? 15.937 1.109 -57.215 1.00 89.88 392 LYS A CA 1
ATOM 2951 C C . LYS A 1 392 ? 15.263 2.093 -56.275 1.00 89.88 392 LYS A C 1
ATOM 2953 O O . LYS A 1 392 ? 14.276 2.742 -56.596 1.00 89.88 392 LYS A O 1
ATOM 2958 N N . LEU A 1 393 ? 15.837 2.174 -55.084 1.00 88.69 393 LEU A N 1
ATOM 2959 C CA . LEU A 1 393 ? 15.479 3.151 -54.072 1.00 88.69 393 LEU A CA 1
ATOM 2960 C C . LEU A 1 393 ? 16.522 4.267 -54.135 1.00 88.69 393 LEU A C 1
ATOM 2962 O O . LEU A 1 393 ? 17.705 3.974 -54.296 1.00 88.69 393 LEU A O 1
ATOM 2966 N N . LEU A 1 394 ? 16.103 5.523 -54.008 1.00 87.25 394 LEU A N 1
ATOM 2967 C CA . LEU A 1 394 ? 16.931 6.710 -54.247 1.00 87.25 394 LEU A CA 1
ATOM 2968 C C . LEU A 1 394 ? 18.295 6.723 -53.533 1.00 87.25 394 LEU A C 1
ATOM 2970 O O . LEU A 1 394 ? 19.245 7.276 -54.075 1.00 87.25 394 LEU A O 1
ATOM 2974 N N . TYR A 1 395 ? 18.413 6.111 -52.351 1.00 86.62 395 TYR A N 1
ATOM 2975 C CA . TYR A 1 395 ? 19.676 6.016 -51.601 1.00 86.62 395 TYR A CA 1
ATOM 2976 C C . TYR A 1 395 ? 20.678 4.960 -52.125 1.00 86.62 395 TYR A C 1
ATOM 2978 O O . TYR A 1 395 ? 21.795 4.864 -51.616 1.00 86.62 395 TYR A O 1
ATOM 2986 N N . ILE A 1 396 ? 20.287 4.155 -53.119 1.00 87.69 396 ILE A N 1
ATOM 2987 C CA . ILE A 1 396 ? 21.111 3.140 -53.809 1.00 87.69 396 ILE A CA 1
ATOM 2988 C C . ILE A 1 396 ? 21.012 3.256 -55.343 1.00 87.69 396 ILE A C 1
ATOM 2990 O O . ILE A 1 396 ? 21.272 2.285 -56.059 1.00 87.69 396 ILE A O 1
ATOM 2994 N N . ASP A 1 397 ? 20.596 4.422 -55.831 1.00 89.50 397 ASP A N 1
ATOM 2995 C CA . ASP A 1 397 ? 20.385 4.727 -57.242 1.00 89.50 397 ASP A CA 1
ATOM 2996 C C . ASP A 1 397 ? 21.302 5.880 -57.666 1.00 89.50 397 ASP A C 1
ATOM 2998 O O . ASP A 1 397 ? 21.099 7.031 -57.272 1.00 89.50 397 ASP A O 1
ATOM 3002 N N . ASP A 1 398 ? 22.316 5.570 -58.474 1.00 87.44 398 ASP A N 1
ATOM 3003 C CA . ASP A 1 398 ? 23.250 6.566 -59.003 1.00 87.44 398 ASP A CA 1
ATOM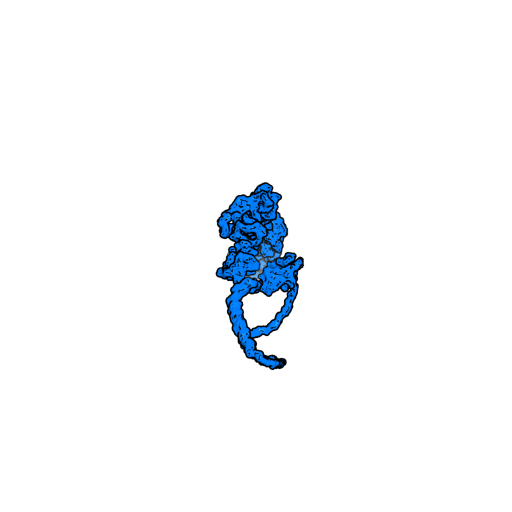 3004 C C . ASP A 1 398 ? 22.628 7.363 -60.180 1.00 87.44 398 ASP A C 1
ATOM 3006 O O . ASP A 1 398 ? 23.139 8.425 -60.549 1.00 87.44 398 ASP A O 1
ATOM 3010 N N . CYS A 1 399 ? 21.496 6.906 -60.743 1.00 87.69 399 CYS A N 1
ATOM 3011 C CA . CYS A 1 399 ? 20.783 7.533 -61.863 1.00 87.69 399 CYS A CA 1
ATOM 3012 C C . CYS A 1 399 ? 19.253 7.678 -61.625 1.00 87.69 399 CYS A C 1
ATOM 3014 O O . CYS A 1 399 ? 18.459 7.212 -62.449 1.00 87.69 399 CYS A O 1
ATOM 3016 N N . PRO A 1 400 ? 18.803 8.444 -60.603 1.00 86.31 400 PRO A N 1
ATOM 3017 C CA . PRO A 1 400 ? 17.401 8.515 -60.139 1.00 86.31 400 PRO A CA 1
ATOM 3018 C C . PRO A 1 400 ? 16.416 9.275 -61.050 1.00 86.31 400 PRO A C 1
ATOM 3020 O O . PRO A 1 400 ? 15.423 9.851 -60.594 1.00 86.31 400 PRO A O 1
ATOM 3023 N N . ASN A 1 401 ? 16.734 9.384 -62.340 1.00 87.25 401 ASN A N 1
ATOM 3024 C CA . ASN A 1 401 ? 15.919 9.995 -63.393 1.00 87.25 401 ASN A CA 1
ATOM 3025 C C . ASN A 1 401 ? 16.052 9.217 -64.724 1.00 87.25 401 ASN A C 1
ATOM 3027 O O . ASN A 1 401 ? 15.893 9.808 -65.801 1.00 87.25 401 ASN A O 1
ATOM 3031 N N . THR A 1 402 ? 16.345 7.915 -64.657 1.00 89.06 402 THR A N 1
ATOM 3032 C CA . THR A 1 402 ? 16.518 7.023 -65.808 1.00 89.06 402 THR A CA 1
ATOM 3033 C C . THR A 1 402 ? 15.321 7.155 -66.763 1.00 89.06 402 THR A C 1
ATOM 3035 O O . THR A 1 402 ? 14.159 7.030 -66.350 1.00 89.06 402 THR A O 1
ATOM 3038 N N . PRO A 1 403 ? 15.527 7.393 -68.076 1.00 85.56 403 PRO A N 1
ATOM 3039 C CA . PRO A 1 403 ? 14.429 7.549 -69.015 1.00 85.56 403 PRO A CA 1
ATOM 3040 C C . PRO A 1 403 ? 13.485 6.346 -68.991 1.00 85.56 403 PRO A C 1
ATOM 3042 O O . PRO A 1 403 ? 13.904 5.192 -69.068 1.00 85.56 403 PRO A O 1
ATOM 3045 N N . ALA A 1 404 ? 12.176 6.608 -68.986 1.00 84.69 404 ALA A N 1
ATOM 3046 C CA . ALA A 1 404 ? 11.149 5.576 -68.811 1.00 84.69 404 ALA A CA 1
ATOM 3047 C C . ALA A 1 404 ? 11.051 4.516 -69.941 1.00 84.69 404 ALA A C 1
ATOM 3049 O O . ALA A 1 404 ? 10.190 3.637 -69.899 1.00 84.69 404 ALA A O 1
ATOM 3050 N N . GLU A 1 405 ? 11.916 4.588 -70.954 1.00 84.19 405 GLU A N 1
ATOM 3051 C CA . GLU A 1 405 ? 12.142 3.547 -71.965 1.00 84.19 405 GLU A CA 1
ATOM 3052 C C . GLU A 1 405 ? 13.290 2.572 -71.604 1.00 84.19 405 GLU A C 1
ATOM 3054 O O . GLU A 1 405 ? 13.339 1.467 -72.149 1.00 84.19 405 GLU A O 1
ATOM 3059 N N . TYR A 1 406 ? 14.149 2.926 -70.639 1.00 86.12 406 TYR A N 1
ATOM 3060 C CA . TYR A 1 406 ? 15.307 2.148 -70.174 1.00 86.12 406 TYR A CA 1
ATOM 3061 C C . TYR A 1 406 ? 15.188 1.588 -68.749 1.00 86.12 406 TYR A C 1
ATOM 3063 O O . TYR A 1 406 ? 15.895 0.630 -68.456 1.00 86.12 406 TYR A O 1
ATOM 3071 N N . LYS A 1 407 ? 14.224 2.059 -67.942 1.00 83.56 407 LYS A N 1
ATOM 3072 C CA . LYS A 1 407 ? 13.830 1.631 -66.569 1.00 83.56 407 LYS A CA 1
ATOM 3073 C C . LYS A 1 407 ? 13.537 0.128 -66.298 1.00 83.56 407 LYS A C 1
ATOM 3075 O O . LYS A 1 407 ? 12.784 -0.218 -65.398 1.00 83.56 407 LYS A O 1
ATOM 3080 N N . THR A 1 408 ? 13.982 -0.777 -67.166 1.00 84.19 408 THR A N 1
ATOM 3081 C CA . THR A 1 408 ? 13.942 -2.253 -67.014 1.00 84.19 408 THR A CA 1
ATOM 3082 C C . THR A 1 408 ? 15.190 -2.925 -67.620 1.00 84.19 408 THR A C 1
ATOM 3084 O O . THR A 1 408 ? 15.215 -4.134 -67.855 1.00 84.19 408 THR A O 1
ATOM 3087 N N . GLN A 1 409 ? 16.207 -2.122 -67.944 1.00 85.94 409 GLN A N 1
ATOM 3088 C CA . GLN A 1 409 ? 17.476 -2.478 -68.590 1.00 85.94 409 GLN A CA 1
ATOM 3089 C C . GLN A 1 409 ? 18.665 -1.835 -67.841 1.00 85.94 409 GLN A C 1
ATOM 3091 O O . GLN A 1 409 ? 19.768 -1.746 -68.378 1.00 85.94 409 GLN A O 1
ATOM 3096 N N . THR A 1 410 ? 18.404 -1.366 -66.624 1.00 86.00 410 THR A N 1
ATOM 3097 C CA . THR A 1 410 ? 19.309 -0.702 -65.691 1.00 86.00 410 THR A CA 1
ATOM 3098 C C . THR A 1 410 ? 20.238 -1.695 -64.989 1.00 86.00 410 THR A C 1
ATOM 3100 O O . THR A 1 410 ? 20.027 -2.915 -65.017 1.00 86.00 410 THR A O 1
ATOM 3103 N N . SER A 1 411 ? 21.317 -1.175 -64.410 1.00 85.25 411 SER A N 1
ATOM 3104 C CA . SER A 1 411 ? 22.366 -1.952 -63.747 1.00 85.25 411 SER A CA 1
ATOM 3105 C C . SER A 1 411 ? 22.051 -2.215 -62.254 1.00 85.25 411 SER A C 1
ATOM 3107 O O . SER A 1 411 ? 20.928 -2.042 -61.772 1.00 85.25 411 SER A O 1
ATOM 3109 N N . VAL A 1 412 ? 23.029 -2.700 -61.481 1.00 84.75 412 VAL A N 1
ATOM 3110 C CA . VAL A 1 412 ? 22.898 -2.855 -60.017 1.00 84.75 412 VAL A CA 1
ATOM 3111 C C . VAL A 1 412 ? 22.742 -1.500 -59.305 1.00 84.75 412 VAL A C 1
ATOM 3113 O O . VAL A 1 412 ? 22.068 -1.439 -58.282 1.00 84.75 412 VAL A O 1
ATOM 3116 N N . ASP A 1 413 ? 23.279 -0.462 -59.932 1.00 87.12 413 ASP A N 1
ATOM 3117 C CA . ASP A 1 413 ? 23.429 0.951 -59.567 1.00 87.12 413 ASP A CA 1
ATOM 3118 C C . ASP A 1 413 ? 22.345 1.881 -60.162 1.00 87.12 413 ASP A C 1
ATOM 3120 O O . ASP A 1 413 ? 22.455 3.096 -60.081 1.00 87.12 413 ASP A O 1
ATOM 3124 N N . GLY A 1 414 ? 21.297 1.330 -60.791 1.00 87.19 414 GLY A N 1
ATOM 3125 C CA . GLY A 1 414 ? 20.174 2.106 -61.353 1.00 87.19 414 GLY A CA 1
ATOM 3126 C C . GLY A 1 414 ? 20.444 2.727 -62.724 1.00 87.19 414 GLY A C 1
ATOM 3127 O O . GLY A 1 414 ? 19.558 2.766 -63.566 1.00 87.19 414 GLY A O 1
ATOM 3128 N N . CYS A 1 415 ? 21.690 3.064 -63.046 1.00 89.25 415 CYS A N 1
ATOM 3129 C CA . CYS A 1 415 ? 22.045 3.600 -64.360 1.00 89.25 415 CYS A CA 1
ATOM 3130 C C . CYS A 1 415 ? 21.773 2.636 -65.532 1.00 89.25 415 CYS A C 1
ATOM 3132 O O . CYS A 1 415 ? 22.072 1.434 -65.476 1.00 89.25 415 CYS A O 1
ATOM 3134 N N . HIS A 1 416 ? 21.253 3.163 -66.648 1.00 89.38 416 HIS A N 1
ATOM 3135 C CA . HIS A 1 416 ? 21.293 2.479 -67.942 1.00 89.38 416 HIS A CA 1
ATOM 3136 C C . HIS A 1 416 ? 22.653 2.683 -68.634 1.00 89.38 416 HIS A C 1
ATOM 3138 O O . HIS A 1 416 ? 23.339 3.686 -68.453 1.00 89.38 416 HIS A O 1
ATOM 3144 N N . VAL A 1 417 ? 23.023 1.762 -69.532 1.00 86.19 417 VAL A N 1
ATOM 3145 C CA . VAL A 1 417 ? 24.297 1.790 -70.284 1.00 86.19 417 VAL A CA 1
ATOM 3146 C C . VAL A 1 417 ? 24.530 3.068 -71.117 1.00 86.19 417 VAL A C 1
ATOM 3148 O O . VAL A 1 417 ? 25.654 3.325 -71.536 1.00 86.19 417 VAL A O 1
ATOM 3151 N N . SER A 1 418 ? 23.493 3.876 -71.361 1.00 85.00 418 SER A N 1
ATOM 3152 C CA . SER A 1 418 ? 23.592 5.167 -72.060 1.00 85.00 418 SER A CA 1
ATOM 3153 C C . SER A 1 418 ? 23.825 6.379 -71.154 1.00 85.00 418 SER A C 1
ATOM 3155 O O . SER A 1 418 ? 23.823 7.492 -71.670 1.00 85.00 418 SER A O 1
ATOM 3157 N N . GLU A 1 419 ? 23.924 6.195 -69.837 1.00 87.12 419 GLU A N 1
ATOM 3158 C CA . GLU A 1 419 ? 23.931 7.297 -68.861 1.00 87.12 419 GLU A CA 1
ATOM 3159 C C . GLU A 1 419 ? 25.269 7.464 -68.139 1.00 87.12 419 GLU A C 1
ATOM 3161 O O . GLU A 1 419 ? 25.543 8.550 -67.636 1.00 87.12 419 GLU A O 1
ATOM 3166 N N . TYR A 1 420 ? 26.133 6.447 -68.181 1.00 87.94 420 TYR A N 1
ATOM 3167 C CA . TYR A 1 420 ? 27.531 6.575 -67.777 1.00 87.94 420 TYR A CA 1
ATOM 3168 C C . TYR A 1 420 ? 28.268 7.595 -68.655 1.00 87.94 420 TYR A C 1
ATOM 3170 O O . TYR A 1 420 ? 28.183 7.520 -69.880 1.00 87.94 420 TYR A O 1
ATOM 3178 N N . ASP A 1 421 ? 28.992 8.492 -67.993 1.00 86.12 421 ASP A N 1
ATOM 3179 C CA . ASP A 1 421 ? 30.024 9.410 -68.489 1.00 86.12 421 ASP A CA 1
ATOM 3180 C C . ASP A 1 421 ? 31.306 8.960 -67.758 1.00 86.12 421 ASP A C 1
ATOM 3182 O O . ASP A 1 421 ? 31.349 9.014 -66.526 1.00 86.12 421 ASP A O 1
ATOM 3186 N N . ILE A 1 422 ? 32.259 8.336 -68.464 1.00 87.81 422 ILE A N 1
ATOM 3187 C CA . ILE A 1 422 ? 33.378 7.586 -67.845 1.00 87.81 422 ILE A CA 1
ATOM 3188 C C . ILE A 1 422 ? 34.683 8.393 -67.847 1.00 87.81 422 ILE A C 1
ATOM 3190 O O . ILE A 1 422 ? 35.547 8.158 -66.997 1.00 87.81 422 ILE A O 1
ATOM 3194 N N . ASP A 1 423 ? 34.838 9.340 -68.771 1.00 85.06 423 ASP A N 1
ATOM 3195 C CA . ASP A 1 423 ? 35.988 10.253 -68.836 1.00 85.06 423 ASP A CA 1
ATOM 3196 C C . ASP A 1 423 ? 35.734 11.638 -68.192 1.00 85.06 423 ASP A C 1
ATOM 3198 O O . ASP A 1 423 ? 36.636 12.488 -68.133 1.00 85.06 423 ASP A O 1
ATOM 3202 N N . GLU A 1 424 ? 34.537 11.829 -67.626 1.00 87.44 424 GLU A N 1
ATOM 3203 C CA . GLU A 1 424 ? 34.056 13.050 -66.973 1.00 87.44 424 GLU A CA 1
ATOM 3204 C C . GLU A 1 424 ? 34.073 14.270 -67.917 1.00 87.44 424 GLU A C 1
ATOM 3206 O O . GLU A 1 424 ? 34.368 15.407 -67.503 1.00 87.44 424 GLU A O 1
ATOM 3211 N N . ASP A 1 425 ? 33.820 14.072 -69.216 1.00 86.12 425 ASP A N 1
ATOM 3212 C CA . ASP A 1 425 ? 33.815 15.166 -70.186 1.00 86.12 425 ASP A CA 1
ATOM 3213 C C . ASP A 1 425 ? 32.552 16.034 -70.180 1.00 86.12 425 ASP A C 1
ATOM 3215 O O . ASP A 1 425 ? 32.663 17.255 -70.395 1.00 86.12 425 ASP A O 1
ATOM 3219 N N . GLY A 1 426 ? 31.420 15.456 -69.767 1.00 85.94 426 GLY A N 1
ATOM 3220 C CA . GLY A 1 426 ? 30.103 16.083 -69.693 1.00 85.94 426 GLY A CA 1
ATOM 3221 C C . GLY A 1 426 ? 29.099 15.577 -70.736 1.00 85.94 426 GLY A C 1
ATOM 3222 O O . GLY A 1 426 ? 28.000 16.142 -70.823 1.00 85.94 426 GLY A O 1
ATOM 3223 N N . VAL A 1 427 ? 29.451 14.567 -71.539 1.00 88.50 427 VAL A N 1
ATOM 3224 C CA . VAL A 1 427 ? 28.576 13.919 -72.526 1.00 88.50 427 VAL A CA 1
ATOM 3225 C C . VAL A 1 427 ? 28.509 12.415 -72.254 1.00 88.50 427 VAL A C 1
ATOM 3227 O O . VAL A 1 427 ? 29.436 11.681 -72.557 1.00 88.50 427 VAL A O 1
ATOM 3230 N N . SER A 1 428 ? 27.378 11.930 -71.740 1.00 87.00 428 SER A N 1
ATOM 3231 C CA . SER A 1 428 ? 27.215 10.510 -71.409 1.00 87.00 428 SER A CA 1
ATOM 3232 C C . SER A 1 428 ? 26.948 9.595 -72.612 1.00 87.00 428 SER A C 1
ATOM 3234 O O . SER A 1 428 ? 26.432 10.002 -73.662 1.00 87.00 428 SER A O 1
ATOM 3236 N N . GLY A 1 429 ? 27.238 8.308 -72.416 1.00 85.25 429 GLY A N 1
ATOM 3237 C CA . GLY A 1 429 ? 26.888 7.201 -73.305 1.00 85.25 429 GLY A CA 1
ATOM 3238 C C . GLY A 1 429 ? 28.081 6.509 -73.964 1.00 85.25 429 GLY A C 1
ATOM 3239 O O . GLY A 1 429 ? 27.907 5.858 -74.998 1.00 85.25 429 GLY A O 1
ATOM 3240 N N . ASP A 1 430 ? 29.261 6.602 -73.355 1.00 85.44 430 ASP A N 1
ATOM 3241 C CA . ASP A 1 430 ? 30.558 6.087 -73.808 1.00 85.44 430 ASP A CA 1
ATOM 3242 C C . ASP A 1 430 ? 30.473 4.594 -74.187 1.00 85.44 430 ASP A C 1
ATOM 3244 O O . ASP A 1 430 ? 30.951 4.130 -75.230 1.00 85.44 430 ASP A O 1
ATOM 3248 N N . LEU A 1 431 ? 29.765 3.823 -73.351 1.00 84.25 431 LEU A N 1
ATOM 3249 C CA . LEU A 1 431 ? 29.533 2.383 -73.511 1.00 84.25 431 LEU A CA 1
ATOM 3250 C C . LEU A 1 431 ? 28.617 2.031 -74.703 1.00 84.25 431 LEU A C 1
ATOM 3252 O O . LEU A 1 431 ? 28.437 0.851 -75.017 1.00 84.25 431 LEU A O 1
ATOM 3256 N N . VAL A 1 432 ? 28.053 3.031 -75.390 1.00 81.00 432 VAL A N 1
ATOM 3257 C CA . VAL A 1 432 ? 27.170 2.902 -76.565 1.00 81.00 432 VAL A CA 1
ATOM 3258 C C . VAL A 1 432 ? 27.906 3.259 -77.876 1.00 81.00 432 VAL A C 1
ATOM 3260 O O . VAL A 1 432 ? 27.309 3.311 -78.958 1.00 81.00 432 VAL A O 1
ATOM 3263 N N . SER A 1 433 ? 29.226 3.463 -77.826 1.00 73.31 433 SER A N 1
ATOM 3264 C CA . SER A 1 433 ? 30.065 3.732 -79.001 1.00 73.31 433 SER A CA 1
ATOM 3265 C C . SER A 1 433 ? 29.913 2.672 -80.119 1.00 73.31 433 SER A C 1
ATOM 3267 O O . SER A 1 433 ? 29.845 1.469 -79.842 1.00 73.31 433 SER A O 1
ATOM 3269 N N . PRO A 1 434 ? 29.847 3.063 -81.413 1.00 72.56 434 PRO A N 1
ATOM 3270 C CA . PRO A 1 434 ? 29.971 4.417 -81.965 1.00 72.56 434 PRO A CA 1
ATOM 3271 C C . PRO A 1 434 ? 28.610 5.103 -82.210 1.00 72.56 434 PRO A C 1
ATOM 3273 O O . PRO A 1 434 ? 28.498 5.959 -83.084 1.00 72.56 434 PRO A O 1
ATOM 3276 N N . PHE A 1 435 ? 27.539 4.685 -81.526 1.00 78.00 435 PHE A N 1
ATOM 3277 C CA . PHE A 1 435 ? 26.171 5.175 -81.763 1.00 78.00 435 PHE A CA 1
ATOM 3278 C C . PHE A 1 435 ? 25.562 5.925 -80.564 1.00 78.00 435 PHE A C 1
ATOM 3280 O O . PHE A 1 435 ? 24.375 6.254 -80.610 1.00 78.00 435 PHE A O 1
ATOM 3287 N N . GLY A 1 436 ? 26.354 6.177 -79.517 1.00 78.69 436 GLY A N 1
ATOM 3288 C CA . GLY A 1 436 ? 25.978 6.994 -78.364 1.00 78.69 436 GLY A CA 1
ATOM 3289 C C . GLY A 1 436 ? 25.912 8.500 -78.670 1.00 78.69 436 GLY A C 1
ATOM 3290 O O . GLY A 1 436 ? 26.176 8.914 -79.803 1.00 78.69 436 GLY A O 1
ATOM 3291 N N . PRO A 1 437 ? 25.522 9.320 -77.676 1.00 84.38 437 PRO A N 1
ATOM 3292 C CA . PRO A 1 437 ? 25.664 10.776 -77.718 1.00 84.38 437 PRO A CA 1
ATOM 3293 C C . PRO A 1 437 ? 27.143 11.175 -77.751 1.00 84.38 437 PRO A C 1
ATOM 3295 O O . PRO A 1 437 ? 27.547 11.932 -78.635 1.00 84.38 437 PRO A O 1
ATOM 3298 N N . ASP A 1 438 ? 27.939 10.593 -76.851 1.00 88.69 438 ASP A N 1
ATOM 3299 C CA . ASP A 1 438 ? 29.394 10.590 -76.937 1.00 88.69 438 ASP A CA 1
ATOM 3300 C C . ASP A 1 438 ? 29.894 9.821 -78.180 1.00 88.69 438 ASP A C 1
ATOM 3302 O O . ASP A 1 438 ? 29.276 8.864 -78.673 1.00 88.69 438 ASP A O 1
ATOM 3306 N N . GLN A 1 439 ? 31.026 10.283 -78.709 1.00 88.31 439 GLN A N 1
ATOM 3307 C CA . GLN A 1 439 ? 31.784 9.675 -79.798 1.00 88.31 439 GLN A CA 1
ATOM 3308 C C . GLN A 1 439 ? 33.279 9.494 -79.456 1.00 88.31 439 GLN A C 1
ATOM 3310 O O . GLN A 1 439 ? 34.007 8.954 -80.296 1.00 88.31 439 GLN A O 1
ATOM 3315 N N . CYS A 1 440 ? 33.741 9.936 -78.280 1.00 88.12 440 CYS A N 1
ATOM 3316 C CA . CYS A 1 440 ? 35.148 10.158 -77.949 1.00 88.12 440 CYS A CA 1
ATOM 3317 C C . CYS A 1 440 ? 35.690 9.442 -76.684 1.00 88.12 440 CYS A C 1
ATOM 3319 O O . CYS A 1 440 ? 36.914 9.350 -76.593 1.00 88.12 440 CYS A O 1
ATOM 3321 N N . VAL A 1 441 ? 34.851 8.802 -75.847 1.00 85.19 441 VAL A N 1
ATOM 3322 C CA . VAL A 1 441 ? 35.116 7.636 -74.943 1.00 85.19 441 VAL A CA 1
ATOM 3323 C C . VAL A 1 441 ? 36.443 7.569 -74.145 1.00 85.19 441 VAL A C 1
ATOM 3325 O O . VAL A 1 441 ? 36.950 6.480 -73.846 1.00 85.19 441 VAL A O 1
ATOM 3328 N N . GLY A 1 442 ? 37.088 8.691 -73.870 1.00 85.38 442 GLY A N 1
ATOM 3329 C CA . GLY A 1 442 ? 38.497 8.771 -73.476 1.00 85.38 442 GLY A CA 1
ATOM 3330 C C . GLY A 1 442 ? 39.109 10.161 -73.665 1.00 85.38 442 GLY A C 1
ATOM 3331 O O . GLY A 1 442 ? 40.332 10.281 -73.845 1.00 85.38 442 GLY A O 1
ATOM 3332 N N . THR A 1 443 ? 38.270 11.192 -73.651 1.00 90.94 443 THR A N 1
ATOM 3333 C CA . THR A 1 443 ? 38.625 12.603 -73.542 1.00 90.94 443 THR A CA 1
ATOM 3334 C C . THR A 1 443 ? 39.509 12.830 -72.304 1.00 90.94 443 THR A C 1
ATOM 3336 O O . THR A 1 443 ? 39.425 12.135 -71.294 1.00 90.94 443 THR A O 1
ATOM 3339 N N . SER A 1 444 ? 40.437 13.782 -72.373 1.00 89.19 444 SER A N 1
ATOM 3340 C CA . SER A 1 444 ? 41.316 14.133 -71.253 1.00 89.19 444 SER A CA 1
ATOM 3341 C C . SER A 1 444 ? 40.534 14.688 -70.060 1.00 89.19 444 SER A C 1
ATOM 3343 O O . SER A 1 444 ? 39.561 15.421 -70.229 1.00 89.19 444 SER A O 1
ATOM 3345 N N . ASP A 1 445 ? 41.014 14.439 -68.839 1.00 88.81 445 ASP A N 1
ATOM 3346 C CA . ASP A 1 445 ? 40.352 14.914 -67.620 1.00 88.81 445 ASP A CA 1
ATOM 3347 C C . ASP A 1 445 ? 40.184 16.454 -67.565 1.00 88.81 445 ASP A C 1
ATOM 3349 O O . ASP A 1 445 ? 40.858 17.236 -68.252 1.00 88.81 445 ASP A O 1
ATOM 3353 N N . SER A 1 446 ? 39.265 16.916 -66.715 1.00 85.75 446 SER A N 1
ATOM 3354 C CA . SER A 1 446 ? 38.951 18.344 -66.552 1.00 85.75 446 SER A CA 1
ATOM 3355 C C . SER A 1 446 ? 40.164 19.187 -66.110 1.00 85.75 446 SER A C 1
ATOM 3357 O O . SER A 1 446 ? 40.286 20.366 -66.466 1.00 85.75 446 SER A O 1
ATOM 3359 N N . THR A 1 447 ? 41.125 18.584 -65.398 1.00 88.00 447 THR A N 1
ATOM 3360 C CA . THR A 1 447 ? 42.370 19.247 -64.971 1.00 88.00 447 THR A CA 1
ATOM 3361 C C . THR A 1 447 ? 43.281 19.517 -66.169 1.00 88.00 447 THR A C 1
ATOM 3363 O O . THR A 1 447 ? 43.825 20.614 -66.312 1.00 88.00 447 THR A O 1
ATOM 3366 N N . THR A 1 448 ? 43.404 18.547 -67.067 1.00 87.81 448 THR A N 1
ATOM 3367 C CA . THR A 1 448 ? 44.181 18.590 -68.304 1.00 87.81 448 THR A CA 1
ATOM 3368 C C . THR A 1 448 ? 43.558 19.579 -69.284 1.00 87.81 448 THR A C 1
ATOM 3370 O O . THR A 1 448 ? 44.238 20.521 -69.699 1.00 87.81 448 THR A O 1
ATOM 3373 N N . ARG A 1 449 ? 42.243 19.483 -69.533 1.00 88.31 449 ARG A N 1
ATOM 3374 C CA . ARG A 1 449 ? 41.479 20.469 -70.323 1.00 88.31 449 ARG A CA 1
ATOM 3375 C C . ARG A 1 449 ? 41.661 21.902 -69.801 1.00 88.31 449 ARG A C 1
ATOM 3377 O O . ARG A 1 449 ? 41.855 22.832 -70.584 1.00 88.31 449 ARG A O 1
ATOM 3384 N N . THR A 1 450 ? 41.670 22.093 -68.478 1.00 85.88 450 THR A N 1
ATOM 3385 C CA . THR A 1 450 ? 41.883 23.409 -67.845 1.00 85.88 450 THR A CA 1
ATOM 3386 C C . THR A 1 450 ? 43.322 23.916 -68.010 1.00 85.88 450 THR A C 1
ATOM 3388 O O . THR A 1 450 ? 43.531 25.068 -68.409 1.00 85.88 450 THR A O 1
ATOM 3391 N N . ASN A 1 451 ? 44.321 23.067 -67.742 1.00 89.06 451 ASN A N 1
ATOM 3392 C CA . ASN A 1 451 ? 45.744 23.401 -67.879 1.00 89.06 451 ASN A CA 1
ATOM 3393 C C . ASN A 1 451 ? 46.119 23.763 -69.327 1.00 89.06 451 ASN A C 1
ATOM 3395 O O . ASN A 1 451 ? 46.895 24.692 -69.550 1.00 89.06 451 ASN A O 1
ATOM 3399 N N . TYR A 1 452 ? 45.520 23.076 -70.301 1.00 88.00 452 TYR A N 1
ATOM 3400 C CA . TYR A 1 452 ? 45.784 23.220 -71.734 1.00 88.00 452 TYR A CA 1
ATOM 3401 C C . TYR A 1 452 ? 44.634 23.921 -72.483 1.00 88.00 452 TYR A C 1
ATOM 3403 O O . TYR A 1 452 ? 44.396 23.678 -73.664 1.00 88.00 452 TYR A O 1
ATOM 3411 N N . SER A 1 453 ? 43.956 24.870 -71.830 1.00 83.81 453 SER A N 1
ATOM 3412 C CA . SER A 1 453 ? 42.790 25.623 -72.348 1.00 83.81 453 SER A CA 1
ATOM 3413 C C . SER A 1 453 ? 42.969 26.373 -73.689 1.00 83.81 453 SER A C 1
ATOM 3415 O O . SER A 1 453 ? 42.017 26.965 -74.201 1.00 83.81 453 SER A O 1
ATOM 3417 N N . GLY A 1 454 ? 44.155 26.333 -74.308 1.00 84.75 454 GLY A N 1
ATOM 3418 C CA . GLY A 1 454 ? 44.397 26.809 -75.673 1.00 84.75 454 GLY A CA 1
ATOM 3419 C C . GLY A 1 454 ? 43.673 26.011 -76.769 1.00 84.75 454 GLY A C 1
ATOM 3420 O O . GLY A 1 454 ? 43.410 26.578 -77.829 1.00 84.75 454 GLY A O 1
ATOM 3421 N N . PHE A 1 455 ? 43.306 24.749 -76.513 1.00 86.56 455 PHE A N 1
ATOM 3422 C CA . PHE A 1 455 ? 42.581 23.894 -77.469 1.00 86.56 455 PHE A CA 1
ATOM 3423 C C . PHE A 1 455 ? 41.050 24.061 -77.421 1.00 86.56 455 PHE A C 1
ATOM 3425 O O . PHE A 1 455 ? 40.341 23.500 -78.251 1.00 86.56 455 PHE A O 1
ATOM 3432 N N . GLY A 1 456 ? 40.530 24.890 -76.508 1.00 86.12 456 GLY A N 1
ATOM 3433 C CA . GLY A 1 456 ? 39.097 25.150 -76.359 1.00 86.12 456 GLY A CA 1
ATOM 3434 C C . GLY A 1 456 ? 38.399 24.189 -75.395 1.00 86.12 456 GLY A C 1
ATOM 3435 O O . GLY A 1 456 ? 39.032 23.619 -74.507 1.00 86.12 456 GLY A O 1
ATOM 3436 N N . ASN A 1 457 ? 37.082 24.053 -75.559 1.00 88.12 457 ASN A N 1
ATOM 3437 C CA . ASN A 1 457 ? 36.221 23.200 -74.739 1.00 88.12 457 ASN A CA 1
ATOM 3438 C C . ASN A 1 457 ? 35.920 21.876 -75.464 1.00 88.12 457 ASN A C 1
ATOM 3440 O O . ASN A 1 457 ? 36.069 21.798 -76.682 1.00 88.12 457 ASN A O 1
ATOM 3444 N N . VAL A 1 458 ? 35.427 20.894 -74.707 1.00 90.50 458 VAL A N 1
ATOM 3445 C CA . VAL A 1 458 ? 34.640 19.748 -75.206 1.00 90.50 458 VAL A CA 1
ATOM 3446 C C . VAL A 1 458 ? 33.502 20.232 -76.112 1.00 90.50 458 VAL A C 1
ATOM 3448 O O . VAL A 1 458 ? 32.920 21.298 -75.857 1.00 90.50 458 VAL A O 1
ATOM 3451 N N . ASP A 1 459 ? 33.220 19.488 -77.185 1.00 88.81 459 ASP A N 1
ATOM 3452 C CA . ASP A 1 459 ? 32.136 19.790 -78.122 1.00 88.81 459 ASP A CA 1
ATOM 3453 C C . ASP A 1 459 ? 30.794 19.118 -77.732 1.00 88.81 459 ASP A C 1
ATOM 3455 O O . ASP A 1 459 ? 30.508 18.945 -76.552 1.00 88.81 459 ASP A O 1
ATOM 3459 N N . ALA A 1 460 ? 29.891 18.856 -78.682 1.00 88.38 460 ALA A N 1
ATOM 3460 C CA . ALA A 1 460 ? 28.586 18.242 -78.407 1.00 88.38 460 ALA A CA 1
ATOM 3461 C C . ALA A 1 460 ? 28.587 16.699 -78.493 1.00 88.38 460 ALA A C 1
ATOM 3463 O O . ALA A 1 460 ? 27.511 16.103 -78.428 1.00 88.38 460 ALA A O 1
ATOM 3464 N N . PHE A 1 461 ? 29.758 16.085 -78.683 1.00 90.12 461 PHE A N 1
ATOM 3465 C CA . PHE A 1 461 ? 29.985 14.646 -78.860 1.00 90.12 461 PHE A CA 1
ATOM 3466 C C . PHE A 1 461 ? 31.159 14.140 -77.992 1.00 90.12 461 PHE A C 1
ATOM 3468 O O . PHE A 1 461 ? 31.856 13.210 -78.392 1.00 90.12 461 PHE A O 1
ATOM 3475 N N . GLY A 1 462 ? 31.436 14.828 -76.878 1.00 88.50 462 GLY A N 1
ATOM 3476 C CA . GLY A 1 462 ? 32.552 14.588 -75.950 1.00 88.50 462 GLY A CA 1
ATOM 3477 C C . GLY A 1 462 ? 33.919 15.115 -76.420 1.00 88.50 462 GLY A C 1
ATOM 3478 O O . GLY A 1 462 ? 34.710 15.697 -75.678 1.00 88.50 462 GLY A O 1
ATOM 3479 N N . CYS A 1 463 ? 34.166 15.057 -77.724 1.00 90.50 463 CYS A N 1
ATOM 3480 C CA . CYS A 1 463 ? 35.475 15.317 -78.312 1.00 90.50 463 CYS A CA 1
ATOM 3481 C C . CYS A 1 463 ? 36.118 16.669 -77.922 1.00 90.50 463 CYS A C 1
ATOM 3483 O O . CYS A 1 463 ? 35.603 17.753 -78.228 1.00 90.50 463 CYS A O 1
ATOM 3485 N N . TRP A 1 464 ? 37.312 16.607 -77.317 1.00 93.00 464 TRP A N 1
ATOM 3486 C CA . TRP A 1 464 ? 38.185 17.760 -77.068 1.00 93.00 464 TRP A CA 1
ATOM 3487 C C . TRP A 1 464 ? 39.341 17.818 -78.075 1.00 93.00 464 TRP A C 1
ATOM 3489 O O . TRP A 1 464 ? 40.152 16.904 -78.171 1.00 93.00 464 TRP A O 1
ATOM 3499 N N . TYR A 1 465 ? 39.483 18.950 -78.771 1.00 89.31 465 TYR A N 1
ATOM 3500 C CA . TYR A 1 465 ? 40.488 19.156 -79.830 1.00 89.31 465 TYR A CA 1
ATOM 3501 C C . TYR A 1 465 ? 41.960 19.046 -79.367 1.00 89.31 465 TYR A C 1
ATOM 3503 O O . TYR A 1 465 ? 42.867 18.997 -80.191 1.00 89.31 465 TYR A O 1
ATOM 3511 N N . GLY A 1 466 ? 42.234 19.018 -78.058 1.00 87.50 466 GLY A N 1
ATOM 3512 C CA . GLY A 1 466 ? 43.581 18.740 -77.549 1.00 87.50 466 GLY A CA 1
ATOM 3513 C C . GLY A 1 466 ? 43.970 17.257 -77.606 1.00 87.50 466 GLY A C 1
ATOM 3514 O O . GLY A 1 466 ? 45.163 16.960 -77.616 1.00 87.50 466 GLY A O 1
ATOM 3515 N N . ASP A 1 467 ? 42.996 16.343 -77.670 1.00 90.44 467 ASP A N 1
ATOM 3516 C CA . ASP A 1 467 ? 43.217 14.890 -77.728 1.00 90.44 467 ASP A CA 1
ATOM 3517 C C . ASP A 1 467 ? 43.342 14.330 -79.152 1.00 90.44 467 ASP A C 1
ATOM 3519 O O . ASP A 1 467 ? 43.663 13.151 -79.309 1.00 90.44 467 ASP A O 1
ATOM 3523 N N . ASP A 1 468 ? 43.121 15.164 -80.174 1.00 89.19 468 ASP A N 1
ATOM 3524 C CA . ASP A 1 468 ? 43.401 14.821 -81.570 1.00 89.19 468 ASP A CA 1
ATOM 3525 C C . ASP A 1 468 ? 44.885 14.438 -81.750 1.00 89.19 468 ASP A C 1
ATOM 3527 O O . ASP A 1 468 ? 45.776 14.958 -81.079 1.00 89.19 468 ASP A O 1
ATOM 3531 N N . ASP A 1 469 ? 45.150 13.561 -82.714 1.00 87.19 469 ASP A N 1
ATOM 3532 C CA . ASP A 1 469 ? 46.483 13.242 -83.232 1.00 87.19 469 ASP A CA 1
ATOM 3533 C C . ASP A 1 469 ? 46.501 13.703 -84.702 1.00 87.19 469 ASP A C 1
ATOM 3535 O O . ASP A 1 469 ? 45.748 13.191 -85.540 1.00 87.19 469 ASP A O 1
ATOM 3539 N N . SER A 1 470 ? 47.253 14.772 -84.997 1.00 87.44 470 SER A N 1
ATOM 3540 C CA . SER A 1 470 ? 47.097 15.533 -86.250 1.00 87.44 470 SER A CA 1
ATOM 3541 C C . SER A 1 470 ? 47.943 15.012 -87.416 1.00 87.44 470 SER A C 1
ATOM 3543 O O . SER A 1 470 ? 47.662 15.373 -88.567 1.00 87.44 470 SER A O 1
ATOM 3545 N N . ASP A 1 471 ? 48.971 14.213 -87.147 1.00 85.00 471 ASP A N 1
ATOM 3546 C CA . ASP A 1 471 ? 49.873 13.615 -88.138 1.00 85.00 471 ASP A CA 1
ATOM 3547 C C . ASP A 1 471 ? 49.999 12.084 -88.005 1.00 85.00 471 ASP A C 1
ATOM 3549 O O . ASP A 1 471 ? 50.540 11.446 -88.913 1.00 85.00 471 ASP A O 1
ATOM 3553 N N . ALA A 1 472 ? 49.350 11.496 -86.992 1.00 87.00 472 ALA A N 1
ATOM 3554 C CA . ALA A 1 472 ? 49.255 10.070 -86.689 1.00 87.00 472 ALA A CA 1
ATOM 3555 C C . ALA A 1 472 ? 50.551 9.441 -86.143 1.00 87.00 472 ALA A C 1
ATOM 3557 O O . ALA A 1 472 ? 50.817 8.261 -86.407 1.00 87.00 472 ALA A O 1
ATOM 3558 N N . ASP A 1 473 ? 51.348 10.204 -85.385 1.00 84.88 473 ASP A N 1
ATOM 3559 C CA . ASP A 1 473 ? 52.575 9.707 -84.743 1.00 84.88 473 ASP A CA 1
ATOM 3560 C C . ASP A 1 473 ? 52.350 8.997 -83.389 1.00 84.88 473 ASP A C 1
ATOM 3562 O O . ASP A 1 473 ? 53.220 8.245 -82.928 1.00 84.88 473 ASP A O 1
ATOM 3566 N N . GLY A 1 474 ? 51.153 9.143 -82.807 1.00 84.94 474 GLY A N 1
ATOM 3567 C CA . GLY A 1 474 ? 50.740 8.545 -81.538 1.00 84.94 474 GLY A CA 1
ATOM 3568 C C . GLY A 1 474 ? 50.745 9.495 -80.335 1.00 84.94 474 GLY A C 1
ATOM 3569 O O . GLY A 1 474 ? 50.376 9.059 -79.239 1.00 84.94 474 GLY A O 1
ATOM 3570 N N . ILE A 1 475 ? 51.141 10.762 -80.497 1.00 87.88 475 ILE A N 1
ATOM 3571 C CA . ILE A 1 475 ? 51.115 11.783 -79.443 1.00 87.88 475 ILE A CA 1
ATOM 3572 C C . ILE A 1 475 ? 49.906 12.718 -79.616 1.00 87.88 475 ILE A C 1
ATOM 3574 O O . ILE A 1 475 ? 49.648 13.265 -80.683 1.00 87.88 475 ILE A O 1
ATOM 3578 N N . ARG A 1 476 ? 49.159 12.943 -78.525 1.00 88.88 476 ARG A N 1
ATOM 3579 C CA . ARG A 1 476 ? 48.023 13.883 -78.498 1.00 88.88 476 ARG A CA 1
ATOM 3580 C C . ARG A 1 476 ? 48.489 15.335 -78.653 1.00 88.88 476 ARG A C 1
ATOM 3582 O O . ARG A 1 476 ? 49.477 15.735 -78.032 1.00 88.88 476 ARG A O 1
ATOM 3589 N N . LEU A 1 477 ? 47.719 16.146 -79.379 1.00 88.88 477 LEU A N 1
ATOM 3590 C CA . LEU A 1 477 ? 48.020 17.539 -79.745 1.00 88.88 477 LEU A CA 1
ATOM 3591 C C . LEU A 1 477 ? 48.362 18.460 -78.555 1.00 88.88 477 LEU A C 1
ATOM 3593 O O . LEU A 1 477 ? 49.072 19.451 -78.726 1.00 88.88 477 LEU A O 1
ATOM 3597 N N . TYR A 1 478 ? 47.877 18.159 -77.345 1.00 87.50 478 TYR A N 1
ATOM 3598 C CA . TYR A 1 478 ? 48.209 18.924 -76.134 1.00 87.50 478 TYR A CA 1
ATOM 3599 C C . TYR A 1 478 ? 49.591 18.611 -75.523 1.00 87.50 478 TYR A C 1
ATOM 3601 O O . TYR A 1 478 ? 50.088 19.398 -74.711 1.00 87.50 478 TYR A O 1
ATOM 3609 N N . LEU A 1 479 ? 50.212 17.491 -75.906 1.00 87.62 479 LEU A N 1
ATOM 3610 C CA . LEU A 1 479 ? 51.562 17.069 -75.502 1.00 87.62 479 LEU A CA 1
ATOM 3611 C C . LEU A 1 479 ? 52.592 17.201 -76.631 1.00 87.62 479 LEU A C 1
ATOM 3613 O O . LEU A 1 479 ? 53.784 17.350 -76.351 1.00 87.62 479 LEU A O 1
ATOM 3617 N N . ASP A 1 480 ? 52.136 17.128 -77.879 1.00 87.50 480 ASP A N 1
ATOM 3618 C CA . ASP A 1 480 ? 52.962 17.229 -79.075 1.00 87.50 480 ASP A CA 1
ATOM 3619 C C . ASP A 1 480 ? 53.563 18.639 -79.262 1.00 87.50 480 ASP A C 1
ATOM 3621 O O . ASP A 1 480 ? 52.896 19.671 -79.146 1.00 87.50 480 ASP A O 1
ATOM 3625 N N . GLN A 1 481 ? 54.864 18.672 -79.550 1.00 86.81 481 GLN A N 1
ATOM 3626 C CA . GLN A 1 481 ? 55.651 19.879 -79.807 1.00 86.81 481 GLN A CA 1
ATOM 3627 C C . GLN A 1 481 ? 56.119 19.968 -81.274 1.00 86.81 481 GLN A C 1
ATOM 3629 O O . GLN A 1 481 ? 56.719 20.978 -81.656 1.00 86.81 481 GLN A O 1
ATOM 3634 N N . CYS A 1 482 ? 55.844 18.950 -82.100 1.00 86.94 482 CYS A N 1
ATOM 3635 C CA . CYS A 1 482 ? 56.397 18.763 -83.440 1.00 86.94 482 CYS A CA 1
ATOM 3636 C C . CYS A 1 482 ? 55.381 18.751 -84.606 1.00 86.94 482 CYS A C 1
ATOM 3638 O O . CYS A 1 482 ? 55.808 19.084 -85.715 1.00 86.94 482 CYS A O 1
ATOM 3640 N N . LEU A 1 483 ? 54.076 18.521 -84.382 1.00 86.25 483 LEU A N 1
ATOM 3641 C CA . LEU A 1 483 ? 52.879 18.839 -85.211 1.00 86.25 483 LEU A CA 1
ATOM 3642 C C . LEU A 1 483 ? 52.819 18.374 -86.687 1.00 86.25 483 LEU A C 1
ATOM 3644 O O . LEU A 1 483 ? 51.805 18.600 -87.354 1.00 86.25 483 LEU A O 1
ATOM 3648 N N . ASN A 1 484 ? 53.930 17.914 -87.260 1.00 87.19 484 ASN A N 1
ATOM 3649 C CA . ASN A 1 484 ? 54.104 17.440 -88.636 1.00 87.19 484 ASN A CA 1
ATOM 3650 C C . ASN A 1 484 ? 55.236 16.385 -88.681 1.00 87.19 484 ASN A C 1
ATOM 3652 O O . ASN A 1 484 ? 56.165 16.493 -89.493 1.00 87.19 484 ASN A O 1
ATOM 3656 N N . THR A 1 485 ? 55.201 15.410 -87.778 1.00 88.88 485 THR A N 1
ATOM 3657 C CA . THR A 1 485 ? 56.107 14.257 -87.743 1.00 88.88 485 THR A CA 1
ATOM 3658 C C . THR A 1 485 ? 56.038 13.467 -89.062 1.00 88.88 485 THR A C 1
ATOM 3660 O O . THR A 1 485 ? 54.953 13.293 -89.625 1.00 88.88 485 THR A O 1
ATOM 3663 N N . PRO A 1 486 ? 57.173 13.028 -89.649 1.00 86.12 486 PRO A N 1
ATOM 3664 C CA . PRO A 1 486 ? 57.145 12.348 -90.945 1.00 86.12 486 PRO A CA 1
ATOM 3665 C C . PRO A 1 486 ? 56.454 10.973 -90.899 1.00 86.12 486 PRO A C 1
ATOM 3667 O O . PRO A 1 486 ? 56.857 10.092 -90.144 1.00 86.12 486 PRO A O 1
ATOM 3670 N N . ASP A 1 487 ? 55.465 10.763 -91.778 1.00 84.00 487 ASP A N 1
ATOM 3671 C CA . ASP A 1 487 ? 54.726 9.495 -91.949 1.00 84.00 487 ASP A CA 1
ATOM 3672 C C . ASP A 1 487 ? 55.665 8.274 -92.048 1.00 84.00 487 ASP A C 1
ATOM 3674 O O . ASP A 1 487 ? 56.402 8.099 -93.027 1.00 84.00 487 ASP A O 1
ATOM 3678 N N . GLY A 1 488 ? 55.613 7.420 -91.022 1.00 78.12 488 GLY A N 1
ATOM 3679 C CA . GLY A 1 488 ? 56.397 6.190 -90.906 1.00 78.12 488 GLY A CA 1
ATOM 3680 C C . GLY A 1 488 ? 57.693 6.301 -90.093 1.00 78.12 488 GLY A C 1
ATOM 3681 O O . GLY A 1 488 ? 58.369 5.281 -89.928 1.00 78.12 488 GLY A O 1
ATOM 3682 N N . GLU A 1 489 ? 58.040 7.480 -89.575 1.00 83.81 489 GLU A N 1
ATOM 3683 C CA . GLU A 1 489 ? 59.053 7.635 -88.526 1.00 83.81 489 GLU A CA 1
ATOM 3684 C C . GLU A 1 489 ? 58.445 7.435 -87.127 1.00 83.81 489 GLU A C 1
ATOM 3686 O O . GLU A 1 489 ? 57.232 7.478 -86.944 1.00 83.81 489 GLU A O 1
ATOM 3691 N N . SER A 1 490 ? 59.290 7.153 -86.132 1.00 79.94 490 SER A N 1
ATOM 3692 C CA . SER A 1 490 ? 58.865 6.956 -84.742 1.00 79.94 490 SER A CA 1
ATOM 3693 C C . SER A 1 490 ? 59.400 8.074 -83.856 1.00 79.94 490 SER A C 1
ATOM 3695 O O . SER A 1 490 ? 60.617 8.289 -83.813 1.00 79.94 490 SER A O 1
ATOM 3697 N N . VAL A 1 491 ? 58.514 8.701 -83.084 1.00 83.06 491 VAL A N 1
ATOM 3698 C CA . VAL A 1 491 ? 58.889 9.531 -81.932 1.00 83.06 491 VAL A CA 1
ATOM 3699 C C . VAL A 1 491 ? 59.776 8.737 -80.966 1.00 83.06 491 VAL A C 1
ATOM 3701 O O . VAL A 1 491 ? 59.652 7.515 -80.851 1.00 83.06 491 VAL A O 1
ATOM 3704 N N . LEU A 1 492 ? 60.695 9.415 -80.275 1.00 72.69 492 LEU A N 1
ATOM 3705 C CA . LEU A 1 492 ? 61.550 8.791 -79.255 1.00 72.69 492 LEU A CA 1
ATOM 3706 C C . LEU A 1 492 ? 61.421 9.580 -77.944 1.00 72.69 492 LEU A C 1
ATOM 3708 O O . LEU A 1 492 ? 61.676 10.782 -77.963 1.00 72.69 492 LEU A O 1
ATOM 3712 N N . ASP A 1 493 ? 61.133 8.911 -76.824 1.00 64.69 493 ASP A N 1
ATOM 3713 C CA . ASP A 1 493 ? 60.827 9.487 -75.491 1.00 64.69 493 ASP A CA 1
ATOM 3714 C C . ASP A 1 493 ? 62.002 10.213 -74.775 1.00 64.69 493 ASP A C 1
ATOM 3716 O O . ASP A 1 493 ? 62.117 10.202 -73.549 1.00 64.69 493 ASP A O 1
ATOM 3720 N N . ALA A 1 494 ? 62.942 10.800 -75.517 1.00 58.06 494 ALA A N 1
ATOM 3721 C CA . ALA A 1 494 ? 64.267 11.180 -75.022 1.00 58.06 494 ALA A CA 1
ATOM 3722 C C . ALA A 1 494 ? 64.395 12.615 -74.464 1.00 58.06 494 ALA A C 1
ATOM 3724 O O . ALA A 1 494 ? 65.487 12.989 -74.043 1.00 58.06 494 ALA A O 1
ATOM 3725 N N . SER A 1 495 ? 63.325 13.421 -74.417 1.00 63.22 495 SER A N 1
ATOM 3726 C CA . SER A 1 495 ? 63.307 14.698 -73.677 1.00 63.22 495 SER A CA 1
ATOM 3727 C C . SER A 1 495 ? 61.880 15.223 -73.456 1.00 63.22 495 SER A C 1
ATOM 3729 O O . SER A 1 495 ? 61.080 15.171 -74.390 1.00 63.22 495 SER A O 1
ATOM 3731 N N . PRO A 1 496 ? 61.551 15.820 -72.289 1.00 65.31 496 PRO A N 1
ATOM 3732 C CA . PRO A 1 496 ? 60.292 16.550 -72.107 1.00 65.31 496 PRO A CA 1
ATOM 3733 C C . PRO A 1 496 ? 60.191 17.832 -72.957 1.00 65.31 496 PRO A C 1
ATOM 3735 O O . PRO A 1 496 ? 59.105 18.389 -73.088 1.00 65.31 496 PRO A O 1
ATOM 3738 N N . GLU A 1 497 ? 61.297 18.308 -73.539 1.00 69.56 497 GLU A N 1
ATOM 3739 C CA . GLU A 1 497 ? 61.345 19.519 -74.378 1.00 69.56 497 GLU A CA 1
ATOM 3740 C C . GLU A 1 497 ? 61.196 19.224 -75.887 1.00 69.56 497 GLU A C 1
ATOM 3742 O O . GLU A 1 497 ? 61.247 20.152 -76.687 1.00 69.56 497 GLU A O 1
ATOM 3747 N N . LEU A 1 498 ? 61.039 17.949 -76.284 1.00 77.81 498 LEU A N 1
ATOM 3748 C CA . LEU A 1 498 ? 60.885 17.503 -77.683 1.00 77.81 498 LEU A CA 1
ATOM 3749 C C . LEU A 1 498 ? 59.917 16.299 -77.804 1.00 77.81 498 LEU A C 1
ATOM 3751 O O . LEU A 1 498 ? 60.159 15.356 -78.561 1.00 77.81 498 LEU A O 1
ATOM 3755 N N . ILE A 1 499 ? 58.826 16.308 -77.027 1.00 83.38 499 ILE A N 1
ATOM 3756 C CA . ILE A 1 499 ? 57.751 15.298 -77.114 1.00 83.38 499 ILE A CA 1
ATOM 3757 C C . ILE A 1 499 ? 57.033 15.447 -78.468 1.00 83.38 499 ILE A C 1
ATOM 3759 O O . ILE A 1 499 ? 56.807 16.568 -78.917 1.00 83.38 499 ILE A O 1
ATOM 3763 N N . GLY A 1 500 ? 56.714 14.330 -79.130 1.00 82.50 500 GLY A N 1
ATOM 3764 C CA . GLY A 1 500 ? 56.200 14.316 -80.509 1.00 82.50 500 GLY A CA 1
ATOM 3765 C C . GLY A 1 500 ? 57.283 14.400 -81.591 1.00 82.50 500 GLY A C 1
ATOM 3766 O O . GLY A 1 500 ? 57.008 14.198 -82.758 1.00 82.50 500 GLY A O 1
ATOM 3767 N N . CYS A 1 501 ? 58.551 14.658 -81.261 1.00 87.25 501 CYS A N 1
ATOM 3768 C CA . CYS A 1 501 ? 59.579 14.808 -82.296 1.00 87.25 501 CYS A CA 1
ATOM 3769 C C . CYS A 1 501 ? 60.282 13.480 -82.632 1.00 87.25 501 CYS A C 1
ATOM 3771 O O . CYS A 1 501 ? 60.934 12.873 -81.771 1.00 87.25 501 CYS A O 1
ATOM 3773 N N . ALA A 1 502 ? 60.222 13.061 -83.899 1.00 88.19 502 ALA A N 1
ATOM 3774 C CA . ALA A 1 502 ? 61.033 11.977 -84.457 1.00 88.19 502 ALA A CA 1
ATOM 3775 C C . ALA A 1 502 ? 62.512 12.379 -84.620 1.00 88.19 502 ALA A C 1
ATOM 3777 O O . ALA A 1 502 ? 62.878 13.554 -84.551 1.00 88.19 502 ALA A O 1
ATOM 3778 N N . ALA A 1 503 ? 63.385 11.393 -84.850 1.00 84.94 503 ALA A N 1
ATOM 3779 C CA . ALA A 1 503 ? 64.836 11.597 -84.916 1.00 84.94 503 ALA A CA 1
ATOM 3780 C C . ALA A 1 503 ? 65.275 12.633 -85.972 1.00 84.94 503 ALA A C 1
ATOM 3782 O O . ALA A 1 503 ? 66.228 13.367 -85.730 1.00 84.94 503 ALA A O 1
ATOM 3783 N N . SER A 1 504 ? 64.564 12.755 -87.102 1.00 86.00 504 SER A N 1
ATOM 3784 C CA . SER A 1 504 ? 64.894 13.730 -88.154 1.00 86.00 504 SER A CA 1
ATOM 3785 C C . SER A 1 504 ? 64.540 15.187 -87.802 1.00 86.00 504 SER A C 1
ATOM 3787 O O . SER A 1 504 ? 64.777 16.092 -88.606 1.00 86.00 504 SER A O 1
ATOM 3789 N N . GLN A 1 505 ? 63.872 15.414 -86.666 1.0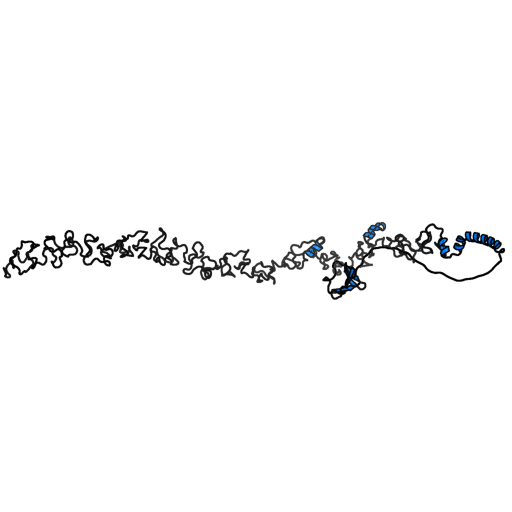0 87.00 505 GLN A N 1
ATOM 3790 C CA . GLN A 1 505 ? 63.403 16.724 -86.191 1.00 87.00 505 GLN A CA 1
ATOM 3791 C C . GLN A 1 505 ? 64.183 17.211 -84.959 1.00 87.00 505 GLN A C 1
ATOM 3793 O O . GLN A 1 505 ? 63.894 18.299 -84.456 1.00 87.00 505 GLN A O 1
ATOM 3798 N N . ARG A 1 506 ? 65.141 16.421 -84.452 1.00 86.06 506 ARG A N 1
ATOM 3799 C CA . ARG A 1 506 ? 65.886 16.702 -83.219 1.00 86.06 506 ARG A CA 1
ATOM 3800 C C . ARG A 1 506 ? 67.386 16.767 -83.454 1.00 86.06 506 ARG A C 1
ATOM 3802 O O . ARG A 1 506 ? 67.898 16.185 -84.397 1.00 86.06 506 ARG A O 1
ATOM 3809 N N . ASP A 1 507 ? 68.040 17.484 -82.555 1.00 85.31 507 ASP A N 1
ATOM 3810 C CA . ASP A 1 507 ? 69.466 17.795 -82.505 1.00 85.31 507 ASP A CA 1
ATOM 3811 C C . ASP A 1 507 ? 69.779 17.874 -80.996 1.00 85.31 507 ASP A C 1
ATOM 3813 O O . ASP A 1 507 ? 69.386 18.835 -80.328 1.00 85.31 507 ASP A O 1
ATOM 3817 N N . GLU A 1 508 ? 70.286 16.780 -80.408 1.00 84.62 508 GLU A N 1
ATOM 3818 C CA . GLU A 1 508 ? 70.373 16.623 -78.942 1.00 84.62 508 GLU A CA 1
ATOM 3819 C C . GLU A 1 508 ? 71.562 17.357 -78.295 1.00 84.62 508 GLU A C 1
ATOM 3821 O O . GLU A 1 508 ? 71.472 17.731 -77.122 1.00 84.62 508 GLU A O 1
ATOM 3826 N N . ASP A 1 509 ? 72.658 17.574 -79.027 1.00 84.06 509 ASP A N 1
ATOM 3827 C CA . ASP A 1 509 ? 73.852 18.283 -78.542 1.00 84.06 509 ASP A CA 1
ATOM 3828 C C . ASP A 1 509 ? 73.957 19.737 -79.055 1.00 84.06 509 ASP A C 1
ATOM 3830 O O . ASP A 1 509 ? 74.769 20.522 -78.542 1.00 84.06 509 ASP A O 1
ATOM 3834 N N . ALA A 1 510 ? 73.051 20.126 -79.962 1.00 85.69 510 ALA A N 1
ATOM 3835 C CA . ALA A 1 510 ? 72.933 21.431 -80.603 1.00 85.69 510 ALA A CA 1
ATOM 3836 C C . ALA A 1 510 ? 74.135 21.799 -81.494 1.00 85.69 510 ALA A C 1
ATOM 3838 O O . ALA A 1 510 ? 74.510 22.982 -81.569 1.00 85.69 510 ALA A O 1
ATOM 3839 N N . ASP A 1 511 ? 74.762 20.819 -82.154 1.00 86.25 511 ASP A N 1
ATOM 3840 C CA . ASP A 1 511 ? 75.838 21.048 -83.126 1.00 86.25 511 ASP A CA 1
ATOM 3841 C C . ASP A 1 511 ? 75.344 21.534 -84.510 1.00 86.25 511 ASP A C 1
ATOM 3843 O O . ASP A 1 511 ? 76.087 22.219 -85.228 1.00 86.25 511 ASP A O 1
ATOM 3847 N N . GLY A 1 512 ? 74.070 21.280 -84.843 1.00 84.56 512 GLY A N 1
ATOM 3848 C CA . GLY A 1 512 ? 73.436 21.609 -86.123 1.00 84.56 512 GLY A CA 1
ATOM 3849 C C . GLY A 1 512 ? 73.197 20.429 -87.081 1.00 84.56 512 GLY A C 1
ATOM 3850 O O . GLY A 1 512 ? 72.827 20.671 -88.239 1.00 84.56 512 GLY A O 1
ATOM 3851 N N . VAL A 1 513 ? 73.406 19.186 -86.646 1.00 88.62 513 VAL A N 1
ATOM 3852 C CA . VAL A 1 513 ? 73.131 17.931 -87.362 1.00 88.62 513 VAL A CA 1
ATOM 3853 C C . VAL A 1 513 ? 72.013 17.167 -86.642 1.00 88.62 513 VAL A C 1
ATOM 3855 O O . VAL A 1 513 ? 71.984 17.081 -85.423 1.00 88.62 513 VAL A O 1
ATOM 3858 N N . MET A 1 514 ? 71.060 16.619 -87.403 1.00 87.31 514 MET A N 1
ATOM 3859 C CA . MET A 1 514 ? 69.893 15.946 -86.817 1.00 87.31 514 MET A CA 1
ATOM 3860 C C . MET A 1 514 ? 70.212 14.508 -86.376 1.00 87.31 514 MET A C 1
ATOM 3862 O O . MET A 1 514 ? 71.007 13.809 -87.014 1.00 87.31 514 MET A O 1
ATOM 3866 N N . SER A 1 515 ? 69.549 14.052 -85.313 1.00 86.31 515 SER A N 1
ATOM 3867 C CA . SER A 1 515 ? 69.786 12.779 -84.618 1.00 86.31 515 SER A CA 1
ATOM 3868 C C . SER A 1 515 ? 69.562 11.517 -85.466 1.00 86.31 515 SER A C 1
ATOM 3870 O O . SER A 1 515 ? 69.984 10.429 -85.075 1.00 86.31 515 SER A O 1
ATOM 3872 N N . ASP A 1 516 ? 68.891 11.620 -86.618 1.00 84.88 516 ASP A N 1
ATOM 3873 C CA . ASP A 1 516 ? 68.725 10.516 -87.574 1.00 84.88 516 ASP A CA 1
ATOM 3874 C C . ASP A 1 516 ? 69.987 10.240 -88.412 1.00 84.88 516 ASP A C 1
ATOM 3876 O O . ASP A 1 516 ? 70.177 9.120 -88.902 1.00 84.88 516 ASP A O 1
ATOM 3880 N N . VAL A 1 517 ? 70.854 11.247 -88.572 1.00 86.19 517 VAL A N 1
ATOM 3881 C CA . VAL A 1 517 ? 72.089 11.177 -89.369 1.00 86.19 517 VAL A CA 1
ATOM 3882 C C . VAL A 1 517 ? 73.367 11.405 -88.565 1.00 86.19 517 VAL A C 1
ATOM 3884 O O . VAL A 1 517 ? 74.423 10.949 -89.013 1.00 86.19 517 VAL A O 1
ATOM 3887 N N . ASP A 1 518 ? 73.304 12.057 -87.403 1.00 87.75 518 ASP A N 1
ATOM 3888 C CA . ASP A 1 518 ? 74.461 12.246 -86.525 1.00 87.75 518 ASP A CA 1
ATOM 3889 C C . ASP A 1 518 ? 75.126 10.909 -86.122 1.00 87.75 518 ASP A C 1
ATOM 3891 O O . ASP A 1 518 ? 74.482 9.870 -85.958 1.00 87.75 518 ASP A O 1
ATOM 3895 N N . GLN A 1 519 ? 76.457 10.930 -86.030 1.00 88.25 519 GLN A N 1
ATOM 3896 C CA . GLN A 1 519 ? 77.309 9.811 -85.632 1.00 88.25 519 GLN A CA 1
ATOM 3897 C C . GLN A 1 519 ? 78.110 10.095 -84.341 1.00 88.25 519 GLN A C 1
ATOM 3899 O O . GLN A 1 519 ? 78.877 9.224 -83.913 1.00 88.25 519 GLN A O 1
ATOM 3904 N N . CYS A 1 520 ? 77.962 11.275 -83.726 1.00 87.75 520 CYS A N 1
ATOM 3905 C CA . CYS A 1 520 ? 78.660 11.704 -82.513 1.00 87.75 520 CYS A CA 1
ATOM 3906 C C . CYS A 1 520 ? 77.751 12.513 -81.544 1.00 87.75 520 CYS A C 1
ATOM 3908 O O . CYS A 1 520 ? 78.037 13.693 -81.339 1.00 87.75 520 CYS A O 1
ATOM 3910 N N . PRO A 1 521 ? 76.777 11.880 -80.845 1.00 84.06 521 PRO A N 1
ATOM 3911 C CA . PRO A 1 521 ? 75.676 12.566 -80.128 1.00 84.06 521 PRO A CA 1
ATOM 3912 C C . PRO A 1 521 ? 76.037 13.251 -78.788 1.00 84.06 521 PRO A C 1
ATOM 3914 O O . PRO A 1 521 ? 75.227 13.316 -77.865 1.00 84.06 521 PRO A O 1
ATOM 3917 N N . ASP A 1 522 ? 77.289 13.677 -78.641 1.00 86.81 522 ASP A N 1
ATOM 3918 C CA . ASP A 1 522 ? 77.866 14.353 -77.471 1.00 86.81 522 ASP A CA 1
ATOM 3919 C C . ASP A 1 522 ? 78.741 15.558 -77.922 1.00 86.81 522 ASP A C 1
ATOM 3921 O O . ASP A 1 522 ? 79.579 16.056 -77.157 1.00 86.81 522 ASP A O 1
ATOM 3925 N N . THR A 1 523 ? 78.629 16.000 -79.181 1.00 87.56 523 THR A N 1
ATOM 3926 C CA . THR A 1 523 ? 79.515 16.998 -79.794 1.00 87.56 523 THR A CA 1
ATOM 3927 C C . THR A 1 523 ? 79.164 18.411 -79.305 1.00 87.56 523 THR A C 1
ATOM 3929 O O . THR A 1 523 ? 78.051 18.885 -79.500 1.00 87.56 523 THR A O 1
ATOM 3932 N N . PRO A 1 524 ? 80.087 19.156 -78.661 1.00 85.06 524 PRO A N 1
ATOM 3933 C CA . PRO A 1 524 ? 79.715 20.426 -78.042 1.00 85.06 524 PRO A CA 1
ATOM 3934 C C . PRO A 1 524 ? 79.271 21.500 -79.052 1.00 85.06 524 PRO A C 1
ATOM 3936 O O . PRO A 1 524 ? 80.088 21.994 -79.835 1.00 85.06 524 PRO A O 1
ATOM 3939 N N . SER A 1 525 ? 78.004 21.926 -78.945 1.00 85.44 525 SER A N 1
ATOM 3940 C CA . SER A 1 525 ? 77.400 23.043 -79.691 1.00 85.44 525 SER A CA 1
ATOM 3941 C C . SER A 1 525 ? 78.374 24.198 -79.973 1.00 85.44 525 SER A C 1
ATOM 3943 O O . SER A 1 525 ? 78.855 24.888 -79.063 1.00 85.44 525 SER A O 1
ATOM 3945 N N . GLY A 1 526 ? 78.637 24.434 -81.263 1.00 78.75 526 GLY A N 1
ATOM 3946 C CA . GLY A 1 526 ? 79.472 25.534 -81.755 1.00 78.75 526 GLY A CA 1
ATOM 3947 C C . GLY A 1 526 ? 80.913 25.179 -82.152 1.00 78.75 526 GLY A C 1
ATOM 3948 O O . GLY A 1 526 ? 81.651 26.088 -82.542 1.00 78.75 526 GLY A O 1
ATOM 3949 N N . GLU A 1 527 ? 81.321 23.909 -82.090 1.00 84.12 527 GLU A N 1
ATOM 3950 C CA . GLU A 1 527 ? 82.528 23.413 -82.777 1.00 84.12 527 GLU A CA 1
ATOM 3951 C C . GLU A 1 527 ? 82.338 23.328 -84.313 1.00 84.12 527 GLU A C 1
ATOM 3953 O O . GLU A 1 527 ? 81.222 23.382 -84.830 1.00 84.12 527 GLU A O 1
ATOM 3958 N N . GLU A 1 528 ? 83.431 23.216 -85.086 1.00 81.25 528 GLU A N 1
ATOM 3959 C CA . GLU A 1 528 ? 83.344 22.981 -86.544 1.00 81.25 528 GLU A CA 1
ATOM 3960 C C . GLU A 1 528 ? 83.145 21.483 -86.850 1.00 81.25 528 GLU A C 1
ATOM 3962 O O . GLU A 1 528 ? 84.106 20.707 -86.953 1.00 81.25 528 GLU A O 1
ATOM 3967 N N . VAL A 1 529 ? 81.879 21.103 -87.020 1.00 86.81 529 VAL A N 1
ATOM 3968 C CA . VAL A 1 529 ? 81.413 19.733 -87.283 1.00 86.81 529 VAL A CA 1
ATOM 3969 C C . VAL A 1 529 ? 81.314 19.397 -88.775 1.00 86.81 529 VAL A C 1
ATOM 3971 O O . VAL A 1 529 ? 81.322 20.278 -89.641 1.00 86.81 529 VAL A O 1
ATOM 3974 N N . GLN A 1 530 ? 81.269 18.104 -89.109 1.00 83.44 530 GLN A N 1
ATOM 3975 C CA . GLN A 1 530 ? 81.038 17.640 -90.481 1.00 83.44 530 GLN A CA 1
ATOM 3976 C C . GLN A 1 530 ? 79.530 17.458 -90.714 1.00 83.44 530 GLN A C 1
ATOM 3978 O O . GLN A 1 530 ? 78.890 16.689 -90.016 1.00 83.44 530 GLN A O 1
ATOM 3983 N N . SER A 1 531 ? 78.957 18.129 -91.717 1.00 80.62 531 SER A N 1
ATOM 3984 C CA . SER A 1 531 ? 77.501 18.134 -91.941 1.00 80.62 531 SER A CA 1
ATOM 3985 C C . SER A 1 531 ? 76.984 17.077 -92.932 1.00 80.62 531 SER A C 1
ATOM 3987 O O . SER A 1 531 ? 75.799 17.085 -93.252 1.00 80.62 531 SER A O 1
ATOM 3989 N N . ASP A 1 532 ? 77.846 16.226 -93.505 1.00 80.00 532 ASP A N 1
ATOM 3990 C CA . ASP A 1 532 ? 77.441 15.163 -94.440 1.00 80.00 532 ASP A CA 1
ATOM 3991 C C . ASP A 1 532 ? 78.406 13.959 -94.488 1.00 80.00 532 ASP A C 1
ATOM 3993 O O . ASP A 1 532 ? 79.626 14.109 -94.435 1.00 80.00 532 ASP A O 1
ATOM 3997 N N . GLY A 1 533 ? 77.861 12.746 -94.656 1.00 81.69 533 GLY A N 1
ATOM 3998 C CA . GLY A 1 533 ? 78.615 11.497 -94.866 1.00 81.69 533 GLY A CA 1
ATOM 3999 C C . GLY A 1 533 ? 78.905 10.682 -93.597 1.00 81.69 533 GLY A C 1
ATOM 4000 O O . GLY A 1 533 ? 78.338 10.944 -92.546 1.00 81.69 533 GLY A O 1
ATOM 4001 N N . ASP A 1 534 ? 79.805 9.694 -93.707 1.00 83.94 534 ASP A N 1
ATOM 4002 C CA . ASP A 1 534 ? 80.103 8.636 -92.708 1.00 83.94 534 ASP A CA 1
ATOM 4003 C C . ASP A 1 534 ? 80.553 9.115 -91.301 1.00 83.94 534 ASP A C 1
ATOM 4005 O O . ASP A 1 534 ? 80.856 8.292 -90.439 1.00 83.94 534 ASP A O 1
ATOM 4009 N N . TYR A 1 535 ? 80.651 10.427 -91.083 1.00 86.38 535 TYR A N 1
ATOM 4010 C CA . TYR A 1 535 ? 81.050 11.069 -89.829 1.00 86.38 535 TYR A CA 1
ATOM 4011 C C . TYR A 1 535 ? 80.279 12.385 -89.617 1.00 86.38 535 TYR A C 1
ATOM 4013 O O . TYR A 1 535 ? 80.887 13.402 -89.279 1.00 86.38 535 TYR A O 1
ATOM 4021 N N . ALA A 1 536 ? 78.978 12.403 -89.919 1.00 85.81 536 ALA A N 1
ATOM 4022 C CA . ALA A 1 536 ? 78.133 13.560 -89.638 1.00 85.81 536 ALA A CA 1
ATOM 4023 C C . ALA A 1 536 ? 78.106 13.871 -88.123 1.00 85.81 536 ALA A C 1
ATOM 4025 O O . ALA A 1 536 ? 78.277 12.956 -87.318 1.00 85.81 536 ALA A O 1
ATOM 4026 N N . GLY A 1 537 ? 78.004 15.157 -87.779 1.00 85.62 537 GLY A N 1
ATOM 4027 C CA . GLY A 1 537 ? 78.091 15.747 -86.430 1.00 85.62 537 GLY A CA 1
ATOM 4028 C C . GLY A 1 537 ? 79.479 15.675 -85.772 1.00 85.62 537 GLY A C 1
ATOM 4029 O O . GLY A 1 537 ? 79.985 16.615 -85.173 1.00 85.62 537 GLY A O 1
ATOM 4030 N N . CYS A 1 538 ? 80.245 14.619 -86.025 1.00 88.56 538 CYS A N 1
ATOM 4031 C CA . CYS A 1 538 ? 81.578 14.465 -85.447 1.00 88.56 538 CYS A CA 1
ATOM 4032 C C . CYS A 1 538 ? 82.539 15.647 -85.733 1.00 88.56 538 CYS A C 1
ATOM 4034 O O . CYS A 1 538 ? 82.917 15.919 -86.885 1.00 88.56 538 CYS A O 1
ATOM 4036 N N . SER A 1 539 ? 83.044 16.289 -84.669 1.00 87.19 539 SER A N 1
ATOM 4037 C CA . SER A 1 539 ? 84.060 17.345 -84.782 1.00 87.19 539 SER A CA 1
ATOM 4038 C C . SER A 1 539 ? 85.389 16.818 -85.347 1.00 87.19 539 SER A C 1
ATOM 4040 O O . SER A 1 539 ? 85.643 15.613 -85.463 1.00 87.19 539 SER A O 1
ATOM 4042 N N . LEU A 1 540 ? 86.313 17.726 -85.681 1.00 83.12 540 LEU A N 1
ATOM 4043 C CA . LEU A 1 540 ? 87.663 17.350 -86.119 1.00 83.12 540 LEU A CA 1
ATOM 4044 C C . LEU A 1 540 ? 88.426 16.471 -85.096 1.00 83.12 540 LEU A C 1
ATOM 4046 O O . LEU A 1 540 ? 89.341 15.747 -85.501 1.00 83.12 540 LEU A O 1
ATOM 4050 N N . GLU A 1 541 ? 88.071 16.510 -83.807 1.00 83.00 541 GLU A N 1
ATOM 4051 C CA . GLU A 1 541 ? 88.687 15.678 -82.766 1.00 83.00 541 GLU A CA 1
ATOM 4052 C C . GLU A 1 541 ? 88.035 14.285 -82.677 1.00 83.00 541 GLU A C 1
ATOM 4054 O O . GLU A 1 541 ? 88.765 13.288 -82.745 1.00 83.00 541 GLU A O 1
ATOM 4059 N N . GLU A 1 542 ? 86.698 14.181 -82.636 1.00 85.62 542 GLU A N 1
ATOM 4060 C CA . GLU A 1 542 ? 85.980 12.894 -82.688 1.00 85.62 542 GLU A CA 1
ATOM 4061 C C . GLU A 1 542 ? 86.334 12.110 -83.953 1.00 85.62 542 GLU A C 1
ATOM 4063 O O . GLU A 1 542 ? 86.688 10.933 -83.862 1.00 85.62 542 GLU A O 1
ATOM 4068 N N . ARG A 1 543 ? 86.349 12.752 -85.131 1.00 83.06 543 ARG A N 1
ATOM 4069 C CA . ARG A 1 543 ? 86.688 12.076 -86.399 1.00 83.06 543 ARG A CA 1
ATOM 4070 C C . ARG A 1 543 ? 88.085 11.458 -86.381 1.00 83.06 543 ARG A C 1
ATOM 4072 O O . ARG A 1 543 ? 88.295 10.385 -86.944 1.00 83.06 543 ARG A O 1
ATOM 4079 N N . VAL A 1 544 ? 89.043 12.065 -85.674 1.00 81.38 544 VAL A N 1
ATOM 4080 C CA . VAL A 1 544 ? 90.373 11.466 -85.458 1.00 81.38 544 VAL A CA 1
ATOM 4081 C C . VAL A 1 544 ? 90.314 10.240 -84.547 1.00 81.38 544 VAL A C 1
ATOM 4083 O O . VAL A 1 544 ? 91.032 9.271 -84.801 1.00 81.38 544 VAL A O 1
ATOM 4086 N N . ASN A 1 545 ? 89.468 10.259 -83.518 1.00 81.75 545 ASN A N 1
ATOM 4087 C CA . ASN A 1 545 ? 89.296 9.146 -82.582 1.00 81.75 545 ASN A CA 1
ATOM 4088 C C . ASN A 1 545 ? 88.535 7.966 -83.220 1.00 81.75 545 ASN A C 1
ATOM 4090 O O . ASN A 1 545 ? 88.909 6.814 -83.001 1.00 81.75 545 ASN A O 1
ATOM 4094 N N . LEU A 1 546 ? 87.553 8.249 -84.083 1.00 82.38 546 LEU A N 1
ATOM 4095 C CA . LEU A 1 546 ? 86.839 7.275 -84.922 1.00 82.38 546 LEU A CA 1
ATOM 4096 C C . LEU A 1 546 ? 87.674 6.759 -86.113 1.00 82.38 546 LEU A C 1
ATOM 4098 O O . LEU A 1 546 ? 87.280 5.812 -86.795 1.00 82.38 546 LEU A O 1
ATOM 4102 N N . GLY A 1 547 ? 88.854 7.339 -86.350 1.00 78.56 547 GLY A N 1
ATOM 4103 C CA . GLY A 1 547 ? 89.833 6.839 -87.315 1.00 78.56 547 GLY A CA 1
ATOM 4104 C C . GLY A 1 547 ? 89.719 7.394 -88.736 1.00 78.56 547 GLY A C 1
ATOM 4105 O O . GLY A 1 547 ? 90.328 6.812 -89.640 1.00 78.56 547 GLY A O 1
ATOM 4106 N N . ASP A 1 548 ? 89.015 8.511 -88.955 1.00 82.69 548 ASP A N 1
ATOM 4107 C CA . ASP A 1 548 ? 89.009 9.195 -90.250 1.00 82.69 548 ASP A CA 1
ATOM 4108 C C . ASP A 1 548 ? 90.436 9.604 -90.646 1.00 82.69 548 ASP A C 1
ATOM 4110 O O . ASP A 1 548 ? 91.060 10.517 -90.095 1.00 82.69 548 ASP A O 1
ATOM 4114 N N . THR A 1 549 ? 90.954 8.937 -91.675 1.00 77.12 549 THR A N 1
ATOM 4115 C CA . THR A 1 549 ? 92.280 9.223 -92.227 1.00 77.12 549 THR A CA 1
ATOM 4116 C C . THR A 1 549 ? 92.411 10.647 -92.784 1.00 77.12 549 THR A C 1
ATOM 4118 O O . THR A 1 549 ? 93.535 11.153 -92.867 1.00 77.12 549 THR A O 1
ATOM 4121 N N . SER A 1 550 ? 91.299 11.311 -93.128 1.00 78.00 550 SER A N 1
ATOM 4122 C CA . SER A 1 550 ? 91.261 12.697 -93.599 1.00 78.00 550 SER A CA 1
ATOM 4123 C C . SER A 1 550 ? 91.448 13.688 -92.440 1.00 78.00 550 SER A C 1
ATOM 4125 O O . SER A 1 550 ? 92.386 14.491 -92.475 1.00 78.00 550 SER A O 1
ATOM 4127 N N . ALA A 1 551 ? 90.684 13.542 -91.354 1.00 78.88 551 ALA A N 1
ATOM 4128 C CA . ALA A 1 551 ? 90.842 14.293 -90.112 1.00 78.88 551 ALA A CA 1
ATOM 4129 C C . ALA A 1 551 ? 92.229 14.066 -89.480 1.00 78.88 551 ALA A C 1
ATOM 4131 O O . ALA A 1 551 ? 92.898 15.019 -89.071 1.00 78.88 551 ALA A O 1
ATOM 4132 N N . VAL A 1 552 ? 92.739 12.825 -89.492 1.00 75.56 552 VAL A N 1
ATOM 4133 C CA . VAL A 1 552 ? 94.101 12.496 -89.025 1.00 75.56 552 VAL A CA 1
ATOM 4134 C C . VAL A 1 552 ? 95.164 13.252 -89.826 1.00 75.56 552 VAL A C 1
ATOM 4136 O O . VAL A 1 552 ? 96.131 13.748 -89.237 1.00 75.56 552 VAL A O 1
ATOM 4139 N N . LEU A 1 553 ? 94.995 13.378 -91.148 1.00 71.62 553 LEU A N 1
ATOM 4140 C CA . LEU A 1 553 ? 95.870 14.181 -92.007 1.00 71.62 553 LEU A CA 1
ATOM 4141 C C . LEU A 1 553 ? 95.757 15.681 -91.707 1.00 71.62 553 LEU A C 1
ATOM 4143 O O . LEU A 1 553 ? 96.787 16.351 -91.642 1.00 71.62 553 LEU A O 1
ATOM 4147 N N . GLN A 1 554 ? 94.543 16.194 -91.497 1.00 74.88 554 GLN A N 1
ATOM 4148 C CA . GLN A 1 554 ? 94.259 17.602 -91.208 1.00 74.88 554 GLN A CA 1
ATOM 4149 C C . GLN A 1 554 ? 94.859 18.039 -89.859 1.00 74.88 554 GLN A C 1
ATOM 4151 O O . GLN A 1 554 ? 95.667 18.970 -89.822 1.00 74.88 554 GLN A O 1
ATOM 4156 N N . LYS A 1 555 ? 94.572 17.310 -88.772 1.00 75.94 555 LYS A N 1
ATOM 4157 C CA . LYS A 1 555 ? 95.098 17.566 -87.416 1.00 75.94 555 LYS A CA 1
ATOM 4158 C C . LYS A 1 555 ? 96.624 17.457 -87.338 1.00 75.94 555 LYS A C 1
ATOM 4160 O O . LYS A 1 555 ? 97.285 18.294 -86.724 1.00 75.94 555 LYS A O 1
ATOM 4165 N N . ASN A 1 556 ? 97.218 16.445 -87.976 1.00 70.00 556 ASN A N 1
ATOM 4166 C CA . ASN A 1 556 ? 98.663 16.199 -87.884 1.00 70.00 556 ASN A CA 1
ATOM 4167 C C . ASN A 1 556 ? 99.500 16.915 -88.957 1.00 70.00 556 ASN A C 1
ATOM 4169 O O . ASN A 1 556 ? 100.727 16.789 -88.938 1.00 70.00 556 ASN A O 1
ATOM 4173 N N . LEU A 1 557 ? 98.893 17.691 -89.864 1.00 73.19 557 LEU A N 1
ATOM 4174 C CA . LEU A 1 557 ? 99.573 18.318 -91.005 1.00 73.19 557 LEU A CA 1
ATOM 4175 C C . LEU A 1 557 ? 100.827 19.112 -90.595 1.00 73.19 557 LEU A C 1
ATOM 4177 O O . LEU A 1 557 ? 101.894 18.970 -91.196 1.00 73.19 557 LEU A O 1
ATOM 4181 N N . ILE A 1 558 ? 100.723 19.896 -89.517 1.00 66.38 558 ILE A N 1
ATOM 4182 C CA . ILE A 1 558 ? 101.821 20.704 -88.962 1.00 66.38 558 ILE A CA 1
ATOM 4183 C C . ILE A 1 558 ? 102.960 19.808 -88.441 1.00 66.38 558 ILE A C 1
ATOM 4185 O O . ILE A 1 558 ? 104.134 20.058 -88.727 1.00 66.38 558 ILE A O 1
ATOM 4189 N N . TRP A 1 559 ? 102.629 18.730 -87.726 1.00 67.50 559 TRP A N 1
ATOM 4190 C CA . TRP A 1 559 ? 103.608 17.783 -87.184 1.00 67.50 559 TRP A CA 1
ATOM 4191 C C . TRP A 1 559 ? 104.284 16.938 -88.269 1.00 67.50 559 TRP A C 1
ATOM 4193 O O . TRP A 1 559 ? 105.479 16.666 -88.165 1.00 67.50 559 TRP A O 1
ATOM 4203 N N . ILE A 1 560 ? 103.576 16.592 -89.347 1.00 66.75 560 ILE A N 1
ATOM 4204 C CA . ILE A 1 560 ? 104.134 15.894 -90.517 1.00 66.75 560 ILE A CA 1
ATOM 4205 C C . ILE A 1 560 ? 105.159 16.789 -91.240 1.00 66.75 560 ILE A C 1
ATOM 4207 O O . ILE A 1 560 ? 106.249 16.331 -91.604 1.00 66.75 560 ILE A O 1
ATOM 4211 N N . ILE A 1 561 ? 104.865 18.085 -91.389 1.00 68.56 561 ILE A N 1
ATOM 4212 C CA . ILE A 1 561 ? 105.790 19.069 -91.976 1.00 68.56 561 ILE A CA 1
ATOM 4213 C C . ILE A 1 561 ? 107.036 19.255 -91.088 1.00 68.56 561 ILE A C 1
ATOM 4215 O O . ILE A 1 561 ? 108.161 19.225 -91.587 1.00 68.56 561 ILE A O 1
ATOM 4219 N N . LEU A 1 562 ? 106.873 19.379 -89.767 1.00 68.62 562 LEU A N 1
ATOM 4220 C CA . LEU A 1 562 ? 108.005 19.494 -88.835 1.00 68.62 562 LEU A CA 1
ATOM 4221 C C . LEU A 1 562 ? 108.849 18.208 -88.771 1.00 68.62 562 LEU A C 1
ATOM 4223 O O . LEU A 1 562 ? 110.081 18.266 -88.800 1.00 68.62 562 LEU A O 1
ATOM 4227 N N . GLY A 1 563 ? 108.201 17.042 -88.733 1.00 66.56 563 GLY A N 1
ATOM 4228 C CA . GLY A 1 563 ? 108.853 15.735 -88.663 1.00 66.56 563 GLY A CA 1
ATOM 4229 C C . GLY A 1 563 ? 109.684 15.415 -89.906 1.00 66.56 563 GLY A C 1
ATOM 4230 O O . GLY A 1 563 ? 110.812 14.939 -89.780 1.00 66.56 563 GLY A O 1
ATOM 4231 N N . THR A 1 564 ? 109.187 15.739 -91.103 1.00 70.19 564 THR A N 1
ATOM 4232 C CA . THR A 1 564 ? 109.937 15.537 -92.358 1.00 70.19 564 THR A CA 1
ATOM 4233 C C . THR A 1 564 ? 111.175 16.434 -92.454 1.00 70.19 564 THR A C 1
ATOM 4235 O O . THR A 1 564 ? 112.240 15.956 -92.853 1.00 70.19 564 THR A O 1
ATOM 4238 N N . VAL A 1 565 ? 111.096 17.693 -92.002 1.00 69.06 565 VAL A N 1
ATOM 4239 C CA . VAL A 1 565 ? 112.266 18.588 -91.892 1.00 69.06 565 VAL A CA 1
ATOM 4240 C C . VAL A 1 565 ? 113.294 18.046 -90.887 1.00 69.06 565 VAL A C 1
ATOM 4242 O O . VAL A 1 565 ? 114.493 18.028 -91.179 1.00 69.06 565 VAL A O 1
ATOM 4245 N N . LEU A 1 566 ? 112.845 17.542 -89.732 1.00 66.62 566 LEU A N 1
ATOM 4246 C CA . LEU A 1 566 ? 113.723 16.957 -88.713 1.00 66.62 566 LEU A CA 1
ATOM 4247 C C . LEU A 1 566 ? 114.429 15.681 -89.211 1.00 66.62 566 LEU A C 1
ATOM 4249 O O . LEU A 1 566 ? 115.630 15.511 -88.984 1.00 66.62 566 LEU A O 1
ATOM 4253 N N . PHE A 1 567 ? 113.719 14.809 -89.935 1.00 66.12 567 PHE A N 1
ATOM 4254 C CA . PHE A 1 567 ? 114.269 13.551 -90.457 1.00 66.12 567 PHE A CA 1
ATOM 4255 C C . PHE A 1 567 ? 115.406 13.784 -91.465 1.00 66.12 567 PHE A C 1
ATOM 4257 O O . PHE A 1 567 ? 116.428 13.093 -91.425 1.00 66.12 567 PHE A O 1
ATOM 4264 N N . ILE A 1 568 ? 115.271 14.806 -92.320 1.00 68.31 568 ILE A N 1
ATOM 4265 C CA . ILE A 1 568 ? 116.321 15.231 -93.261 1.00 68.31 568 ILE A CA 1
ATOM 4266 C C . ILE A 1 568 ? 117.572 15.711 -92.502 1.00 68.31 568 ILE A C 1
ATOM 4268 O O . ILE A 1 568 ? 118.691 15.378 -92.894 1.00 68.31 568 ILE A O 1
ATOM 4272 N N . GLY A 1 569 ? 117.405 16.427 -91.384 1.00 62.94 569 GLY A N 1
ATOM 4273 C CA . GLY A 1 569 ? 118.519 16.843 -90.523 1.00 62.94 569 GLY A CA 1
ATOM 4274 C C . GLY A 1 569 ? 119.255 15.669 -89.861 1.00 62.94 569 GLY A C 1
ATOM 4275 O O . GLY A 1 569 ? 120.488 15.631 -89.849 1.00 62.94 569 GLY A O 1
ATOM 4276 N N . ILE A 1 570 ? 118.518 14.678 -89.353 1.00 65.38 570 ILE A N 1
ATOM 4277 C CA . ILE A 1 570 ? 119.095 13.508 -88.666 1.00 65.38 570 ILE A CA 1
ATOM 4278 C C . ILE A 1 570 ? 119.839 12.586 -89.649 1.00 65.38 570 ILE A C 1
ATOM 4280 O O . ILE A 1 570 ? 120.920 12.088 -89.321 1.00 65.38 570 ILE A O 1
ATOM 4284 N N . ALA A 1 571 ? 119.335 12.417 -90.876 1.00 58.16 571 ALA A N 1
ATOM 4285 C CA . ALA A 1 571 ? 119.979 11.600 -91.911 1.00 58.16 571 ALA A CA 1
ATOM 4286 C C . ALA A 1 571 ? 121.408 12.070 -92.268 1.00 58.16 571 ALA A C 1
ATOM 4288 O O . ALA A 1 571 ? 122.278 11.248 -92.565 1.00 58.16 571 ALA A O 1
ATOM 4289 N N . VAL A 1 572 ? 121.679 13.379 -92.185 1.00 60.00 572 VAL A N 1
ATOM 4290 C CA . VAL A 1 572 ? 123.015 13.958 -92.429 1.00 60.00 572 VAL A CA 1
ATOM 4291 C C . VAL A 1 572 ? 123.989 13.666 -91.277 1.00 60.00 572 VAL A C 1
ATOM 4293 O O . VAL A 1 572 ? 125.178 13.471 -91.515 1.00 60.00 572 VAL A O 1
ATOM 4296 N N . MET A 1 573 ? 123.501 13.572 -90.036 1.00 57.47 573 MET A N 1
ATOM 4297 C CA . MET A 1 573 ? 124.323 13.281 -88.850 1.00 57.47 573 MET A CA 1
ATOM 4298 C C . MET A 1 573 ? 124.619 11.780 -88.682 1.00 57.47 573 MET A C 1
ATOM 4300 O O . MET A 1 573 ? 125.721 11.403 -88.279 1.00 57.47 573 MET A O 1
ATOM 4304 N N . ALA A 1 574 ? 123.663 10.909 -89.020 1.00 51.84 574 ALA A N 1
ATOM 4305 C CA . ALA A 1 574 ? 123.749 9.466 -88.766 1.00 51.84 574 ALA A CA 1
ATOM 4306 C C . ALA A 1 574 ? 124.851 8.730 -89.561 1.00 51.84 574 ALA A C 1
ATOM 4308 O O . ALA A 1 574 ? 125.260 7.634 -89.180 1.00 51.84 574 ALA A O 1
ATOM 4309 N N . THR A 1 575 ? 125.374 9.318 -90.642 1.00 53.12 575 THR A N 1
ATOM 4310 C CA . THR A 1 575 ? 126.426 8.696 -91.473 1.00 53.12 575 THR A CA 1
ATOM 4311 C C . THR A 1 575 ? 127.854 8.881 -90.939 1.00 53.12 575 THR A C 1
ATOM 4313 O O . THR A 1 575 ? 128.772 8.232 -91.439 1.00 53.12 575 THR A O 1
ATOM 4316 N N . MET A 1 576 ? 128.065 9.706 -89.903 1.00 50.69 576 MET A N 1
ATOM 4317 C CA . MET A 1 576 ? 129.400 10.003 -89.350 1.00 50.69 576 MET A CA 1
ATOM 4318 C C . MET A 1 576 ? 129.894 9.040 -88.255 1.00 50.69 576 MET A C 1
ATOM 4320 O O . MET A 1 576 ? 131.086 9.046 -87.952 1.00 50.69 576 MET A O 1
ATOM 4324 N N . LEU A 1 577 ? 129.025 8.221 -87.648 1.00 49.19 577 LEU A N 1
ATOM 4325 C CA . LEU A 1 577 ? 129.376 7.385 -86.484 1.00 49.19 577 LEU A CA 1
ATOM 4326 C C . LEU A 1 577 ? 128.998 5.905 -86.641 1.00 49.19 577 LEU A C 1
ATOM 4328 O O . LEU A 1 577 ? 128.334 5.297 -85.804 1.00 49.19 577 LEU A O 1
ATOM 4332 N N . VAL A 1 578 ? 129.555 5.275 -87.675 1.00 45.12 578 VAL A N 1
ATOM 4333 C CA . VAL A 1 578 ? 129.855 3.839 -87.600 1.00 45.12 578 VAL A CA 1
ATOM 4334 C C . VAL A 1 578 ? 130.928 3.632 -86.526 1.00 45.12 578 VAL A C 1
ATOM 4336 O O . VAL A 1 578 ? 132.045 4.096 -86.734 1.00 45.12 578 VAL A O 1
ATOM 4339 N N . LEU A 1 579 ? 130.627 2.914 -85.428 1.00 34.91 579 LEU A N 1
ATOM 4340 C CA . LEU A 1 579 ? 131.535 1.952 -84.759 1.00 34.91 579 LEU A CA 1
ATOM 4341 C C . LEU A 1 579 ? 130.973 1.370 -83.438 1.00 34.91 579 LEU A C 1
ATOM 4343 O O . LEU A 1 579 ? 130.746 2.100 -82.482 1.00 34.91 579 LEU A O 1
ATOM 4347 N N . ARG A 1 580 ? 131.004 0.027 -83.347 1.00 35.41 580 ARG A N 1
ATOM 4348 C CA . ARG A 1 580 ? 130.901 -0.837 -82.137 1.00 35.41 580 ARG A CA 1
ATOM 4349 C C . ARG A 1 580 ? 129.512 -0.967 -81.466 1.00 35.41 580 ARG A C 1
ATOM 4351 O O . ARG A 1 580 ? 128.696 -0.075 -81.600 1.00 35.41 580 ARG A O 1
ATOM 4358 N N . ARG A 1 581 ? 129.226 -1.985 -80.627 1.00 30.73 581 ARG A N 1
ATOM 4359 C CA . ARG A 1 581 ? 129.469 -3.465 -80.637 1.00 30.73 581 ARG A CA 1
ATOM 4360 C C . ARG A 1 581 ? 129.062 -4.037 -79.261 1.00 30.73 581 ARG A C 1
ATOM 4362 O O . ARG A 1 581 ? 129.783 -3.773 -78.304 1.00 30.73 581 ARG A O 1
ATOM 4369 N N . GLY A 1 582 ? 128.046 -4.909 -79.216 1.00 29.09 582 GLY A N 1
ATOM 4370 C CA . GLY A 1 582 ? 127.658 -5.690 -78.021 1.00 29.09 582 GLY A CA 1
ATOM 4371 C C . GLY A 1 582 ? 127.071 -4.853 -76.869 1.00 29.09 582 GLY A C 1
ATOM 4372 O O . GLY A 1 582 ? 126.987 -3.635 -76.987 1.00 29.09 582 GLY A O 1
ATOM 4373 N N . ASP A 1 583 ? 126.667 -5.439 -75.739 1.00 31.06 583 ASP A N 1
ATOM 4374 C CA . ASP A 1 583 ? 126.437 -6.865 -75.421 1.00 31.06 583 ASP A CA 1
ATOM 4375 C C . ASP A 1 583 ? 125.674 -6.967 -74.074 1.00 31.06 583 ASP A C 1
ATOM 4377 O O . ASP A 1 583 ? 125.784 -6.040 -73.275 1.00 31.06 583 ASP A O 1
ATOM 4381 N N . GLN A 1 584 ? 125.021 -8.106 -73.782 1.00 31.36 584 GLN A N 1
ATOM 4382 C CA . GLN A 1 584 ? 124.525 -8.506 -72.433 1.00 31.36 584 GLN A CA 1
ATOM 4383 C C . GLN A 1 584 ? 123.460 -7.596 -71.737 1.00 31.36 584 GLN A C 1
ATOM 4385 O O . GLN A 1 584 ? 123.131 -6.524 -72.228 1.00 31.36 584 GLN A O 1
ATOM 4390 N N . SER A 1 585 ? 122.875 -7.935 -70.568 1.00 31.94 585 SER A N 1
ATOM 4391 C CA . SER A 1 585 ? 122.186 -9.187 -70.152 1.00 31.94 585 SER A CA 1
ATOM 4392 C C . SER A 1 585 ? 121.475 -9.040 -68.780 1.00 31.94 585 SER A C 1
ATOM 4394 O O . SER A 1 585 ? 122.110 -8.545 -67.859 1.00 31.94 585 SER A O 1
ATOM 4396 N N . VAL A 1 586 ? 120.284 -9.647 -68.617 1.00 32.53 586 VAL A N 1
ATOM 4397 C CA . VAL A 1 586 ? 119.780 -10.344 -67.391 1.00 32.53 586 VAL A CA 1
ATOM 4398 C C . VAL A 1 586 ? 119.547 -9.562 -66.065 1.00 32.53 586 VAL A C 1
ATOM 4400 O O . VAL A 1 586 ? 120.458 -8.949 -65.529 1.00 32.53 586 VAL A O 1
ATOM 4403 N N . ALA A 1 587 ? 118.369 -9.816 -65.451 1.00 31.44 587 ALA A N 1
ATOM 4404 C CA . ALA A 1 587 ? 118.013 -9.662 -64.015 1.00 31.44 587 ALA A CA 1
ATOM 4405 C C . ALA A 1 587 ? 117.951 -8.233 -63.408 1.00 31.44 587 ALA A C 1
ATOM 4407 O O . ALA A 1 587 ? 118.454 -7.288 -63.999 1.00 31.44 587 ALA A O 1
ATOM 4408 N N . ALA A 1 588 ? 117.410 -8.004 -62.197 1.00 39.69 588 ALA A N 1
ATOM 4409 C CA . ALA A 1 588 ? 116.242 -8.553 -61.461 1.00 39.69 588 ALA A CA 1
ATOM 4410 C C . ALA A 1 588 ? 116.048 -7.732 -60.155 1.00 39.69 588 ALA A C 1
ATOM 4412 O O . ALA A 1 588 ? 116.980 -7.052 -59.728 1.00 39.69 588 ALA A O 1
ATOM 4413 N N . GLY A 1 589 ? 114.886 -7.844 -59.497 1.00 30.44 589 GLY A N 1
ATOM 4414 C CA . GLY A 1 589 ? 114.546 -7.150 -58.239 1.00 30.44 589 GLY A CA 1
ATOM 4415 C C . GLY A 1 589 ? 113.262 -6.327 -58.410 1.00 30.44 589 GLY A C 1
ATOM 4416 O O . GLY A 1 589 ? 113.249 -5.461 -59.277 1.00 30.44 589 GLY A O 1
ATOM 4417 N N . ASP A 1 590 ? 112.109 -6.571 -57.779 1.00 28.95 590 ASP A N 1
ATOM 4418 C CA . ASP A 1 590 ? 111.696 -7.257 -56.533 1.00 28.95 590 ASP A CA 1
ATOM 4419 C C . ASP A 1 590 ? 111.623 -6.380 -55.265 1.00 28.95 590 ASP A C 1
ATOM 4421 O O . ASP A 1 590 ? 112.585 -5.723 -54.871 1.00 28.95 590 ASP A O 1
ATOM 4425 N N . SER A 1 591 ? 110.486 -6.544 -54.578 1.00 31.53 591 SER A N 1
ATOM 4426 C CA . SER A 1 591 ? 110.208 -6.284 -53.161 1.00 31.53 591 SER A CA 1
ATOM 4427 C C . SER A 1 591 ? 109.960 -4.848 -52.643 1.00 31.53 591 SER A C 1
ATOM 4429 O O . SER A 1 591 ? 110.554 -3.870 -53.083 1.00 31.53 591 SER A O 1
ATOM 4431 N N . MET A 1 592 ? 109.137 -4.825 -51.579 1.00 30.34 592 MET A N 1
ATOM 4432 C CA . MET A 1 592 ? 109.037 -3.844 -50.479 1.00 30.34 592 MET A CA 1
ATOM 4433 C C . MET A 1 592 ? 108.255 -2.525 -50.661 1.00 30.34 592 MET A C 1
ATOM 4435 O O . MET A 1 592 ? 108.321 -1.905 -51.713 1.00 30.34 592 MET A O 1
ATOM 4439 N N . PHE A 1 593 ? 107.597 -1.969 -49.623 1.00 29.42 593 PHE A N 1
ATOM 4440 C CA . PHE A 1 593 ? 106.851 -2.508 -48.443 1.00 29.42 593 PHE A CA 1
ATOM 4441 C C . PHE A 1 593 ? 106.348 -1.303 -47.588 1.00 29.42 593 PHE A C 1
ATOM 4443 O O . PHE A 1 593 ? 107.063 -0.307 -47.524 1.00 29.42 593 PHE A O 1
ATOM 4450 N N . MET A 1 594 ? 105.240 -1.448 -46.832 1.00 32.59 594 MET A N 1
ATOM 4451 C CA . MET A 1 594 ? 104.778 -0.529 -45.745 1.00 32.59 594 MET A CA 1
ATOM 4452 C C . MET A 1 594 ? 104.331 0.900 -46.228 1.00 32.59 594 MET A C 1
ATOM 4454 O O . MET A 1 594 ? 104.593 1.250 -47.373 1.00 32.59 594 MET A O 1
ATOM 4458 N N . ASP A 1 595 ? 103.604 1.780 -45.505 1.00 33.53 595 ASP A N 1
ATOM 4459 C CA . ASP A 1 595 ? 103.049 1.774 -44.126 1.00 33.53 595 ASP A CA 1
ATOM 4460 C C . ASP A 1 595 ? 101.834 2.780 -43.957 1.00 33.53 595 ASP A C 1
ATOM 4462 O O . ASP A 1 595 ? 101.263 3.123 -44.992 1.00 33.53 595 ASP A O 1
ATOM 4466 N N . PRO A 1 596 ? 101.320 3.217 -42.764 1.00 53.31 596 PRO A N 1
ATOM 4467 C CA . PRO A 1 596 ? 99.993 2.764 -42.288 1.00 53.31 596 PRO A CA 1
ATOM 4468 C C . PRO A 1 596 ? 99.066 3.873 -41.669 1.00 53.31 596 PRO A C 1
ATOM 4470 O O . PRO A 1 596 ? 99.199 5.052 -41.990 1.00 53.31 596 PRO A O 1
ATOM 4473 N N . HIS A 1 597 ? 98.218 3.482 -40.688 1.00 33.47 597 HIS A N 1
ATOM 4474 C CA . HIS A 1 597 ? 97.238 4.231 -39.846 1.00 33.47 597 HIS A CA 1
ATOM 4475 C C . HIS A 1 597 ? 95.817 4.363 -40.462 1.00 33.47 597 HIS A C 1
ATOM 4477 O O . HIS A 1 597 ? 95.710 4.673 -41.639 1.00 33.47 597 HIS A O 1
ATOM 4483 N N . ALA A 1 598 ? 94.672 4.037 -39.824 1.00 31.39 598 ALA A N 1
ATOM 4484 C CA . ALA A 1 598 ? 94.160 4.100 -38.427 1.00 31.39 598 ALA A CA 1
ATOM 4485 C C . ALA A 1 598 ? 93.539 5.471 -38.052 1.00 31.39 598 ALA A C 1
ATOM 4487 O O . ALA A 1 598 ? 94.151 6.488 -38.351 1.00 31.39 598 ALA A O 1
ATOM 4488 N N . ALA A 1 599 ? 92.397 5.602 -37.348 1.00 34.06 599 ALA A N 1
ATOM 4489 C CA . ALA A 1 599 ? 91.325 4.683 -36.881 1.00 34.06 599 ALA A CA 1
ATOM 4490 C C . ALA A 1 599 ? 90.165 5.555 -36.283 1.00 34.06 599 ALA A C 1
ATOM 4492 O O . ALA A 1 599 ? 90.121 6.742 -36.599 1.00 34.06 599 ALA A O 1
ATOM 4493 N N . PRO A 1 600 ? 89.409 5.096 -35.256 1.00 53.41 600 PRO A N 1
ATOM 4494 C CA . PRO A 1 600 ? 88.260 4.165 -35.203 1.00 53.41 600 PRO A CA 1
ATOM 4495 C C . PRO A 1 600 ? 86.911 4.963 -35.207 1.00 53.41 600 PRO A C 1
ATOM 4497 O O . PRO A 1 600 ? 86.933 6.105 -35.643 1.00 53.41 600 PRO A O 1
ATOM 4500 N N . MET A 1 601 ? 85.688 4.544 -34.823 1.00 33.34 601 MET A N 1
ATOM 4501 C CA . MET A 1 601 ? 85.034 3.443 -34.061 1.00 33.34 601 MET A CA 1
ATOM 4502 C C . MET A 1 601 ? 83.645 3.143 -34.705 1.00 33.34 601 MET A C 1
ATOM 4504 O O . MET A 1 601 ? 83.219 3.911 -35.556 1.00 33.34 601 MET A O 1
ATOM 4508 N N . GLY A 1 602 ? 82.855 2.121 -34.336 1.00 31.42 602 GLY A N 1
ATOM 4509 C CA . GLY A 1 602 ? 83.067 0.981 -33.425 1.00 31.42 602 GLY A CA 1
ATOM 4510 C C . GLY A 1 602 ? 81.752 0.263 -33.039 1.00 31.42 602 GLY A C 1
ATOM 4511 O O . GLY A 1 602 ? 80.676 0.797 -33.261 1.00 31.42 602 GLY A O 1
ATOM 4512 N N . TYR A 1 603 ? 81.885 -0.915 -32.413 1.00 33.56 603 TYR A N 1
ATOM 4513 C CA . TYR A 1 603 ? 80.840 -1.778 -31.817 1.00 33.56 603 TYR A CA 1
ATOM 4514 C C . TYR A 1 603 ? 79.754 -2.382 -32.732 1.00 33.56 603 TYR A C 1
ATOM 4516 O O . TYR A 1 603 ? 78.904 -1.702 -33.288 1.00 33.56 603 TYR A O 1
ATOM 4524 N N . ALA A 1 604 ? 79.724 -3.718 -32.752 1.00 36.09 604 ALA A N 1
ATOM 4525 C CA . ALA A 1 604 ? 78.590 -4.545 -33.159 1.00 36.09 604 ALA A CA 1
ATOM 4526 C C . ALA A 1 604 ? 78.481 -5.728 -32.181 1.00 36.09 604 ALA A C 1
ATOM 4528 O O . ALA A 1 604 ? 79.511 -6.201 -31.687 1.00 36.09 604 ALA A O 1
ATOM 4529 N N . SER A 1 605 ? 77.271 -6.227 -31.901 1.00 31.95 605 SER A N 1
ATOM 4530 C CA . SER A 1 605 ? 77.091 -7.384 -31.012 1.00 31.95 605 SER A CA 1
ATOM 4531 C C . SER A 1 605 ? 75.817 -8.197 -31.276 1.00 31.95 605 SER A C 1
ATOM 4533 O O . SER A 1 605 ? 74.759 -7.859 -30.760 1.00 31.95 605 SER A O 1
ATOM 4535 N N . ALA A 1 606 ? 76.014 -9.344 -31.938 1.00 33.47 606 ALA A N 1
ATOM 4536 C CA . ALA A 1 606 ? 75.246 -10.593 -31.807 1.00 33.47 606 ALA A CA 1
ATOM 4537 C C . ALA A 1 606 ? 73.754 -10.619 -32.262 1.00 33.47 606 ALA A C 1
ATOM 4539 O O . ALA A 1 606 ? 73.122 -9.576 -32.387 1.00 33.47 606 ALA A O 1
ATOM 4540 N N . PRO A 1 607 ? 73.202 -11.812 -32.591 1.00 46.06 607 PRO A N 1
ATOM 4541 C CA . PRO A 1 607 ? 71.962 -11.931 -33.365 1.00 46.06 607 PRO A CA 1
ATOM 4542 C C . PRO A 1 607 ? 70.707 -12.242 -32.530 1.00 46.06 607 PRO A C 1
ATOM 4544 O O . PRO A 1 607 ? 70.788 -12.816 -31.444 1.00 46.06 607 PRO A O 1
ATOM 4547 N N . ALA A 1 608 ? 69.540 -11.945 -33.110 1.00 32.44 608 ALA A N 1
ATOM 4548 C CA . ALA A 1 608 ? 68.233 -12.411 -32.644 1.00 32.44 608 ALA A CA 1
ATOM 4549 C C . ALA A 1 608 ? 67.871 -13.801 -33.215 1.00 32.44 608 ALA A C 1
ATOM 4551 O O . ALA A 1 608 ? 68.485 -14.283 -34.169 1.00 32.44 608 ALA A O 1
ATOM 4552 N N . VAL A 1 609 ? 66.881 -14.456 -32.602 1.00 39.53 609 VAL A N 1
ATOM 4553 C CA . VAL A 1 609 ? 66.423 -15.821 -32.929 1.00 39.53 609 VAL A CA 1
ATOM 4554 C C . VAL A 1 609 ? 65.341 -15.789 -34.019 1.00 39.53 609 VAL A C 1
ATOM 4556 O O . VAL A 1 609 ? 64.592 -14.822 -34.119 1.00 39.53 609 VAL A O 1
ATOM 4559 N N . ALA A 1 610 ? 65.257 -16.843 -34.837 1.00 43.59 610 ALA A N 1
ATOM 4560 C CA . ALA A 1 610 ? 64.268 -16.955 -35.910 1.00 43.59 610 ALA A CA 1
ATOM 4561 C C . ALA A 1 610 ? 62.817 -17.023 -35.384 1.00 43.59 610 ALA A C 1
ATOM 4563 O O . ALA A 1 610 ? 62.522 -17.764 -34.446 1.00 43.59 610 ALA A O 1
ATOM 4564 N N . ALA A 1 611 ? 61.928 -16.270 -36.034 1.00 49.31 611 ALA A N 1
ATOM 4565 C CA . ALA A 1 611 ? 60.487 -16.220 -35.783 1.00 49.31 611 ALA A CA 1
ATOM 4566 C C . ALA A 1 611 ? 59.721 -17.299 -36.593 1.00 49.31 611 ALA A C 1
ATOM 4568 O O . ALA A 1 611 ? 60.267 -17.818 -37.573 1.00 49.31 611 ALA A O 1
ATOM 4569 N N . PRO A 1 612 ? 58.474 -17.659 -36.215 1.00 54.09 612 PRO A N 1
ATOM 4570 C CA . PRO A 1 612 ? 57.657 -18.617 -36.968 1.00 54.09 612 PRO A CA 1
ATOM 4571 C C . PRO A 1 612 ? 57.358 -18.161 -38.409 1.00 54.09 612 PRO A C 1
ATOM 4573 O O . PRO A 1 612 ? 57.523 -16.999 -38.773 1.00 54.09 612 PRO A O 1
ATOM 4576 N N . GLN A 1 613 ? 56.949 -19.113 -39.252 1.00 66.62 613 GLN A N 1
ATOM 4577 C CA . GLN A 1 613 ? 56.743 -18.923 -40.701 1.00 66.62 613 GLN A CA 1
ATOM 4578 C C . GLN A 1 613 ? 55.261 -18.920 -41.120 1.00 66.62 613 GLN A C 1
ATOM 4580 O O . GLN A 1 613 ? 54.954 -18.745 -42.294 1.00 66.62 613 GLN A O 1
ATOM 4585 N N . MET A 1 614 ? 54.353 -19.134 -40.169 1.00 77.75 614 MET A N 1
ATOM 4586 C CA . MET A 1 614 ? 52.909 -19.250 -40.367 1.00 77.75 614 MET A CA 1
ATOM 4587 C C . MET A 1 614 ? 52.208 -18.767 -39.095 1.00 77.75 614 MET A C 1
ATOM 4589 O O . MET A 1 614 ? 52.678 -19.071 -37.995 1.00 77.75 614 MET A O 1
ATOM 4593 N N . ILE A 1 615 ? 51.093 -18.060 -39.257 1.00 82.88 615 ILE A N 1
ATOM 4594 C CA . ILE A 1 615 ? 50.132 -17.719 -38.200 1.00 82.88 615 ILE A CA 1
ATOM 4595 C C . ILE A 1 615 ? 48.717 -18.104 -38.673 1.00 82.88 615 ILE A C 1
ATOM 4597 O O . ILE A 1 615 ? 48.464 -18.088 -39.879 1.00 82.88 615 ILE A O 1
ATOM 4601 N N . PRO A 1 616 ? 47.801 -18.490 -37.768 1.00 80.88 616 PRO A N 1
ATOM 4602 C CA . PRO A 1 616 ? 46.514 -19.067 -38.160 1.00 80.88 616 PRO A CA 1
ATOM 4603 C C . PRO A 1 616 ? 45.452 -18.035 -38.564 1.00 80.88 616 PRO A C 1
ATOM 4605 O O . PRO A 1 616 ? 44.438 -18.437 -39.116 1.00 80.88 616 PRO A O 1
ATOM 4608 N N . ASP A 1 617 ? 45.649 -16.753 -38.245 1.00 81.94 617 ASP A N 1
ATOM 4609 C CA . ASP A 1 617 ? 44.619 -15.713 -38.338 1.00 81.94 617 ASP A CA 1
ATOM 4610 C C . ASP A 1 617 ? 45.237 -14.293 -38.322 1.00 81.94 617 ASP A C 1
ATOM 4612 O O . ASP A 1 617 ? 46.376 -14.110 -37.872 1.00 81.94 617 ASP A O 1
ATOM 4616 N N . TYR A 1 618 ? 44.479 -13.286 -38.776 1.00 79.38 618 TYR A N 1
ATOM 4617 C CA . TYR A 1 618 ? 44.903 -11.882 -38.855 1.00 79.38 618 TYR A CA 1
ATOM 4618 C C . TYR A 1 618 ? 45.198 -11.245 -37.486 1.00 79.38 618 TYR A C 1
ATOM 4620 O O . TYR A 1 618 ? 46.026 -10.338 -37.411 1.00 79.38 618 TYR A O 1
ATOM 4628 N N . THR A 1 619 ? 44.597 -11.732 -36.391 1.00 83.06 619 THR A N 1
ATOM 4629 C CA . THR A 1 619 ? 44.835 -11.216 -35.022 1.00 83.06 619 THR A CA 1
ATOM 4630 C C . THR A 1 619 ? 46.285 -11.349 -34.540 1.00 83.06 619 THR A C 1
ATOM 4632 O O . THR A 1 619 ? 46.652 -10.766 -33.520 1.00 83.06 619 THR A O 1
ATOM 4635 N N . GLN A 1 620 ? 47.128 -12.096 -35.263 1.00 77.50 620 GLN A N 1
ATOM 4636 C CA . GLN A 1 620 ? 48.553 -12.281 -34.968 1.00 77.50 620 GLN A CA 1
ATOM 4637 C C . GLN A 1 620 ? 49.490 -11.536 -35.943 1.00 77.50 620 GLN A C 1
ATOM 4639 O O . GLN A 1 620 ? 50.711 -11.692 -35.851 1.00 77.50 620 GLN A O 1
ATOM 4644 N N . LEU A 1 621 ? 48.953 -10.714 -36.855 1.00 81.50 621 LEU A N 1
ATOM 4645 C CA . LEU A 1 621 ? 49.743 -9.819 -37.710 1.00 81.50 621 LEU A CA 1
ATOM 4646 C C . LEU A 1 621 ? 50.210 -8.561 -36.944 1.00 81.50 621 LEU A C 1
ATOM 4648 O O . LEU A 1 621 ? 49.496 -8.070 -36.066 1.00 81.50 621 LEU A O 1
ATOM 4652 N N . PRO A 1 622 ? 51.375 -7.969 -37.286 1.00 78.44 622 PRO A N 1
ATOM 4653 C CA . PRO A 1 622 ? 51.765 -6.660 -36.765 1.00 78.44 622 PRO A CA 1
ATOM 4654 C C . PRO A 1 622 ? 50.845 -5.569 -37.335 1.00 78.44 622 PRO A C 1
ATOM 4656 O O . PRO A 1 622 ? 50.907 -5.273 -38.526 1.00 78.44 622 PRO A O 1
ATOM 4659 N N . GLY A 1 623 ? 49.995 -4.980 -36.489 1.00 79.12 623 GLY A N 1
ATOM 4660 C CA . GLY A 1 623 ? 48.977 -4.012 -36.909 1.00 79.12 623 GLY A CA 1
ATOM 4661 C C . GLY A 1 623 ? 49.529 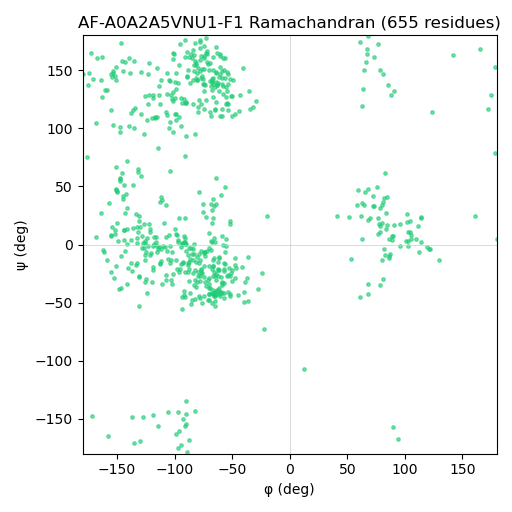-2.741 -37.573 1.00 79.12 623 GLY A C 1
ATOM 4662 O O . GLY A 1 623 ? 50.642 -2.299 -37.288 1.00 79.12 623 GLY A O 1
ATOM 4663 N N . GLY A 1 624 ? 48.712 -2.129 -38.437 1.00 77.19 624 GLY A N 1
ATOM 4664 C CA . GLY A 1 624 ? 49.046 -0.898 -39.170 1.00 77.19 624 GLY A CA 1
ATOM 4665 C C . GLY A 1 624 ? 49.742 -1.099 -40.524 1.00 77.19 624 GLY A C 1
ATOM 4666 O O . GLY A 1 624 ? 50.189 -0.120 -41.114 1.00 77.19 624 GLY A O 1
ATOM 4667 N N . GLY A 1 625 ? 49.858 -2.337 -41.012 1.00 82.00 625 GLY A N 1
ATOM 4668 C CA . GLY A 1 625 ? 50.312 -2.650 -42.372 1.00 82.00 625 GLY A CA 1
ATOM 4669 C C . GLY A 1 625 ? 49.244 -2.442 -43.450 1.00 82.00 625 GLY A C 1
ATOM 4670 O O . GLY A 1 625 ? 48.063 -2.265 -43.147 1.00 82.00 625 GLY A O 1
ATOM 4671 N N . SER A 1 626 ? 49.663 -2.494 -44.716 1.00 83.44 626 SER A N 1
ATOM 4672 C CA . SER A 1 626 ? 48.807 -2.311 -45.896 1.00 83.44 626 SER A CA 1
ATOM 4673 C C . SER A 1 626 ? 48.717 -3.579 -46.747 1.00 83.44 626 SER A C 1
ATOM 4675 O O . SER A 1 626 ? 49.647 -4.385 -46.787 1.00 83.44 626 SER A O 1
ATOM 4677 N N . TYR A 1 627 ? 47.607 -3.758 -47.462 1.00 87.94 627 TYR A N 1
ATOM 4678 C CA . TYR A 1 627 ? 47.443 -4.863 -48.406 1.00 87.94 627 TYR A CA 1
ATOM 4679 C C . TYR A 1 627 ? 47.931 -4.482 -49.810 1.00 87.94 627 TYR A C 1
ATOM 4681 O O . TYR A 1 627 ? 47.757 -3.348 -50.255 1.00 87.94 627 TYR A O 1
ATOM 4689 N N . SER A 1 628 ? 48.527 -5.442 -50.512 1.00 87.44 628 SER A N 1
ATOM 4690 C CA . SER A 1 628 ? 48.880 -5.369 -51.930 1.00 87.44 628 SER A CA 1
ATOM 4691 C C . SER A 1 628 ? 48.485 -6.668 -52.637 1.00 87.44 628 SER A C 1
ATOM 4693 O O . SER A 1 628 ? 48.337 -7.717 -52.004 1.00 87.44 628 SER A O 1
ATOM 4695 N N . THR A 1 629 ? 48.307 -6.602 -53.955 1.00 86.56 629 THR A N 1
ATOM 4696 C CA . THR A 1 629 ? 48.017 -7.777 -54.788 1.00 86.56 629 THR A CA 1
ATOM 4697 C C . THR A 1 629 ? 49.299 -8.240 -55.471 1.00 86.56 629 THR A C 1
ATOM 4699 O O . THR A 1 629 ? 49.982 -7.453 -56.126 1.00 86.56 629 THR A O 1
ATOM 4702 N N . GLY A 1 630 ? 49.639 -9.515 -55.300 1.00 76.19 630 GLY A N 1
ATOM 4703 C CA . GLY A 1 630 ? 50.788 -10.151 -55.928 1.00 76.19 630 GLY A CA 1
ATOM 4704 C C . GLY A 1 630 ? 50.555 -10.523 -57.397 1.00 76.19 630 GLY A C 1
ATOM 4705 O O . GLY A 1 630 ? 49.471 -10.352 -57.957 1.00 76.19 630 GLY A O 1
ATOM 4706 N N . ALA A 1 631 ? 51.604 -11.028 -58.046 1.00 70.81 631 ALA A N 1
ATOM 4707 C CA . ALA A 1 631 ? 51.671 -11.150 -59.505 1.00 70.81 631 ALA A CA 1
ATOM 4708 C C . ALA A 1 631 ? 50.771 -12.249 -60.109 1.00 70.81 631 ALA A C 1
ATOM 4710 O O . ALA A 1 631 ? 50.695 -12.363 -61.333 1.00 70.81 631 ALA A O 1
ATOM 4711 N N . MET A 1 632 ? 50.100 -13.060 -59.285 1.00 72.62 632 MET A N 1
ATOM 4712 C CA . MET A 1 632 ? 49.096 -14.046 -59.700 1.00 72.62 632 MET A CA 1
ATOM 4713 C C . MET A 1 632 ? 47.724 -13.813 -59.034 1.00 72.62 632 MET A C 1
ATOM 4715 O O . MET A 1 632 ? 46.879 -14.709 -59.053 1.00 72.62 632 MET A O 1
ATOM 4719 N N . GLY A 1 633 ? 47.482 -12.616 -58.481 1.00 74.88 633 GLY A N 1
ATOM 4720 C CA . GLY A 1 633 ? 46.221 -12.239 -57.827 1.00 74.88 633 GLY A CA 1
ATOM 4721 C C . GLY A 1 633 ? 46.155 -12.542 -56.324 1.00 74.88 633 GLY A C 1
ATOM 4722 O O . GLY A 1 633 ? 45.097 -12.399 -55.720 1.00 74.88 633 GLY A O 1
ATOM 4723 N N . GLU A 1 634 ? 47.256 -12.972 -55.707 1.00 84.69 634 GLU A N 1
ATOM 4724 C CA . GLU A 1 634 ? 47.328 -13.293 -54.282 1.00 84.69 634 GLU A CA 1
ATOM 4725 C C . GLU A 1 634 ? 47.314 -12.046 -53.379 1.00 84.69 634 GLU A C 1
ATOM 4727 O O . GLU A 1 634 ? 48.018 -11.073 -53.638 1.00 84.69 634 GLU A O 1
ATOM 4732 N N . THR A 1 635 ? 46.555 -12.075 -52.280 1.00 87.38 635 THR A N 1
ATOM 4733 C CA . THR A 1 635 ? 46.545 -10.986 -51.289 1.00 87.38 635 THR A CA 1
ATOM 4734 C C . THR A 1 635 ? 47.766 -11.077 -50.371 1.00 87.38 635 THR A C 1
ATOM 4736 O O . THR A 1 635 ? 47.985 -12.094 -49.706 1.00 87.38 635 THR A O 1
ATOM 4739 N N . ILE A 1 636 ? 48.549 -10.000 -50.305 1.00 89.00 636 ILE A N 1
ATOM 4740 C CA . ILE A 1 636 ? 49.757 -9.880 -49.481 1.00 89.00 636 ILE A CA 1
ATOM 4741 C C . ILE A 1 636 ? 49.562 -8.742 -48.477 1.00 89.00 636 ILE A C 1
ATOM 4743 O O . ILE A 1 636 ? 49.268 -7.613 -48.857 1.00 89.00 636 ILE A O 1
ATOM 4747 N N . TYR A 1 637 ? 49.756 -9.021 -47.190 1.00 88.25 637 TYR A N 1
ATOM 4748 C CA . TYR A 1 637 ? 49.842 -8.008 -46.141 1.00 88.25 637 TYR A CA 1
ATOM 4749 C C . TYR A 1 637 ? 51.298 -7.587 -45.928 1.00 88.25 637 TYR A C 1
ATOM 4751 O O . TYR A 1 637 ? 52.162 -8.426 -45.670 1.00 88.25 637 TYR A O 1
ATOM 4759 N N . ASN A 1 638 ? 51.563 -6.288 -46.022 1.00 87.75 638 ASN A N 1
ATOM 4760 C CA . ASN A 1 638 ? 52.880 -5.672 -45.905 1.00 87.75 638 ASN A CA 1
ATOM 4761 C C . ASN A 1 638 ? 52.944 -4.993 -44.531 1.00 87.75 638 ASN A C 1
ATOM 4763 O O . ASN A 1 638 ? 52.370 -3.919 -44.328 1.00 87.75 638 ASN A O 1
ATOM 4767 N N . ALA A 1 639 ? 53.578 -5.644 -43.557 1.00 84.31 639 ALA A N 1
ATOM 4768 C CA . ALA A 1 639 ? 53.597 -5.177 -42.175 1.00 84.31 639 ALA A CA 1
ATOM 4769 C C . ALA A 1 639 ? 54.630 -4.045 -41.958 1.00 84.31 639 ALA A C 1
ATOM 4771 O O . ALA A 1 639 ? 55.674 -4.029 -42.620 1.00 84.31 639 ALA A O 1
ATOM 4772 N N . PRO A 1 640 ? 54.422 -3.124 -40.991 1.00 79.56 640 PRO A N 1
ATOM 4773 C CA . PRO A 1 640 ? 55.317 -1.977 -40.779 1.00 79.56 640 PRO A CA 1
ATOM 4774 C C . PRO A 1 640 ? 56.736 -2.336 -40.303 1.00 79.56 640 PRO A C 1
ATOM 4776 O O . PRO A 1 640 ? 57.617 -1.479 -40.301 1.00 79.56 640 PRO A O 1
ATOM 4779 N N . ASP A 1 641 ? 56.975 -3.589 -39.899 1.00 80.50 641 ASP A N 1
ATOM 4780 C CA . ASP A 1 641 ? 58.306 -4.120 -39.572 1.00 80.50 641 ASP A CA 1
ATOM 4781 C C . ASP A 1 641 ? 59.101 -4.586 -40.812 1.00 80.50 641 ASP A C 1
ATOM 4783 O O . ASP A 1 641 ? 60.229 -5.065 -40.679 1.00 80.50 641 ASP A O 1
ATOM 4787 N N . GLY A 1 642 ? 58.525 -4.448 -42.013 1.00 78.50 642 GLY A N 1
ATOM 4788 C CA . GLY A 1 642 ? 59.104 -4.909 -43.273 1.00 78.50 642 GLY A CA 1
ATOM 4789 C C . GLY A 1 642 ? 58.911 -6.406 -43.533 1.00 78.50 642 GLY A C 1
ATOM 4790 O O . GLY A 1 642 ? 59.660 -6.979 -44.324 1.00 78.50 642 GLY A O 1
ATOM 4791 N N . SER A 1 643 ? 57.961 -7.062 -42.855 1.00 84.56 643 SER A N 1
ATOM 4792 C CA . SER A 1 643 ? 57.589 -8.452 -43.134 1.00 84.56 643 SER A CA 1
ATOM 4793 C C . SER A 1 643 ? 56.335 -8.559 -44.001 1.00 84.56 643 SER A C 1
ATOM 4795 O O . SER A 1 643 ? 55.323 -7.913 -43.742 1.00 84.56 643 SER A O 1
ATOM 4797 N N . ASN A 1 644 ? 56.398 -9.414 -45.021 1.00 87.50 644 ASN A N 1
ATOM 4798 C CA . ASN A 1 644 ? 55.303 -9.628 -45.960 1.00 87.50 644 ASN A CA 1
ATOM 4799 C C . ASN A 1 644 ? 54.620 -10.972 -45.666 1.00 87.50 644 ASN A C 1
ATOM 4801 O O . ASN A 1 644 ? 55.279 -11.960 -45.330 1.00 87.50 644 ASN A O 1
ATOM 4805 N N . TRP A 1 645 ? 53.296 -11.022 -45.781 1.00 89.06 645 TRP A N 1
ATOM 4806 C CA . TRP A 1 645 ? 52.487 -12.172 -45.374 1.00 89.06 645 TRP A CA 1
ATOM 4807 C C . TRP A 1 645 ? 51.425 -12.480 -46.426 1.00 89.06 645 TRP A C 1
ATOM 4809 O O . TRP A 1 645 ? 50.527 -11.677 -46.658 1.00 89.06 645 TRP A O 1
ATOM 4819 N N . GLN A 1 646 ? 51.515 -13.646 -47.063 1.00 89.31 646 GLN A N 1
ATOM 4820 C CA . GLN A 1 646 ? 50.545 -14.081 -48.064 1.00 89.31 646 GLN A CA 1
ATOM 4821 C C . GLN A 1 646 ? 49.339 -14.733 -47.379 1.00 89.31 646 GLN A C 1
ATOM 4823 O O . GLN A 1 646 ? 49.491 -15.753 -46.694 1.00 89.31 646 GLN A O 1
ATOM 4828 N N . MET A 1 647 ? 48.149 -14.178 -47.607 1.00 87.88 647 MET A N 1
ATOM 4829 C CA . MET A 1 647 ? 46.888 -14.754 -47.141 1.00 87.88 647 MET A CA 1
ATOM 4830 C C . MET A 1 647 ? 46.590 -16.059 -47.889 1.00 87.88 647 MET A C 1
ATOM 4832 O O . MET A 1 647 ? 46.779 -16.152 -49.104 1.00 87.88 647 MET A O 1
ATOM 4836 N N . GLN A 1 648 ? 46.150 -17.079 -47.159 1.00 86.50 648 GLN A N 1
ATOM 4837 C CA . GLN A 1 648 ? 45.767 -18.384 -47.691 1.00 86.50 648 GLN A CA 1
ATOM 4838 C C . GLN A 1 648 ? 44.237 -18.514 -47.781 1.00 86.50 648 GLN A C 1
ATOM 4840 O O . GLN A 1 648 ? 43.491 -17.753 -47.169 1.00 86.50 648 GLN A O 1
ATOM 4845 N N . ALA A 1 649 ? 43.757 -19.516 -48.522 1.00 80.38 649 ALA A N 1
ATOM 4846 C CA . ALA A 1 649 ? 42.322 -19.770 -48.710 1.00 80.38 649 ALA A CA 1
ATOM 4847 C C . ALA A 1 649 ? 41.589 -20.300 -47.452 1.00 80.38 649 ALA A C 1
ATOM 4849 O O . ALA A 1 649 ? 40.382 -20.517 -47.499 1.00 80.38 649 ALA A O 1
ATOM 4850 N N . ASP A 1 650 ? 42.309 -20.528 -46.350 1.00 80.69 650 ASP A N 1
ATOM 4851 C CA . ASP A 1 650 ? 41.788 -20.887 -45.024 1.00 80.69 650 ASP A CA 1
ATOM 4852 C C . ASP A 1 650 ? 41.930 -19.738 -44.001 1.00 80.69 650 ASP A C 1
ATOM 4854 O O . ASP A 1 650 ? 41.879 -19.973 -42.795 1.00 80.69 650 ASP A O 1
ATOM 48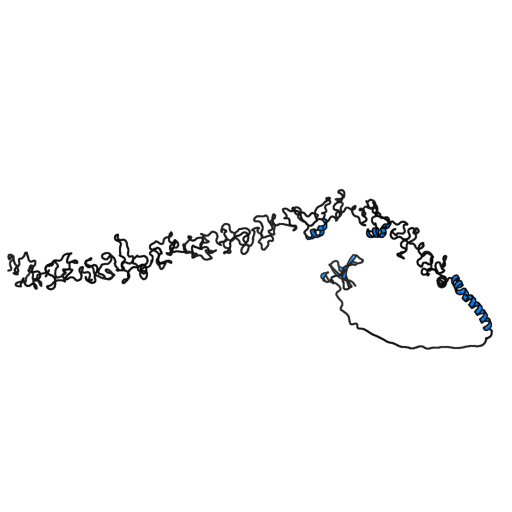58 N N . SER A 1 651 ? 42.130 -18.504 -44.484 1.00 79.81 651 SER A N 1
ATOM 4859 C CA . SER A 1 651 ? 42.388 -17.280 -43.703 1.00 79.81 651 SER A CA 1
ATOM 4860 C C . SER A 1 651 ? 43.678 -17.279 -42.867 1.00 79.81 651 SER A C 1
ATOM 4862 O O . SER A 1 651 ? 43.951 -16.303 -42.166 1.00 79.81 651 SER A O 1
ATOM 4864 N N . SER A 1 652 ? 44.521 -18.313 -42.975 1.00 86.06 652 SER A N 1
ATOM 4865 C CA . SER A 1 652 ? 45.862 -18.296 -42.387 1.00 86.06 652 SER A CA 1
ATOM 4866 C C . SER A 1 652 ? 46.825 -17.410 -43.190 1.00 86.06 652 SER A C 1
ATOM 4868 O O . SER A 1 652 ? 46.605 -17.114 -44.367 1.00 86.06 652 SER A O 1
ATOM 4870 N N . PHE A 1 653 ? 47.926 -16.989 -42.563 1.00 88.25 653 PHE A N 1
ATOM 4871 C CA . PHE A 1 653 ? 48.951 -16.161 -43.204 1.00 88.25 653 PHE A CA 1
ATOM 4872 C C . PHE A 1 653 ? 50.318 -16.843 -43.146 1.00 88.25 653 PHE A C 1
ATOM 4874 O O . PHE A 1 653 ? 50.802 -17.235 -42.079 1.00 88.25 653 PHE A O 1
ATOM 4881 N N . ILE A 1 654 ? 50.975 -16.944 -44.303 1.00 87.44 654 ILE A N 1
ATOM 4882 C CA . ILE A 1 654 ? 52.330 -17.493 -44.443 1.00 87.44 654 ILE A CA 1
ATOM 4883 C C . ILE A 1 654 ? 53.303 -16.344 -44.699 1.00 87.44 654 ILE A C 1
ATOM 4885 O O . ILE A 1 654 ? 53.080 -15.519 -45.585 1.00 87.44 654 ILE A O 1
ATOM 4889 N N . ARG A 1 655 ? 54.401 -16.289 -43.938 1.00 85.25 655 ARG A N 1
ATOM 4890 C CA . ARG A 1 655 ? 55.419 -15.244 -44.107 1.00 85.25 655 ARG A CA 1
ATOM 4891 C C . ARG A 1 655 ? 56.216 -15.482 -45.388 1.00 85.25 655 ARG A C 1
ATOM 4893 O O . ARG A 1 655 ? 56.843 -16.531 -45.540 1.00 85.25 655 ARG A O 1
ATOM 4900 N N . ILE A 1 656 ? 56.250 -14.476 -46.252 1.00 80.81 656 ILE A N 1
ATOM 4901 C CA . ILE A 1 656 ? 57.121 -14.401 -47.427 1.00 80.81 656 ILE A CA 1
ATOM 4902 C C . ILE A 1 656 ? 58.242 -13.375 -47.161 1.00 80.81 656 ILE A C 1
ATOM 4904 O O . ILE A 1 656 ? 58.065 -12.434 -46.386 1.00 80.81 656 ILE A O 1
ATOM 4908 N N . ASN A 1 657 ? 59.427 -13.611 -47.733 1.00 64.56 657 ASN A N 1
ATOM 4909 C CA . ASN A 1 657 ? 60.635 -12.785 -47.559 1.00 64.56 657 ASN A CA 1
ATOM 4910 C C . ASN A 1 657 ? 60.950 -12.003 -48.836 1.00 64.56 657 ASN A C 1
ATOM 4912 O O . ASN A 1 657 ? 60.764 -12.602 -49.918 1.00 64.56 657 ASN A O 1
#

Foldseek 3Di:
DDDPPDQCHQAQPDGPVQADWPDDDHDDHLPPCQQQPCSSRAGQPGTDQLRQPQPAGPVQAPQDDPVHDHDYHDDCPQQQCRSRHGQPPGAQQSQPQPDGPVQAPLRRFDHDHHDDCVQQVCPRNQGPDPSAQQSQPLPQGQADPVRDGQAPASRADHPHHDDCVQQPCRRNDGPPGGDQQSQQAPAGPVQAPQPPHDPPDHGNHYDDCVQQNQRRNAGPPPRDQQRADQPQGPVQAPQSRHHHDHHDDCVQQPQRRNAGPPPGDQQRQDQPDGPVQAPQRRHHHPYHDDCVQQVCPRSDGPPGGDQQRNPLPQGPVQADCRNAHHPADADNRSAGQPHGADQQPQPDGPVQAPPNNEHDQVLLVVCCVPQRRHADRRRDGSQQDQQLQLPDGNSQAPPSCEPNVCSPQADSRNDHQQADDPQPQPAGNLSVPPPHQANDNHAHHPVLCVVQVVQPHQDRRSDGQQQDDQQPQPDGNSQAPDNNEDPPFHDDPPDSVHGNHGQQRDQQQQCPETRVPAPDNPQHHPADADCDDPHGRDHLVNCVVVPPPVSVCVVCVVVVVVVVVVVVVVVVVVVPDDDDDDDDDDDDDDDDDDDDDDDDDDDDDDDDDDDDFKDQAPVPAQPDWDWDADPVRWIWTQHPVRWIWTQDPNRITGTDD

Mean predicted aligned error: 20.03 Å

pLDDT: mean 83.7, std 14.3, range [28.95, 96.0]

Nearest PDB structures (foldseek):
  4by2-assembly1_A  TM=5.419E-01  e=2.237E+00  Drosophila melanogaster
  4by2-assembly2_B  TM=5.280E-01  e=2.237E+00  Drosophila melanogaster
  5v93-assembly1_C  TM=4.321E-01  e=2.372E+00  Mycobacterium tuberculosis
  7z4b-assembly1_EA  TM=2.919E-01  e=2.514E+00  Escherichia phage vB_EcoP_SU10
  6ri9-assembly1_D  TM=3.632E-01  e=2.372E+00  Escherichia coli K-12

Secondary structure (DSSP, 8-state):
--STT-SSSSSSSS-TTTS-------S--TT-TTSSSS-SS--TTTT-SSTTSSSS-TTT-SS-STTS--S----TTS-SSSSS--HHHH-SSTT-SSS-TTS-S-SSS--SS---TTTSSSSSS--TTTTSSSTTSSSS-SB-TTS-BS-S-SS--SS----TTTSSSSSS--TTTT-S-TT-SSS-TTT-SSTT-STTS--S----TTTSSSSSS--TTTT-SSTTSSSS-TTT-SSTTS--S----TTTSSSSSS--TTTT-SSTTSSSS-TTT-S-SS---S----TTTSSSSSS--TTTT-SSTTSSSS-TTT-S-SS--TT--B-SSS-BTTTT--SS-SSS-TTT-S-SSPPPHHHHHHTHHHH-S-B-TTS-BGGG--SS-SS--GGG-S-TT--TTTTTS--TTS--TTT--SS-SS---GGGTTSSS-S-SSPPPHHHHHHTGGG----SSS--TTS--SSSSS--TTT-S-SS--TT--B----TTSTT-BGGG--SS-SSS-TTT-S-TT--TTS-B--SSTTSS-BHHHHHHTT-HHHHHHHHHHHHHHHHHHHHHHHHHGGG------------------------------PPPPPPSEESSGGGS-TT-EEEE-TTS-EEEE-TTS-EEEEPTTS-EEEE-

Sequence (657 aa):
IGDVCDDDMDGDGKFNNIDNCDGPEVNWDTTDVSIDMDQDGCLDATEDLDDDGDGVEDVNDPCTGTMYKQQWSSNSANDHDSDGCHDSEEDPDDDNDGVYDVDDDCLRGWHNWTASSSTDHDSDGCKDGGEDDDDDNDGVLDRDAMGGILDSCPTGDLDWISDASNDRDGDGCRDATEDNDDDGDEVADNNDNCSPGPLGWQLNWQSVPSTDLDGDGCRDLDEDDDDDGDTIPDSSDACPRGMTGWISDAISDMDGDGCRDMDEDTDDDGDGFQDVDDNCPNGETDWVSTSENDWDRDGCRDATEDDDDDQDTVLDSADQCPNTPLGEDIDVTGCGWFTQQDSDVDGVWDHLDNCQSTPNAMIREMFNDTHGFDVDEIGCWAGESDTDGDGKLLYIDDCPNTPAEYKTQTSVDGCHVSEYDIDEDGVSGDLVSPFGPDQCVGTSDSTTRTNYSGFGNVDAFGCWYGDDDSDADGIRLYLDQCLNTPDGESVLDASPELIGCAASQRDEDADGVMSDVDQCPDTPSGEEVQSDGDYAGCSLEERVNLGDTSAVLQKNLIWIILGTVLFIGIAVMATMLVLRRGDQSVAAGDSMFMDPHAAPMGYASAPAVAAPQMIPDYTQLPGGGSYSTGAMGETIYNAPDGSNWQMQADSSFIRIN

Radius of gyration: 81.05 Å; Cα contacts (8 Å, |Δi|>4): 1162; chains: 1; bounding box: 205×53×206 Å